Protein AF-A0AA36F8D6-F1 (afdb_monomer)

pLDDT: mean 83.34, std 13.16, range [35.81, 97.62]

Secondary structure (DSSP, 8-state):
-HHHHHHHHHHHHHHHHHHHHTTHHHHGGG--HHHHHHHHHHHHHHTHHHHHHHHTT-HHHHHHHHHHHHIIIIISTT--EEEEEEETTTEEEEEEE-HHHH-HHHHHHHHHHHHHHHHHHTT-S-SSTTSTTGGG-SSTTHHHHHHS-SB----TTTTSS----HHHHHHHHHHHHHHHHHHHHHHHHHHHHHTPPPPPHHHHHHHHHHHHHHHHHHHHHT-SS-----HHHHHHHHHH----HHHHHHHHHHHHHHHTBHHHHHHHHTS-HHHHHHHHHHHHHHHHHHHHHGGGGS-TT-HHHHHHHHHHHHHHHHHHHHHHH-GGG---S-HHHHHHHHHHHT-HHHHHHHHHHHHHHHS---TTTTTHHHHHHHHHHT-S-HHHHHHHHPPPHHHHHHHTT-SGGGG-TTSTT---HHHHHHHHHHHHHHHHHS--

Structure (mmCIF, N/CA/C/O backbone):
data_AF-A0AA36F8D6-F1
#
_entry.id   AF-A0AA36F8D6-F1
#
loop_
_atom_site.group_PDB
_atom_site.id
_atom_site.type_symbol
_atom_site.label_atom_id
_atom_site.label_alt_id
_atom_site.label_comp_id
_atom_site.label_asym_id
_atom_site.label_entity_id
_atom_site.label_seq_id
_atom_site.pdbx_PDB_ins_code
_atom_site.Cartn_x
_atom_site.Cartn_y
_atom_site.Cartn_z
_atom_site.occupancy
_atom_site.B_iso_or_equiv
_atom_site.auth_seq_id
_atom_site.auth_comp_id
_atom_site.auth_asym_id
_atom_site.auth_atom_id
_atom_site.pdbx_PDB_model_num
ATOM 1 N N . MET A 1 1 ? 8.998 -18.488 -0.108 1.00 82.31 1 MET A N 1
ATOM 2 C CA . MET A 1 1 ? 7.662 -18.471 -0.754 1.00 82.31 1 MET A CA 1
ATOM 3 C C . MET A 1 1 ? 6.631 -19.337 -0.040 1.00 82.31 1 MET A C 1
ATOM 5 O O . MET A 1 1 ? 5.694 -18.757 0.486 1.00 82.31 1 MET A O 1
ATOM 9 N N . ARG A 1 2 ? 6.807 -20.664 0.075 1.00 89.62 2 ARG A N 1
ATOM 10 C CA . ARG A 1 2 ? 5.843 -21.565 0.759 1.00 89.62 2 ARG A CA 1
ATOM 11 C C . ARG A 1 2 ? 5.419 -21.095 2.156 1.00 89.62 2 ARG A C 1
ATOM 13 O O . ARG A 1 2 ? 4.237 -21.107 2.481 1.00 89.62 2 ARG A O 1
ATOM 20 N N . GLN A 1 3 ? 6.394 -20.635 2.937 1.00 88.81 3 GLN A N 1
ATOM 21 C CA . GLN A 1 3 ? 6.183 -20.135 4.293 1.00 88.81 3 GLN A CA 1
ATOM 22 C C . GLN A 1 3 ? 5.419 -18.806 4.339 1.00 88.81 3 GLN A C 1
ATOM 24 O O . GLN A 1 3 ? 4.566 -18.617 5.200 1.00 88.81 3 GLN A O 1
ATOM 29 N N . LEU A 1 4 ? 5.709 -17.889 3.408 1.00 87.50 4 LEU A N 1
ATOM 30 C CA . LEU A 1 4 ? 5.018 -16.598 3.300 1.00 87.50 4 LEU A CA 1
ATOM 31 C C . LEU A 1 4 ? 3.552 -16.803 2.909 1.00 87.50 4 LEU A C 1
ATOM 33 O O . LEU A 1 4 ? 2.676 -16.210 3.524 1.00 87.50 4 LEU A O 1
ATOM 37 N N . GLN A 1 5 ? 3.294 -17.697 1.951 1.00 90.75 5 GLN A N 1
ATOM 38 C CA . GLN A 1 5 ? 1.943 -18.038 1.498 1.00 90.75 5 GLN A CA 1
ATOM 39 C C . GLN A 1 5 ? 1.112 -18.648 2.617 1.00 90.75 5 GLN A C 1
ATOM 41 O O . GLN A 1 5 ? 0.031 -18.146 2.904 1.00 90.75 5 GLN A O 1
ATOM 46 N N . GLY A 1 6 ? 1.632 -19.674 3.299 1.00 91.94 6 GLY A N 1
ATOM 47 C CA . GLY A 1 6 ? 0.913 -20.288 4.415 1.00 91.94 6 GLY A CA 1
ATOM 48 C C . GLY A 1 6 ? 0.696 -19.313 5.572 1.00 91.94 6 GLY A C 1
ATOM 49 O O . GLY A 1 6 ? -0.395 -19.266 6.133 1.00 91.94 6 GLY A O 1
ATOM 50 N N . SER A 1 7 ? 1.689 -18.476 5.882 1.00 91.94 7 SER A N 1
ATOM 51 C CA . SER A 1 7 ? 1.559 -17.461 6.934 1.00 91.94 7 SER A CA 1
ATOM 52 C C . SER A 1 7 ? 0.501 -16.404 6.611 1.00 91.94 7 SER A C 1
ATOM 54 O O . SER A 1 7 ? -0.301 -16.068 7.479 1.00 91.94 7 SER A O 1
ATOM 56 N N . LEU A 1 8 ? 0.463 -15.916 5.367 1.00 92.56 8 LEU A N 1
ATOM 57 C CA . LEU A 1 8 ? -0.543 -14.962 4.899 1.00 92.56 8 LEU A CA 1
ATOM 58 C C . LEU A 1 8 ? -1.943 -15.582 4.896 1.00 92.56 8 LEU A C 1
ATOM 60 O O . LEU A 1 8 ? -2.885 -14.951 5.363 1.00 92.56 8 LEU A O 1
ATOM 64 N N . MET A 1 9 ? -2.077 -16.826 4.427 1.00 93.50 9 MET A N 1
ATOM 65 C CA . MET A 1 9 ? -3.352 -17.545 4.447 1.00 93.50 9 MET A CA 1
ATOM 66 C C . MET A 1 9 ? -3.896 -17.651 5.874 1.00 93.50 9 MET A C 1
ATOM 68 O O . MET A 1 9 ? -5.046 -17.299 6.112 1.00 93.50 9 MET A O 1
ATOM 72 N N . VAL A 1 10 ? -3.070 -18.053 6.843 1.00 94.25 10 VAL A N 1
ATOM 73 C CA . VAL A 1 10 ? -3.495 -18.143 8.249 1.00 94.25 10 VAL A CA 1
ATOM 74 C C . VAL A 1 10 ? -3.831 -16.766 8.825 1.00 94.25 10 VAL A C 1
ATOM 76 O O . VAL A 1 10 ? -4.875 -16.616 9.453 1.00 94.25 10 VAL A O 1
ATOM 79 N N . ALA A 1 11 ? -3.005 -15.746 8.578 1.00 92.38 11 ALA A N 1
ATOM 80 C CA . ALA A 1 11 ? -3.279 -14.385 9.040 1.00 92.38 11 ALA A CA 1
ATOM 81 C C . ALA A 1 11 ? -4.582 -13.817 8.452 1.00 92.38 11 ALA A C 1
ATOM 83 O O . ALA A 1 11 ? -5.347 -13.164 9.156 1.00 92.38 11 ALA A O 1
ATOM 84 N N . SER A 1 12 ? -4.883 -14.120 7.188 1.00 94.31 12 SER A N 1
ATOM 85 C CA . SER A 1 12 ? -6.106 -13.664 6.524 1.00 94.31 12 SER A CA 1
ATOM 86 C C . SER A 1 12 ? -7.383 -14.261 7.122 1.00 94.31 12 SER A C 1
ATOM 88 O O . SER A 1 12 ? -8.425 -13.610 7.097 1.00 94.31 12 SER A O 1
ATOM 90 N N . LEU A 1 13 ? -7.315 -15.447 7.746 1.00 95.12 13 LEU A N 1
ATOM 91 C CA . LEU A 1 13 ? -8.459 -16.016 8.468 1.00 95.12 13 LEU A CA 1
ATOM 92 C C . LEU A 1 13 ? -8.897 -15.110 9.621 1.00 95.12 13 LEU A C 1
ATOM 94 O O . LEU A 1 13 ? -10.094 -14.967 9.853 1.00 95.12 13 LEU A O 1
ATOM 98 N N . LEU A 1 14 ? -7.950 -14.455 10.303 1.00 92.00 14 LEU A N 1
ATOM 99 C CA . LEU A 1 14 ? -8.271 -13.470 11.334 1.00 92.00 14 LEU A CA 1
ATOM 100 C C . LEU A 1 14 ? -9.058 -12.299 10.734 1.00 92.00 14 LEU A C 1
ATOM 102 O O . LEU A 1 14 ? -10.091 -11.926 11.278 1.00 92.00 14 LEU A O 1
ATOM 106 N N . GLN A 1 15 ? -8.614 -11.765 9.594 1.00 92.06 15 GLN A N 1
ATOM 107 C CA . GLN A 1 15 ? -9.294 -10.667 8.896 1.00 92.06 15 GLN A CA 1
ATOM 108 C C . GLN A 1 15 ? -10.714 -11.051 8.466 1.00 92.06 15 GLN A C 1
ATOM 110 O O . GLN A 1 15 ? -11.650 -10.283 8.670 1.00 92.06 15 GLN A O 1
ATOM 115 N N . ILE A 1 16 ? -10.889 -12.266 7.935 1.00 94.50 16 ILE A N 1
ATOM 116 C CA . ILE A 1 16 ? -12.193 -12.827 7.552 1.00 94.50 16 ILE A CA 1
ATOM 117 C C . ILE A 1 16 ? -13.113 -12.919 8.773 1.00 94.50 16 ILE A C 1
ATOM 119 O O . ILE A 1 16 ? -14.254 -12.458 8.726 1.00 94.50 16 ILE A O 1
ATOM 123 N N . VAL A 1 17 ? -12.616 -13.493 9.874 1.00 93.12 17 VAL A N 1
ATOM 124 C CA . VAL A 1 17 ? -13.384 -13.643 11.116 1.00 93.12 17 VAL A CA 1
ATOM 125 C C . VAL A 1 17 ? -13.754 -12.278 11.678 1.00 93.12 17 VAL A C 1
ATOM 127 O O . VAL A 1 17 ? -14.914 -12.060 12.013 1.00 93.12 17 VAL A O 1
ATOM 130 N N . VAL A 1 18 ? -12.817 -11.337 11.749 1.00 90.06 18 VAL A N 1
ATOM 131 C CA . VAL A 1 18 ? -13.068 -10.000 12.299 1.00 90.06 18 VAL A CA 1
ATOM 132 C C . VAL A 1 18 ? -14.041 -9.207 11.420 1.00 90.06 18 VAL A C 1
ATOM 134 O O . VAL A 1 18 ? -14.962 -8.586 11.950 1.00 90.06 18 VAL A O 1
ATOM 137 N N . GLY A 1 19 ? -13.898 -9.288 10.095 1.00 89.31 19 GLY A N 1
ATOM 138 C CA . GLY A 1 19 ? -14.783 -8.624 9.141 1.00 89.31 19 GLY A CA 1
ATOM 139 C C . GLY A 1 19 ? -16.215 -9.156 9.189 1.00 89.31 19 GLY A C 1
ATOM 140 O O . GLY A 1 19 ? -17.153 -8.384 9.350 1.00 89.31 19 GLY A O 1
ATOM 141 N N . PHE A 1 20 ? -16.418 -10.475 9.111 1.00 90.00 20 PHE A N 1
ATOM 142 C CA . PHE A 1 20 ? -17.774 -11.037 9.046 1.00 90.00 20 PHE A CA 1
ATOM 143 C C . PHE A 1 20 ? -18.467 -11.208 10.405 1.00 90.00 20 PHE A C 1
ATOM 145 O O . PHE A 1 20 ? -19.695 -11.285 10.442 1.00 90.00 20 PHE A O 1
ATOM 152 N N . SER A 1 21 ? -17.728 -11.242 11.519 1.00 86.25 21 SER A N 1
ATOM 153 C CA . SER A 1 21 ? -18.323 -11.375 12.863 1.00 86.25 21 SER A CA 1
ATOM 154 C C . SER A 1 21 ? -18.861 -10.065 13.444 1.00 86.25 21 SER A C 1
ATOM 156 O O . SER A 1 21 ? -19.543 -10.096 14.465 1.00 86.25 21 SER A O 1
ATOM 158 N N . GLY A 1 22 ? -18.559 -8.915 12.830 1.00 77.50 22 GLY A N 1
ATOM 159 C CA . GLY A 1 22 ? -18.930 -7.604 13.369 1.00 77.50 22 GLY A CA 1
ATOM 160 C C . GLY A 1 22 ? -18.098 -7.165 14.575 1.00 77.50 22 GLY A C 1
ATOM 161 O O . GLY A 1 22 ? -18.416 -6.148 15.185 1.00 77.50 22 GLY A O 1
ATOM 162 N N . LEU A 1 23 ? -17.011 -7.878 14.906 1.00 81.00 23 LEU A N 1
ATOM 163 C CA . LEU A 1 23 ? -16.071 -7.489 15.968 1.00 81.00 23 LEU A CA 1
ATOM 164 C C . LEU A 1 23 ? -15.541 -6.061 15.781 1.00 81.00 23 LEU A C 1
ATOM 166 O O . LEU A 1 23 ? -15.298 -5.366 16.764 1.00 81.00 23 LEU A O 1
ATOM 170 N N . LEU A 1 24 ? -15.407 -5.597 14.535 1.00 77.19 24 LEU A N 1
ATOM 171 C CA . LEU A 1 24 ? -15.000 -4.224 14.234 1.00 77.19 24 LEU A CA 1
ATOM 172 C C . LEU A 1 24 ? -15.936 -3.178 14.840 1.00 77.19 24 LEU A C 1
ATOM 174 O O . LEU A 1 24 ? -15.451 -2.141 15.274 1.00 77.19 24 LEU A O 1
ATOM 178 N N . GLU A 1 25 ? -17.239 -3.442 14.958 1.00 69.88 25 GLU A N 1
ATOM 179 C CA . GLU A 1 25 ? -18.193 -2.493 15.552 1.00 69.88 25 GLU A CA 1
ATOM 180 C C . GLU A 1 25 ? -17.887 -2.176 17.015 1.00 69.88 25 GLU A C 1
ATOM 182 O O . GLU A 1 25 ? -18.200 -1.085 17.487 1.00 69.88 25 GLU A O 1
ATOM 187 N N . PHE A 1 26 ? -17.246 -3.106 17.723 1.00 70.31 26 PHE A N 1
ATOM 188 C CA . PHE A 1 26 ? -16.798 -2.887 19.091 1.00 70.31 26 PHE A CA 1
ATOM 189 C C . PHE A 1 26 ? -15.575 -1.960 19.157 1.00 70.31 26 PHE A C 1
ATOM 191 O O . PHE A 1 26 ? -15.460 -1.154 20.079 1.00 70.31 26 PHE A O 1
ATOM 198 N N . PHE A 1 27 ? -14.674 -2.048 18.174 1.00 70.75 27 PHE A N 1
ATOM 199 C CA . PHE A 1 27 ? -13.427 -1.279 18.146 1.00 70.75 27 PHE A CA 1
ATOM 200 C C . PHE A 1 27 ? -13.561 0.078 17.447 1.00 70.75 27 PHE A C 1
ATOM 202 O O . PHE A 1 27 ? -12.868 1.016 17.830 1.00 70.75 27 PHE A O 1
ATOM 209 N N . LEU A 1 28 ? -14.463 0.217 16.470 1.00 69.06 28 LEU A N 1
ATOM 210 C CA . LEU A 1 28 ? -14.671 1.450 15.700 1.00 69.06 28 LEU A CA 1
ATOM 211 C C . LEU A 1 28 ? -14.872 2.706 16.578 1.00 69.06 28 LEU A C 1
ATOM 213 O O . LEU A 1 28 ? -14.226 3.709 16.288 1.00 69.06 28 LEU A O 1
ATOM 217 N N . PRO A 1 29 ? -15.655 2.685 17.679 1.00 69.69 29 PRO A N 1
ATOM 218 C CA . PRO A 1 29 ? -15.810 3.853 18.555 1.00 69.69 29 PRO A CA 1
ATOM 219 C C . PRO A 1 29 ? -14.536 4.250 19.317 1.00 69.69 29 PRO A C 1
ATOM 221 O O . PRO A 1 29 ? -14.437 5.372 19.811 1.00 69.69 29 PRO A O 1
ATOM 224 N N . LEU A 1 30 ? -13.580 3.328 19.462 1.00 73.25 30 LEU A N 1
ATOM 225 C CA . LEU A 1 30 ? -12.309 3.554 20.159 1.00 73.25 30 LEU A CA 1
ATOM 226 C C . LEU A 1 30 ? -11.208 4.050 19.210 1.00 73.25 30 LEU A C 1
ATOM 228 O O . LEU A 1 30 ? -10.193 4.578 19.671 1.00 73.25 30 LEU A O 1
ATOM 232 N N . ILE A 1 31 ? -11.395 3.865 17.901 1.00 77.44 31 ILE A N 1
ATOM 233 C CA . ILE A 1 31 ? -10.434 4.219 16.859 1.00 77.44 31 ILE A CA 1
ATOM 234 C C . ILE A 1 31 ? -10.814 5.595 16.301 1.00 77.44 31 ILE A C 1
ATOM 236 O O . ILE A 1 31 ? -11.625 5.722 15.388 1.00 77.44 31 ILE A O 1
ATOM 240 N N . GLY A 1 32 ? -10.219 6.643 16.872 1.00 81.31 32 GLY A N 1
ATOM 241 C CA . GLY A 1 32 ? -10.377 8.014 16.384 1.00 81.31 32 GLY A CA 1
ATOM 242 C C . GLY A 1 32 ? -9.370 8.388 15.283 1.00 81.31 32 GLY A C 1
ATOM 243 O O . GLY A 1 32 ? -8.359 7.698 15.101 1.00 81.31 32 GLY A O 1
ATOM 244 N N . PRO A 1 33 ? -9.558 9.537 14.603 1.00 83.12 33 PRO A N 1
ATOM 245 C CA . PRO A 1 33 ? -8.602 10.055 13.617 1.00 83.12 33 PRO A CA 1
ATOM 246 C C . PRO A 1 33 ? -7.177 10.217 14.175 1.00 83.12 33 PRO A C 1
ATOM 248 O O . PRO A 1 33 ? -6.202 10.021 13.452 1.00 83.12 33 PRO A O 1
ATOM 251 N N . LEU A 1 34 ? -7.051 10.499 15.479 1.00 87.38 34 LEU A N 1
ATOM 252 C CA . LEU A 1 34 ? -5.772 10.618 16.186 1.00 87.38 34 LEU A CA 1
ATOM 253 C C . LEU A 1 34 ? -5.028 9.276 16.347 1.00 87.38 34 LEU A C 1
ATOM 255 O O . LEU A 1 34 ? -3.810 9.270 16.478 1.00 87.38 34 LEU A O 1
ATOM 259 N N . THR A 1 35 ? -5.736 8.144 16.295 1.00 86.06 35 THR A N 1
ATOM 260 C CA . THR A 1 35 ? -5.141 6.794 16.270 1.00 86.06 35 THR A CA 1
ATOM 261 C C . THR A 1 35 ? -4.802 6.352 14.840 1.00 86.06 35 THR A C 1
ATOM 263 O O . THR A 1 35 ? -3.764 5.737 14.587 1.00 86.06 35 THR A O 1
ATOM 266 N N . ILE A 1 36 ? -5.668 6.687 13.879 1.00 86.25 36 ILE A N 1
ATOM 267 C CA . ILE A 1 36 ? -5.510 6.308 12.467 1.00 86.25 36 ILE A CA 1
ATOM 268 C C . ILE A 1 36 ? -4.314 7.032 11.836 1.00 86.25 36 ILE A C 1
ATOM 270 O O . ILE A 1 36 ? -3.512 6.410 11.138 1.00 86.25 36 ILE A O 1
ATOM 274 N N . ALA A 1 37 ? -4.166 8.334 12.098 1.00 89.94 37 ALA A N 1
ATOM 275 C CA . ALA A 1 37 ? -3.149 9.157 11.452 1.00 89.94 37 ALA A CA 1
ATOM 276 C C . ALA A 1 37 ? -1.706 8.663 11.693 1.00 89.94 37 ALA A C 1
ATOM 278 O O . ALA A 1 37 ? -1.005 8.469 10.696 1.00 89.94 37 ALA A O 1
ATOM 279 N N . PRO A 1 38 ? -1.243 8.380 12.932 1.00 92.75 38 PRO A N 1
ATOM 280 C CA . PRO A 1 38 ? 0.084 7.804 13.157 1.00 92.75 38 PRO A CA 1
ATOM 281 C C . PRO A 1 38 ? 0.278 6.460 12.454 1.00 92.75 38 PRO A C 1
ATOM 283 O O . PRO A 1 38 ? 1.321 6.242 11.846 1.00 92.75 38 PRO A O 1
ATOM 286 N N . THR A 1 39 ? -0.738 5.590 12.484 1.00 88.75 39 THR A N 1
ATOM 287 C CA . THR A 1 39 ? -0.688 4.259 11.859 1.00 88.75 39 THR A CA 1
ATOM 288 C C . THR A 1 39 ? -0.395 4.368 10.363 1.00 88.75 39 THR A C 1
ATOM 290 O O . THR A 1 39 ? 0.616 3.845 9.900 1.00 88.75 39 THR A O 1
ATOM 293 N N . ILE A 1 40 ? -1.225 5.110 9.619 1.00 87.81 40 ILE A N 1
ATOM 294 C CA . ILE A 1 40 ? -1.084 5.270 8.161 1.00 87.81 40 ILE A CA 1
ATOM 295 C C . ILE A 1 40 ? 0.192 6.046 7.814 1.00 87.81 40 ILE A C 1
ATOM 297 O O . ILE A 1 40 ? 0.919 5.684 6.890 1.00 87.81 40 ILE A O 1
ATOM 301 N N . THR A 1 41 ? 0.517 7.085 8.589 1.00 93.00 41 THR A N 1
ATOM 302 C CA . THR A 1 41 ? 1.729 7.882 8.351 1.00 93.00 41 THR A CA 1
ATOM 303 C C . THR A 1 41 ? 2.987 7.014 8.447 1.00 93.00 41 THR A C 1
ATOM 305 O O . THR A 1 41 ? 3.887 7.126 7.615 1.00 93.00 41 THR A O 1
ATOM 308 N N . LEU A 1 42 ? 3.039 6.100 9.421 1.00 93.25 42 LEU A N 1
ATOM 309 C CA . LEU A 1 42 ? 4.170 5.194 9.614 1.00 93.25 42 LEU A CA 1
ATOM 310 C C . LEU A 1 42 ? 4.231 4.060 8.589 1.00 93.25 42 LEU A C 1
ATOM 312 O O . LEU A 1 42 ? 5.333 3.586 8.319 1.00 93.25 42 LEU A O 1
ATOM 316 N N . ILE A 1 43 ? 3.112 3.655 7.976 1.00 88.38 43 ILE A N 1
ATOM 317 C CA . ILE A 1 43 ? 3.139 2.743 6.817 1.00 88.38 43 ILE A CA 1
ATOM 318 C C . ILE A 1 43 ? 4.004 3.359 5.711 1.00 88.38 43 ILE A C 1
ATOM 320 O O . ILE A 1 43 ? 4.962 2.731 5.268 1.00 88.38 43 ILE A O 1
ATOM 324 N N . GLY A 1 44 ? 3.738 4.616 5.340 1.00 88.19 44 GLY A N 1
ATOM 325 C CA . GLY A 1 44 ? 4.534 5.330 4.339 1.00 88.19 44 GLY A CA 1
ATOM 326 C C . GLY A 1 44 ? 5.968 5.604 4.802 1.00 88.19 44 GLY A C 1
ATOM 327 O O . GLY A 1 44 ? 6.929 5.230 4.129 1.00 88.19 44 GLY A O 1
ATOM 328 N N . LEU A 1 45 ? 6.141 6.214 5.981 1.00 93.06 45 LEU A N 1
ATOM 329 C CA . LEU A 1 45 ? 7.467 6.622 6.457 1.00 93.06 45 LEU A CA 1
ATOM 330 C C . LEU A 1 45 ? 8.408 5.444 6.711 1.00 93.06 45 LEU A C 1
ATOM 332 O O . LEU A 1 45 ? 9.597 5.574 6.451 1.00 93.06 45 LEU A O 1
ATOM 336 N N . SER A 1 46 ? 7.917 4.294 7.179 1.00 91.25 46 SER A N 1
ATOM 337 C CA . SER A 1 46 ? 8.785 3.149 7.499 1.00 91.25 46 SER A CA 1
ATOM 338 C C . SER A 1 46 ? 9.434 2.490 6.283 1.00 91.25 46 SER A C 1
ATOM 340 O O . SER A 1 46 ? 10.458 1.821 6.416 1.00 91.25 46 SER A O 1
ATOM 342 N N . LEU A 1 47 ? 8.887 2.712 5.087 1.00 90.19 47 LEU A N 1
ATOM 343 C CA . LEU A 1 47 ? 9.401 2.147 3.842 1.00 90.19 47 LEU A CA 1
ATOM 344 C C . LEU A 1 47 ? 10.476 3.028 3.183 1.00 90.19 47 LEU A C 1
ATOM 346 O O . LEU A 1 47 ? 10.976 2.692 2.105 1.00 90.19 47 LEU A O 1
ATOM 350 N N . PHE A 1 48 ? 10.901 4.117 3.840 1.00 92.38 48 PHE A N 1
ATOM 351 C CA . PHE A 1 48 ? 11.932 5.021 3.319 1.00 92.38 48 PHE A CA 1
ATOM 352 C C . PHE A 1 48 ? 13.251 4.302 3.011 1.00 92.38 48 PHE A C 1
ATOM 354 O O . PHE A 1 48 ? 13.899 4.612 2.012 1.00 92.38 48 PHE A O 1
ATOM 361 N N . GLN A 1 49 ? 13.649 3.322 3.833 1.00 92.12 49 GLN A N 1
ATOM 362 C CA . GLN A 1 49 ? 14.898 2.589 3.631 1.00 92.12 49 GLN A CA 1
ATOM 363 C C . GLN A 1 49 ? 14.816 1.686 2.397 1.00 92.12 49 GLN A C 1
ATOM 365 O O . GLN A 1 49 ? 15.780 1.593 1.643 1.00 92.12 49 GLN A O 1
ATOM 370 N N . VAL A 1 50 ? 13.652 1.077 2.142 1.00 92.44 50 VAL A N 1
ATOM 371 C CA . VAL A 1 50 ? 13.405 0.293 0.923 1.00 92.44 50 VAL A CA 1
ATOM 372 C C . VAL A 1 50 ? 13.492 1.203 -0.300 1.00 92.44 50 VAL A C 1
ATOM 374 O O . VAL A 1 50 ? 14.258 0.915 -1.216 1.00 92.44 50 VAL A O 1
ATOM 377 N N . ALA A 1 51 ? 12.794 2.343 -0.280 1.00 94.19 51 ALA A N 1
ATOM 378 C CA . ALA A 1 51 ? 12.849 3.324 -1.363 1.00 94.19 51 ALA A CA 1
ATOM 379 C C . ALA A 1 51 ? 14.282 3.819 -1.622 1.00 94.19 51 ALA A C 1
ATOM 381 O O . ALA A 1 51 ? 14.735 3.838 -2.764 1.00 94.19 51 ALA A O 1
ATOM 382 N N . THR A 1 52 ? 15.016 4.149 -0.557 1.00 94.50 52 THR A N 1
ATOM 383 C CA . THR A 1 52 ? 16.396 4.649 -0.613 1.00 94.50 52 THR A CA 1
ATOM 384 C C . THR A 1 52 ? 17.353 3.597 -1.163 1.00 94.50 52 THR A C 1
ATOM 386 O O . THR A 1 52 ? 18.121 3.885 -2.077 1.00 94.50 52 THR A O 1
ATOM 389 N N . ASN A 1 53 ? 17.293 2.361 -0.663 1.00 95.00 53 ASN A N 1
ATOM 390 C CA . ASN A 1 53 ? 18.157 1.274 -1.122 1.00 95.00 53 ASN A CA 1
ATOM 391 C C . ASN A 1 53 ? 17.917 0.954 -2.600 1.00 95.00 53 ASN A C 1
ATOM 393 O O . ASN A 1 53 ? 18.874 0.769 -3.352 1.00 95.00 53 ASN A O 1
ATOM 397 N N . THR A 1 54 ? 16.660 0.947 -3.040 1.00 94.31 54 THR A N 1
ATOM 398 C CA . THR A 1 54 ? 16.303 0.739 -4.446 1.00 94.31 54 THR A CA 1
ATOM 399 C C . THR A 1 54 ? 16.730 1.928 -5.326 1.00 94.31 54 THR A C 1
ATOM 401 O O . THR A 1 54 ? 17.331 1.725 -6.382 1.00 94.31 54 THR A O 1
ATOM 404 N N . ALA A 1 55 ? 16.523 3.171 -4.874 1.00 95.56 55 ALA A N 1
ATOM 405 C CA . ALA A 1 55 ? 16.933 4.389 -5.586 1.00 95.56 55 ALA A CA 1
ATOM 406 C C . ALA A 1 55 ? 18.462 4.542 -5.691 1.00 95.56 55 ALA A C 1
ATOM 408 O O . ALA A 1 55 ? 18.974 5.010 -6.711 1.00 95.56 55 ALA A O 1
ATOM 409 N N . SER A 1 56 ? 19.200 4.089 -4.670 1.00 94.25 56 SER A N 1
ATOM 410 C CA . SER A 1 56 ? 20.660 4.216 -4.569 1.00 94.25 56 SER A CA 1
ATOM 411 C C . SER A 1 56 ? 21.432 3.562 -5.716 1.00 94.25 56 SER A C 1
ATOM 413 O O . SER A 1 56 ? 22.586 3.923 -5.954 1.00 94.25 56 SER A O 1
ATOM 415 N N . GLY A 1 57 ? 20.796 2.656 -6.473 1.00 91.12 57 GLY A N 1
ATOM 416 C CA . GLY A 1 57 ? 21.380 2.082 -7.683 1.00 91.12 57 GLY A CA 1
ATOM 417 C C . GLY A 1 57 ? 21.788 3.150 -8.707 1.00 91.12 57 GLY A C 1
ATOM 418 O O . GLY A 1 57 ? 22.838 3.000 -9.334 1.00 91.12 57 GLY A O 1
ATOM 419 N N . GLN A 1 58 ? 20.997 4.227 -8.831 1.00 94.75 58 GLN A N 1
ATOM 420 C CA . GLN A 1 58 ? 21.304 5.463 -9.564 1.00 94.75 58 GLN A CA 1
ATOM 421 C C . GLN A 1 58 ? 20.397 6.614 -9.106 1.00 94.75 58 GLN A C 1
ATOM 423 O O . GLN A 1 58 ? 19.278 6.774 -9.600 1.00 94.75 58 GLN A O 1
ATOM 428 N N . TRP A 1 59 ? 20.912 7.484 -8.237 1.00 95.19 59 TRP A N 1
ATOM 429 C CA . TRP A 1 59 ? 20.154 8.638 -7.744 1.00 95.19 59 TRP A CA 1
ATOM 430 C C . TRP A 1 59 ? 19.695 9.591 -8.849 1.00 95.19 59 TRP A C 1
ATOM 432 O O . TRP A 1 59 ? 18.575 10.085 -8.780 1.00 95.19 59 TRP A O 1
ATOM 442 N N . TYR A 1 60 ? 20.501 9.816 -9.892 1.00 95.75 60 TYR A N 1
ATOM 443 C CA . TYR A 1 60 ? 20.118 10.714 -10.988 1.00 95.75 60 TYR A CA 1
ATOM 444 C C . TYR A 1 60 ? 18.854 10.236 -11.708 1.00 95.75 60 TYR A C 1
ATOM 446 O O . TYR A 1 60 ? 17.942 11.024 -11.948 1.00 95.75 60 TYR A O 1
ATOM 454 N N . ILE A 1 61 ? 18.761 8.935 -11.989 1.00 96.44 61 ILE A N 1
ATOM 455 C CA . ILE A 1 61 ? 17.579 8.333 -12.611 1.00 96.44 61 ILE A CA 1
ATOM 456 C C . ILE A 1 61 ? 16.386 8.389 -11.657 1.00 96.44 61 ILE A C 1
ATOM 458 O O . ILE A 1 61 ? 15.321 8.858 -12.056 1.00 96.44 61 ILE A O 1
ATOM 462 N N . ALA A 1 62 ? 16.571 7.997 -10.393 1.00 97.12 62 ALA A N 1
ATOM 463 C CA . ALA A 1 62 ? 15.504 8.036 -9.395 1.00 97.12 62 ALA A CA 1
ATOM 464 C C . ALA A 1 62 ? 14.923 9.452 -9.228 1.00 97.12 62 ALA A C 1
ATOM 466 O O . ALA A 1 62 ? 13.709 9.639 -9.295 1.00 97.12 62 ALA A O 1
ATOM 467 N N . MET A 1 63 ? 15.779 10.469 -9.096 1.00 97.62 63 MET A N 1
ATOM 468 C CA . MET A 1 63 ? 15.355 11.865 -8.962 1.00 97.62 63 MET A CA 1
ATOM 469 C C . MET A 1 63 ? 14.738 12.420 -10.246 1.00 97.62 63 MET A C 1
ATOM 471 O O . MET A 1 63 ? 13.832 13.245 -10.169 1.00 97.62 63 MET A O 1
ATOM 475 N N . THR A 1 64 ? 15.164 11.943 -11.419 1.00 97.56 64 THR A N 1
ATOM 476 C CA . THR A 1 64 ? 14.520 12.300 -12.692 1.00 97.56 64 THR A CA 1
ATOM 477 C C . THR A 1 64 ? 13.086 11.770 -12.747 1.00 97.56 64 THR A C 1
ATOM 479 O O . THR A 1 64 ? 12.188 12.503 -13.158 1.00 97.56 64 THR A O 1
ATOM 482 N N . VAL A 1 65 ? 12.837 10.539 -12.276 1.00 96.94 65 VAL A N 1
ATOM 483 C CA . VAL A 1 65 ? 11.470 9.999 -12.149 1.00 96.94 65 VAL A CA 1
ATOM 484 C C . VAL A 1 65 ? 10.640 10.865 -11.210 1.00 96.94 65 VAL A C 1
ATOM 486 O O . VAL A 1 65 ? 9.551 11.284 -11.592 1.00 96.94 65 VAL A O 1
ATOM 489 N N . VAL A 1 66 ? 11.163 11.186 -10.021 1.00 96.69 66 VAL A N 1
ATOM 490 C CA . VAL A 1 66 ? 10.478 12.052 -9.045 1.00 96.69 66 VAL A CA 1
ATOM 491 C C . VAL A 1 66 ? 10.132 13.406 -9.672 1.00 96.69 66 VAL A C 1
ATOM 493 O O . VAL A 1 66 ? 8.981 13.838 -9.618 1.00 96.69 66 VAL A O 1
ATOM 496 N N . ALA A 1 67 ? 11.102 14.058 -10.318 1.00 97.25 67 ALA A N 1
ATOM 497 C CA . ALA A 1 67 ? 10.912 15.354 -10.956 1.00 97.25 67 ALA A CA 1
ATOM 498 C C . ALA A 1 67 ? 9.843 15.295 -12.055 1.00 97.25 67 ALA A C 1
ATOM 500 O O . ALA A 1 67 ? 8.926 16.114 -12.057 1.00 97.25 67 ALA A O 1
ATOM 501 N N . LEU A 1 68 ? 9.902 14.303 -12.949 1.00 96.31 68 LEU A N 1
ATOM 502 C CA . LEU A 1 68 ? 8.905 14.140 -14.009 1.00 96.31 68 LEU A CA 1
ATOM 503 C C . LEU A 1 68 ? 7.519 13.802 -13.457 1.00 96.31 68 LEU A C 1
ATOM 505 O O . LEU A 1 68 ? 6.533 14.348 -13.944 1.00 96.31 68 LEU A O 1
ATOM 509 N N . MET A 1 69 ? 7.420 12.976 -12.412 1.00 94.00 69 MET A N 1
ATOM 510 C CA . MET A 1 69 ? 6.147 12.703 -11.739 1.00 94.00 69 MET A CA 1
ATOM 511 C C . MET A 1 69 ? 5.530 13.985 -11.170 1.00 94.00 69 MET A C 1
ATOM 513 O O . MET A 1 69 ? 4.331 14.210 -11.338 1.00 94.00 69 MET A O 1
ATOM 517 N N . VAL A 1 70 ? 6.327 14.848 -10.532 1.00 92.56 70 VAL A N 1
ATOM 518 C CA . VAL A 1 70 ? 5.861 16.138 -9.996 1.00 92.56 70 VAL A CA 1
ATOM 519 C C . VAL A 1 70 ? 5.481 17.098 -11.125 1.00 92.56 70 VAL A C 1
ATOM 521 O O . VAL A 1 70 ? 4.405 17.690 -11.083 1.00 92.56 70 VAL A O 1
ATOM 524 N N . ILE A 1 71 ? 6.305 17.215 -12.168 1.00 94.31 71 ILE A N 1
ATOM 525 C CA . ILE A 1 71 ? 6.021 18.061 -13.336 1.00 94.31 71 ILE A CA 1
ATOM 526 C C . ILE A 1 71 ? 4.711 17.631 -14.000 1.00 94.31 71 ILE A C 1
ATOM 528 O O . ILE A 1 71 ? 3.825 18.459 -14.209 1.00 94.31 71 ILE A O 1
ATOM 532 N N . PHE A 1 72 ? 4.548 16.338 -14.274 1.00 92.94 72 PHE A N 1
ATOM 533 C CA . PHE A 1 72 ? 3.346 15.809 -14.911 1.00 92.94 72 PHE A CA 1
ATOM 534 C C . PHE A 1 72 ? 2.110 15.963 -14.019 1.00 92.94 72 PHE A C 1
ATOM 536 O O . PHE A 1 72 ? 1.081 16.444 -14.489 1.00 92.94 72 PHE A O 1
ATOM 543 N N . SER A 1 73 ? 2.206 15.621 -12.732 1.00 88.31 73 SER A N 1
ATOM 544 C CA . SER A 1 73 ? 1.044 15.638 -11.833 1.00 88.31 73 SER A CA 1
ATOM 545 C C . SER A 1 73 ? 0.637 17.028 -11.338 1.00 88.31 73 SER A C 1
ATOM 547 O O . SER A 1 73 ? -0.553 17.255 -11.148 1.00 88.31 73 SER A O 1
ATOM 549 N N . GLN A 1 74 ? 1.576 17.956 -11.122 1.00 89.38 74 GLN A N 1
ATOM 550 C CA . GLN A 1 74 ? 1.286 19.259 -10.505 1.00 89.38 74 GLN A CA 1
ATOM 551 C C . GLN A 1 74 ? 1.268 20.401 -11.519 1.00 89.38 74 GLN A C 1
ATOM 553 O O . GLN A 1 74 ? 0.350 21.224 -11.505 1.00 89.38 74 GLN A O 1
ATOM 558 N N . TYR A 1 75 ? 2.250 20.437 -12.422 1.00 90.62 75 TYR A N 1
ATOM 559 C CA . TYR A 1 75 ? 2.441 21.561 -13.342 1.00 90.62 75 TYR A CA 1
ATOM 560 C C . TYR A 1 75 ? 1.718 21.354 -14.678 1.00 90.62 75 TYR A C 1
ATOM 562 O O . TYR A 1 75 ? 1.089 22.276 -15.190 1.00 90.62 75 TYR A O 1
ATOM 570 N N . MET A 1 76 ? 1.747 20.139 -15.233 1.00 89.38 76 MET A N 1
ATOM 571 C CA . MET A 1 76 ? 1.163 19.833 -16.548 1.00 89.38 76 MET A CA 1
ATOM 572 C C . MET A 1 76 ? -0.254 19.247 -16.484 1.00 89.38 76 MET A C 1
ATOM 574 O O . MET A 1 76 ? -0.831 18.928 -17.523 1.00 89.38 76 MET A O 1
ATOM 578 N N . GLN A 1 77 ? -0.854 19.140 -15.294 1.00 83.19 77 GLN A N 1
ATOM 579 C CA . GLN A 1 77 ? -2.168 18.508 -15.099 1.00 83.19 77 GLN A CA 1
ATOM 580 C C . GLN A 1 77 ? -3.301 19.113 -15.944 1.00 83.19 77 GLN A C 1
ATOM 582 O O . GLN A 1 77 ? -4.228 18.403 -16.332 1.00 83.19 77 GLN A O 1
ATOM 587 N N . ASN A 1 78 ? -3.224 20.411 -16.246 1.00 84.69 78 ASN A N 1
ATOM 588 C CA . ASN A 1 78 ? -4.261 21.144 -16.972 1.00 84.69 78 ASN A CA 1
ATOM 589 C C . ASN A 1 78 ? -3.934 21.334 -18.456 1.00 84.69 78 ASN A C 1
ATOM 591 O O . ASN A 1 78 ? -4.652 22.059 -19.133 1.00 84.69 78 ASN A O 1
ATOM 595 N N . ILE A 1 79 ? -2.865 20.716 -18.970 1.00 86.31 79 ILE A N 1
ATOM 596 C CA . ILE A 1 79 ? -2.509 20.816 -20.387 1.00 86.31 79 ILE A CA 1
ATOM 597 C C . ILE A 1 79 ? -3.346 19.793 -21.169 1.00 86.31 79 ILE A C 1
ATOM 599 O O . ILE A 1 79 ? -3.144 18.584 -21.001 1.00 86.31 79 ILE A O 1
ATOM 603 N N . PRO A 1 80 ? -4.289 20.234 -22.023 1.00 82.06 80 PRO A N 1
ATOM 604 C CA . PRO A 1 80 ? -5.038 19.321 -22.867 1.00 82.06 80 PRO A CA 1
ATOM 605 C C . PRO A 1 80 ? -4.155 18.861 -24.029 1.00 82.06 80 PRO A C 1
ATOM 607 O O . PRO A 1 80 ? -3.674 19.679 -24.812 1.00 82.06 80 PRO A O 1
ATOM 610 N N . ILE A 1 81 ? -3.973 17.549 -24.182 1.00 82.31 81 ILE A N 1
ATOM 611 C CA . ILE A 1 81 ? -3.364 16.995 -25.394 1.00 82.31 81 ILE A CA 1
ATOM 612 C C . ILE A 1 81 ? -4.487 16.665 -26.384 1.00 82.31 81 ILE A C 1
ATOM 614 O O . ILE A 1 81 ? -5.427 15.950 -26.016 1.00 82.31 81 ILE A O 1
ATOM 618 N N . PRO A 1 82 ? -4.426 17.164 -27.632 1.00 77.88 82 PRO A N 1
ATOM 619 C CA . PRO A 1 82 ? -5.396 16.805 -28.653 1.00 77.88 82 PRO A CA 1
ATOM 620 C C . PRO A 1 82 ? -5.184 15.342 -29.061 1.00 77.88 82 PRO A C 1
ATOM 622 O O . PRO A 1 82 ? -4.245 15.012 -29.783 1.00 77.88 82 PRO A O 1
ATOM 625 N N . CYS A 1 83 ? -6.072 14.457 -28.615 1.00 77.00 83 CYS A N 1
ATOM 626 C CA . CYS A 1 83 ? -6.088 13.052 -29.014 1.00 77.00 83 CYS A CA 1
ATOM 627 C C . CYS A 1 83 ? -7.212 12.809 -30.028 1.00 77.00 83 CYS A C 1
ATOM 629 O O . CYS A 1 83 ? -8.307 13.361 -29.911 1.00 77.00 83 CYS A O 1
ATOM 631 N N . GLY A 1 84 ? -6.959 11.974 -31.036 1.00 74.88 84 GLY A N 1
ATOM 632 C CA . GLY A 1 84 ? -8.000 11.535 -31.964 1.00 74.88 84 GLY A CA 1
ATOM 633 C C . GLY A 1 84 ? -8.909 10.505 -31.297 1.00 74.88 84 GLY A C 1
ATOM 634 O O . GLY A 1 84 ? -8.440 9.450 -30.878 1.00 74.88 84 GLY A O 1
ATOM 635 N N . LYS A 1 85 ? -10.207 10.790 -31.202 1.00 74.31 85 LYS A N 1
ATOM 636 C CA . LYS A 1 85 ? -11.237 9.812 -30.855 1.00 74.31 85 LYS A CA 1
ATOM 637 C C . LYS A 1 85 ? -11.913 9.356 -32.138 1.00 74.31 85 LYS A C 1
ATOM 639 O O . LYS A 1 85 ? -12.530 10.151 -32.840 1.00 74.31 85 LYS A O 1
ATOM 644 N N . TYR A 1 86 ? -11.833 8.064 -32.418 1.00 72.81 86 TYR A N 1
ATOM 645 C CA . TYR A 1 86 ? -12.604 7.464 -33.495 1.00 72.81 86 TYR A CA 1
ATOM 646 C C . TYR A 1 86 ? -13.986 7.053 -32.973 1.00 72.81 86 TYR A C 1
ATOM 648 O O . TYR A 1 86 ? -14.098 6.326 -31.985 1.00 72.81 86 TYR A O 1
ATOM 656 N N . SER A 1 87 ? -15.047 7.535 -33.615 1.00 72.69 87 SER A N 1
ATOM 657 C CA . SER A 1 87 ? -16.427 7.131 -33.349 1.00 72.69 87 SER A CA 1
ATOM 658 C C . SER A 1 87 ? -17.080 6.704 -34.657 1.00 72.69 87 SER A C 1
ATOM 660 O O . SER A 1 87 ? -16.980 7.424 -35.650 1.00 72.69 87 SER A O 1
ATOM 662 N N . LYS A 1 88 ? -17.760 5.548 -34.652 1.00 71.44 88 LYS A N 1
ATOM 663 C CA . LYS A 1 88 ? -18.422 4.990 -35.844 1.00 71.44 88 LYS A CA 1
ATOM 664 C C . LYS A 1 88 ? -19.394 5.976 -36.508 1.00 71.44 88 LYS A C 1
ATOM 666 O O . LYS A 1 88 ? -19.488 5.968 -37.726 1.00 71.44 88 LYS A O 1
ATOM 671 N N . ASP A 1 89 ? -20.025 6.859 -35.731 1.00 74.38 89 ASP A N 1
ATOM 672 C CA . ASP A 1 89 ? -21.033 7.804 -36.236 1.00 74.38 89 ASP A CA 1
ATOM 673 C C . ASP A 1 89 ? -20.459 9.161 -36.679 1.00 74.38 89 ASP A C 1
ATOM 675 O O . ASP A 1 89 ? -21.104 9.889 -37.427 1.00 74.38 89 ASP A O 1
ATOM 679 N N . LYS A 1 90 ? -19.266 9.546 -36.200 1.00 68.50 90 LYS A N 1
ATOM 680 C CA . LYS A 1 90 ? -18.696 10.898 -36.404 1.00 68.50 90 LYS A CA 1
ATOM 681 C C . LYS A 1 90 ? -17.287 10.913 -37.010 1.00 68.50 90 LYS A C 1
ATOM 683 O O . LYS A 1 90 ? -16.692 11.980 -37.136 1.00 68.50 90 LYS A O 1
ATOM 688 N N . GLY A 1 91 ? -16.734 9.755 -37.369 1.00 78.19 91 GLY A N 1
ATOM 689 C CA . GLY A 1 91 ? -15.361 9.639 -37.862 1.00 78.19 91 GLY A CA 1
ATOM 690 C C . GLY A 1 91 ? -14.315 9.929 -36.777 1.00 78.19 91 GLY A C 1
ATOM 691 O O . GLY A 1 91 ? -14.518 9.622 -35.600 1.00 78.19 91 GLY A O 1
ATOM 692 N N . CYS A 1 92 ? -13.169 10.489 -37.173 1.00 70.81 92 CYS A N 1
ATOM 693 C CA . CYS A 1 92 ? -12.073 10.831 -36.263 1.00 70.81 92 CYS A CA 1
ATOM 694 C C . CYS A 1 92 ? -12.236 12.276 -35.763 1.00 70.81 92 CYS A C 1
ATOM 696 O O . CYS A 1 92 ? -11.959 13.226 -36.494 1.00 70.81 92 CYS A O 1
ATOM 698 N N . THR A 1 93 ? -12.699 12.454 -34.527 1.00 73.38 93 THR A N 1
ATOM 699 C CA . THR A 1 93 ? -12.863 13.772 -33.900 1.00 73.38 93 THR A CA 1
ATOM 700 C C . THR A 1 93 ? -11.731 14.038 -32.910 1.00 73.38 93 THR A C 1
ATOM 702 O O . THR A 1 93 ? -11.302 13.145 -32.182 1.00 73.38 93 THR A O 1
ATOM 705 N N . ARG A 1 94 ? -11.207 15.270 -32.868 1.00 75.00 94 ARG A N 1
ATOM 706 C CA . ARG A 1 94 ? -10.198 15.652 -31.867 1.00 75.00 94 ARG A CA 1
ATOM 707 C C . ARG A 1 94 ? -10.881 15.910 -30.527 1.00 75.00 94 ARG A C 1
ATOM 709 O O . ARG A 1 94 ? -11.802 16.719 -30.452 1.00 75.00 94 ARG A O 1
ATOM 716 N N . ILE A 1 95 ? -10.417 15.234 -29.483 1.00 78.94 95 ILE A N 1
ATOM 717 C CA . ILE A 1 95 ? -10.828 15.465 -28.099 1.00 78.94 95 ILE A CA 1
ATOM 718 C C . ILE A 1 95 ? -9.641 15.981 -27.286 1.00 78.94 95 ILE A C 1
ATOM 720 O O . ILE A 1 95 ? -8.503 15.561 -27.488 1.00 78.94 95 ILE A O 1
ATOM 724 N N . ASN A 1 96 ? -9.918 16.876 -26.343 1.00 78.50 96 ASN A N 1
ATOM 725 C CA . ASN A 1 96 ? -8.925 17.360 -25.391 1.00 78.50 96 ASN A CA 1
ATOM 726 C C . ASN A 1 96 ? -8.797 16.342 -24.253 1.00 78.50 96 ASN A C 1
ATOM 728 O O . ASN A 1 96 ? -9.697 16.227 -23.419 1.00 78.50 96 ASN A O 1
ATOM 732 N N . PHE A 1 97 ? -7.703 15.578 -24.237 1.00 79.31 97 PHE A N 1
ATOM 733 C CA . PHE A 1 97 ? -7.452 14.547 -23.234 1.00 79.31 97 PHE A CA 1
ATOM 734 C C . PHE A 1 97 ? -6.348 14.989 -22.265 1.00 79.31 97 PHE A C 1
ATOM 736 O O . PHE A 1 97 ? -5.232 15.313 -22.668 1.00 79.31 97 PHE A O 1
ATOM 743 N N . HIS A 1 98 ? -6.655 15.002 -20.967 1.00 83.19 98 HIS A N 1
ATOM 744 C CA . HIS A 1 98 ? -5.739 15.447 -19.909 1.00 83.19 98 HIS A CA 1
ATOM 745 C C . HIS A 1 98 ? -4.863 14.280 -19.430 1.00 83.19 98 HIS A C 1
ATOM 747 O O . HIS A 1 98 ? -5.014 13.786 -18.311 1.00 83.19 98 HIS A O 1
ATOM 753 N N . ILE A 1 99 ? -3.968 13.803 -20.301 1.00 85.12 99 ILE A N 1
ATOM 754 C CA . ILE A 1 99 ? -3.189 12.578 -20.059 1.00 85.12 99 ILE A CA 1
ATOM 755 C C . ILE A 1 99 ? -2.321 12.669 -18.794 1.00 85.12 99 ILE A C 1
ATOM 757 O O . ILE A 1 99 ? -2.255 11.713 -18.024 1.00 85.12 99 ILE A O 1
ATOM 761 N N . PHE A 1 100 ? -1.722 13.835 -18.538 1.00 85.31 100 PHE A N 1
ATOM 762 C CA . PHE A 1 100 ? -0.833 14.068 -17.397 1.00 85.31 100 PHE A CA 1
ATOM 763 C C . PHE A 1 100 ? -1.566 14.030 -16.057 1.00 85.31 100 PHE A C 1
ATOM 765 O O . PHE A 1 100 ? -0.980 13.661 -15.047 1.00 85.31 100 PHE A O 1
ATOM 772 N N . LYS A 1 101 ? -2.863 14.348 -16.050 1.00 80.88 101 LYS A N 1
ATOM 773 C CA . LYS A 1 101 ? -3.701 14.267 -14.853 1.00 80.88 101 LYS A CA 1
ATOM 774 C C . LYS A 1 101 ? -4.062 12.822 -14.502 1.00 80.88 101 LYS A C 1
ATOM 776 O O . LYS A 1 101 ? -4.200 12.491 -13.332 1.00 80.88 101 LYS A O 1
ATOM 781 N N . MET A 1 102 ? -4.250 11.973 -15.515 1.00 80.38 102 MET A N 1
ATOM 782 C CA . MET A 1 102 ? -4.701 10.588 -15.337 1.00 80.38 102 MET A CA 1
ATOM 783 C C . MET A 1 102 ? -3.551 9.592 -15.172 1.00 80.38 102 MET A C 1
ATOM 785 O O . MET A 1 102 ? -3.672 8.656 -14.389 1.00 80.38 102 MET A O 1
ATOM 789 N N . PHE A 1 103 ? -2.441 9.784 -15.891 1.00 87.25 103 PHE A N 1
ATOM 790 C CA . PHE A 1 103 ? -1.336 8.821 -15.946 1.00 87.25 103 PHE A CA 1
ATOM 791 C C . PHE A 1 103 ? 0.049 9.440 -15.673 1.00 87.25 103 PHE A C 1
ATOM 793 O O . PHE A 1 103 ? 1.010 9.060 -16.346 1.00 87.25 103 PHE A O 1
ATOM 800 N N . PRO A 1 104 ? 0.213 10.365 -14.703 1.00 88.12 104 PRO A N 1
ATOM 801 C CA . PRO A 1 104 ? 1.494 11.046 -14.495 1.00 88.12 104 PRO A CA 1
ATOM 802 C C . PRO A 1 104 ? 2.625 10.063 -14.172 1.00 88.12 104 PRO A C 1
ATOM 804 O O . PRO A 1 104 ? 3.724 10.187 -14.703 1.00 88.12 104 PRO A O 1
ATOM 807 N N . VAL A 1 105 ? 2.337 9.050 -13.347 1.00 89.69 105 VAL A N 1
ATOM 808 C CA . VAL A 1 105 ? 3.315 8.037 -12.927 1.00 89.69 105 VAL A CA 1
ATOM 809 C C . VAL A 1 105 ? 3.770 7.186 -14.108 1.00 89.69 105 VAL A C 1
ATOM 811 O O . VAL A 1 105 ? 4.963 7.084 -14.370 1.00 89.69 105 VAL A O 1
ATOM 814 N N . VAL A 1 106 ? 2.819 6.616 -14.854 1.00 91.12 106 VAL A N 1
ATOM 815 C CA . VAL A 1 106 ? 3.117 5.743 -15.999 1.00 91.12 106 VAL A CA 1
ATOM 816 C C . VAL A 1 106 ? 3.898 6.507 -17.066 1.00 91.12 106 VAL A C 1
ATOM 818 O O . VAL A 1 106 ? 4.894 6.000 -17.567 1.00 91.12 106 VAL A O 1
ATOM 821 N N . LEU A 1 107 ? 3.505 7.749 -17.369 1.00 92.50 107 LEU A N 1
ATOM 822 C CA . LEU A 1 107 ? 4.222 8.587 -18.331 1.00 92.50 107 LEU A CA 1
ATOM 823 C C . LEU A 1 107 ? 5.655 8.885 -17.884 1.00 92.50 107 LEU A C 1
ATOM 825 O O . LEU A 1 107 ? 6.573 8.757 -18.692 1.00 92.50 107 LEU A O 1
ATOM 829 N N . ALA A 1 108 ? 5.862 9.252 -16.615 1.00 94.38 108 ALA A N 1
ATOM 830 C CA . ALA A 1 108 ? 7.198 9.507 -16.080 1.00 94.38 108 ALA A CA 1
ATOM 831 C C . ALA A 1 108 ? 8.082 8.258 -16.181 1.00 94.38 108 ALA A C 1
ATOM 833 O O . ALA A 1 108 ? 9.204 8.333 -16.678 1.00 94.38 108 ALA A O 1
ATOM 834 N N . VAL A 1 109 ? 7.548 7.096 -15.799 1.00 93.62 109 VAL A N 1
ATOM 835 C CA . VAL A 1 109 ? 8.243 5.807 -15.907 1.00 93.62 109 VAL A CA 1
ATOM 836 C C . VAL A 1 109 ? 8.592 5.485 -17.356 1.00 93.62 109 VAL A C 1
ATOM 838 O O . VAL A 1 109 ? 9.735 5.134 -17.624 1.00 93.62 109 VAL A O 1
ATOM 841 N N . CYS A 1 110 ? 7.665 5.647 -18.305 1.00 93.88 110 CYS A N 1
ATOM 842 C CA . CYS A 1 110 ? 7.930 5.388 -19.721 1.00 93.88 110 CYS A CA 1
ATOM 843 C C . CYS A 1 110 ? 9.031 6.298 -20.285 1.00 93.88 110 CYS A C 1
ATOM 845 O O . CYS A 1 110 ? 9.915 5.815 -20.991 1.00 93.88 110 CYS A O 1
ATOM 847 N N . VAL A 1 111 ? 9.001 7.595 -19.959 1.00 95.50 111 VAL A N 1
ATOM 848 C CA . VAL A 1 111 ? 10.020 8.557 -20.408 1.00 95.50 111 VAL A CA 1
ATOM 849 C C . VAL A 1 111 ? 11.387 8.201 -19.831 1.00 95.50 111 VAL A C 1
ATOM 851 O O . VAL A 1 111 ? 12.359 8.109 -20.578 1.00 95.50 111 VAL A O 1
ATOM 854 N N . VAL A 1 112 ? 11.479 7.951 -18.523 1.00 96.25 112 VAL A N 1
ATOM 855 C CA . VAL A 1 112 ? 12.769 7.626 -17.897 1.00 96.25 112 VAL A CA 1
ATOM 856 C C . VAL A 1 112 ? 13.272 6.253 -18.319 1.00 96.25 112 VAL A C 1
ATOM 858 O O . VAL A 1 112 ? 14.464 6.097 -18.553 1.00 96.25 112 VAL A O 1
ATOM 861 N N . TRP A 1 113 ? 12.391 5.271 -18.494 1.00 94.56 113 TRP A N 1
ATOM 862 C CA . TRP A 1 113 ? 12.773 3.968 -19.031 1.00 94.56 113 TRP A CA 1
ATOM 863 C C . TRP A 1 113 ? 13.375 4.104 -20.432 1.00 94.56 113 TRP A C 1
ATOM 865 O O . TRP A 1 113 ? 14.417 3.513 -20.708 1.00 94.56 113 TRP A O 1
ATOM 875 N N . PHE A 1 114 ? 12.780 4.938 -21.290 1.00 94.19 114 PHE A N 1
ATOM 876 C CA . PHE A 1 114 ? 13.323 5.221 -22.618 1.00 94.19 114 PHE A CA 1
ATOM 877 C C . PHE A 1 114 ? 14.687 5.927 -22.551 1.00 94.19 114 PHE A C 1
ATOM 879 O O . PHE A 1 114 ? 15.597 5.574 -23.298 1.00 94.19 114 PHE A O 1
ATOM 886 N N . LEU A 1 115 ? 14.878 6.860 -21.614 1.00 94.62 115 LEU A N 1
ATOM 887 C CA . LEU A 1 115 ? 16.190 7.470 -21.363 1.00 94.62 115 LEU A CA 1
ATOM 888 C C . LEU A 1 115 ? 17.220 6.437 -20.886 1.00 94.62 115 LEU A C 1
ATOM 890 O O . LEU A 1 115 ? 18.339 6.407 -21.392 1.00 94.62 115 LEU A O 1
ATOM 894 N N . CYS A 1 116 ? 16.844 5.549 -19.964 1.00 93.75 116 CYS A N 1
ATOM 895 C CA . CYS A 1 116 ? 17.703 4.455 -19.518 1.00 93.75 116 CYS A CA 1
ATOM 896 C C . CYS A 1 116 ? 18.058 3.510 -20.667 1.00 93.75 116 CYS A C 1
ATOM 898 O O . CYS A 1 116 ? 19.195 3.047 -20.739 1.00 93.75 116 CYS A O 1
ATOM 900 N N . PHE A 1 117 ? 17.120 3.241 -21.577 1.00 92.88 117 PHE A N 1
ATOM 901 C CA . PHE A 1 117 ? 17.373 2.459 -22.782 1.00 92.88 117 PHE A CA 1
ATOM 902 C C . PHE A 1 117 ? 18.425 3.134 -23.672 1.00 92.88 117 PHE A C 1
ATOM 904 O O . PHE A 1 117 ? 19.406 2.484 -24.027 1.00 92.88 117 PHE A O 1
ATOM 911 N N . ILE A 1 118 ? 18.294 4.441 -23.936 1.00 94.31 118 ILE A N 1
ATOM 912 C CA . ILE A 1 118 ? 19.302 5.218 -24.679 1.00 94.31 118 ILE A CA 1
ATOM 913 C C . ILE A 1 118 ? 20.670 5.131 -23.987 1.00 94.31 118 ILE A C 1
ATOM 915 O O . ILE A 1 118 ? 21.661 4.790 -24.621 1.00 94.31 118 ILE A O 1
ATOM 919 N N . PHE A 1 119 ? 20.735 5.356 -22.675 1.00 93.94 119 PHE A N 1
ATOM 920 C CA . PHE A 1 119 ? 21.997 5.280 -21.930 1.00 93.94 119 PHE A CA 1
ATOM 921 C C . PHE A 1 119 ? 22.599 3.873 -21.861 1.00 93.94 119 PHE A C 1
ATOM 923 O O . PHE A 1 119 ? 23.814 3.733 -21.720 1.00 93.94 119 PHE A O 1
ATOM 930 N N . THR A 1 120 ? 21.769 2.836 -21.982 1.00 92.56 120 THR A N 1
ATOM 931 C CA . THR A 1 120 ? 22.224 1.445 -22.079 1.00 92.56 120 THR A CA 1
ATOM 932 C C . THR A 1 120 ? 22.888 1.192 -23.435 1.00 92.56 120 THR A C 1
ATOM 934 O O . THR A 1 120 ? 23.965 0.610 -23.465 1.00 92.56 120 THR A O 1
ATOM 937 N N . ILE A 1 121 ? 22.292 1.652 -24.546 1.00 92.50 121 ILE A N 1
ATOM 938 C CA . ILE A 1 121 ? 22.857 1.446 -25.895 1.00 92.50 121 ILE A CA 1
ATOM 939 C C . ILE A 1 121 ? 24.086 2.319 -26.174 1.00 92.50 121 ILE A C 1
ATOM 941 O O . ILE A 1 121 ? 24.924 1.941 -26.982 1.00 92.50 121 ILE A O 1
ATOM 945 N N . THR A 1 122 ? 24.202 3.480 -25.522 1.00 93.00 122 THR A N 1
ATOM 946 C CA . THR A 1 122 ? 25.377 4.359 -25.633 1.00 93.00 122 THR A CA 1
ATOM 947 C C . THR A 1 122 ? 26.478 4.009 -24.628 1.00 93.00 122 THR A C 1
ATOM 949 O O . THR A 1 122 ? 27.416 4.787 -24.482 1.00 93.00 122 THR A O 1
ATOM 952 N N . ASP A 1 123 ? 26.332 2.906 -23.882 1.00 89.69 123 ASP A N 1
ATOM 953 C CA . ASP A 1 123 ? 27.256 2.441 -22.837 1.00 89.69 123 ASP A CA 1
ATOM 954 C C . ASP A 1 123 ? 27.662 3.515 -21.810 1.00 89.69 123 ASP A C 1
ATOM 956 O O . ASP A 1 123 ? 28.762 3.518 -21.261 1.00 89.69 123 ASP A O 1
ATOM 960 N N . VAL A 1 124 ? 26.724 4.414 -21.492 1.00 91.25 124 VAL A N 1
ATOM 961 C CA . VAL A 1 124 ? 26.890 5.410 -20.419 1.00 91.25 124 VAL A CA 1
ATOM 962 C C . VAL A 1 124 ? 26.858 4.727 -19.051 1.00 91.25 124 VAL A C 1
ATOM 964 O O . VAL A 1 124 ? 27.546 5.146 -18.120 1.00 91.25 124 VAL A O 1
ATOM 967 N N . PHE A 1 125 ? 26.067 3.661 -18.914 1.00 91.44 125 PHE A N 1
ATOM 968 C CA . PHE A 1 125 ? 26.028 2.858 -17.697 1.00 91.44 125 PHE A CA 1
ATOM 969 C C . PHE A 1 125 ? 27.060 1.724 -17.739 1.00 91.44 125 PHE A C 1
ATOM 971 O O . PHE A 1 125 ? 27.130 1.005 -18.737 1.00 91.44 125 PHE A O 1
ATOM 978 N N . PRO A 1 126 ? 27.799 1.479 -16.642 1.00 88.44 126 PRO A N 1
ATOM 979 C CA . PRO A 1 126 ? 28.835 0.453 -16.606 1.00 88.44 126 PRO A CA 1
ATOM 980 C C . PRO A 1 126 ? 28.248 -0.950 -16.801 1.00 88.44 126 PRO A C 1
ATOM 982 O O . PRO A 1 126 ? 27.222 -1.287 -16.210 1.00 88.44 126 PRO A O 1
ATOM 985 N N . ALA A 1 127 ? 28.935 -1.783 -17.589 1.00 84.94 127 ALA A N 1
ATOM 986 C CA . ALA A 1 127 ? 28.552 -3.174 -17.858 1.00 84.94 127 ALA A CA 1
ATOM 987 C C . ALA A 1 127 ? 28.905 -4.148 -16.714 1.00 84.94 127 ALA A C 1
ATOM 989 O O . ALA A 1 127 ? 28.410 -5.271 -16.671 1.00 84.94 127 ALA A O 1
ATOM 990 N N . THR A 1 128 ? 29.744 -3.732 -15.762 1.00 86.56 128 THR A N 1
ATOM 991 C CA . THR A 1 128 ? 30.159 -4.568 -14.627 1.00 86.56 128 THR A CA 1
ATOM 992 C C . THR A 1 128 ? 29.153 -4.478 -13.480 1.00 86.56 128 THR A C 1
ATOM 994 O O . THR A 1 128 ? 28.916 -3.397 -12.941 1.00 86.56 128 THR A O 1
ATOM 997 N N . SER A 1 129 ? 28.629 -5.623 -13.036 1.00 81.00 129 SER A N 1
ATOM 998 C CA . SER A 1 129 ? 27.565 -5.735 -12.022 1.00 81.00 129 SER A CA 1
ATOM 999 C C . SER A 1 129 ? 27.869 -5.107 -10.655 1.00 81.00 129 SER A C 1
ATOM 1001 O O . SER A 1 129 ? 26.941 -4.820 -9.901 1.00 81.00 129 SER A O 1
ATOM 1003 N N . GLY A 1 130 ? 29.146 -4.892 -10.325 1.00 80.12 130 GLY A N 1
ATOM 1004 C CA . GLY A 1 130 ? 29.586 -4.278 -9.067 1.00 80.12 130 GLY A CA 1
ATOM 1005 C C . GLY A 1 130 ? 29.705 -2.751 -9.093 1.00 80.12 130 GLY A C 1
ATOM 1006 O O . GLY A 1 130 ? 29.873 -2.145 -8.038 1.00 80.12 130 GLY A O 1
ATOM 1007 N N . HIS A 1 131 ? 29.626 -2.114 -10.265 1.00 87.44 131 HIS A N 1
ATOM 1008 C CA . HIS A 1 131 ? 29.776 -0.664 -10.368 1.00 87.44 131 HIS A CA 1
ATOM 1009 C C . HIS A 1 131 ? 28.452 0.071 -10.151 1.00 87.44 131 HIS A C 1
ATOM 1011 O O . HIS A 1 131 ? 27.389 -0.325 -10.640 1.00 87.44 131 HIS A O 1
ATOM 1017 N N . TRP A 1 132 ? 28.543 1.202 -9.450 1.00 89.31 132 TRP A N 1
ATOM 1018 C CA . TRP A 1 132 ? 27.443 2.148 -9.309 1.00 89.31 132 TRP A CA 1
ATOM 1019 C C . TRP A 1 132 ? 26.980 2.600 -10.702 1.00 89.31 132 TRP A C 1
ATOM 1021 O O . TRP A 1 132 ? 27.787 3.091 -11.485 1.00 89.31 132 TRP A O 1
ATOM 1031 N N . GLY A 1 133 ? 25.710 2.365 -11.046 1.00 86.94 133 GLY A N 1
ATOM 1032 C CA . GLY A 1 133 ? 25.205 2.595 -12.412 1.00 86.94 133 GLY A CA 1
ATOM 1033 C C . GLY A 1 133 ? 24.624 1.373 -13.077 1.00 86.94 133 GLY A C 1
ATOM 1034 O O . GLY A 1 133 ? 23.619 1.479 -13.775 1.00 86.94 133 GLY A O 1
ATOM 1035 N N . HIS A 1 134 ? 25.186 0.202 -12.799 1.00 88.94 134 HIS A N 1
ATOM 1036 C CA . HIS A 1 134 ? 24.820 -1.016 -13.511 1.00 88.94 134 HIS A CA 1
ATOM 1037 C C . HIS A 1 134 ? 23.329 -1.360 -13.380 1.00 88.94 134 HIS A C 1
ATOM 1039 O O . HIS A 1 134 ? 22.681 -1.783 -14.336 1.00 88.94 134 HIS A O 1
ATOM 1045 N N . LYS A 1 135 ? 22.748 -1.134 -12.197 1.00 89.62 135 LYS A N 1
ATOM 1046 C CA . LYS A 1 135 ? 21.328 -1.403 -11.921 1.00 89.62 135 LYS A CA 1
ATOM 1047 C C . LYS A 1 135 ? 20.351 -0.543 -12.734 1.00 89.62 135 LYS A C 1
ATOM 1049 O O . LYS A 1 135 ? 19.172 -0.869 -12.765 1.00 89.62 135 LYS A O 1
ATOM 1054 N N . ALA A 1 136 ? 20.812 0.534 -13.374 1.00 90.50 136 ALA A N 1
ATOM 1055 C CA . ALA A 1 136 ? 19.987 1.364 -14.253 1.00 90.50 136 ALA A CA 1
ATOM 1056 C C . ALA A 1 136 ? 19.897 0.836 -15.696 1.00 90.50 136 ALA A C 1
ATOM 1058 O O . ALA A 1 136 ? 19.106 1.359 -16.483 1.00 90.50 136 ALA A O 1
ATOM 1059 N N . ARG A 1 137 ? 20.692 -0.182 -16.054 1.00 91.19 137 ARG A N 1
ATOM 1060 C CA . ARG A 1 137 ? 20.680 -0.752 -17.401 1.00 91.19 137 ARG A CA 1
ATOM 1061 C C . ARG A 1 137 ? 19.407 -1.548 -17.672 1.00 91.19 137 ARG A C 1
ATOM 1063 O O . ARG A 1 137 ? 18.907 -2.272 -16.811 1.00 91.19 137 ARG A O 1
ATOM 1070 N N . THR A 1 138 ? 18.915 -1.433 -18.902 1.00 89.19 138 THR A N 1
ATOM 1071 C CA . THR A 1 138 ? 17.673 -2.082 -19.364 1.00 89.19 138 THR A CA 1
ATOM 1072 C C . THR A 1 138 ? 17.888 -3.496 -19.920 1.00 89.19 138 THR A C 1
ATOM 1074 O O . THR A 1 138 ? 16.947 -4.286 -19.993 1.00 89.19 138 THR A O 1
ATOM 1077 N N . ASP A 1 139 ? 19.123 -3.856 -20.272 1.00 87.31 139 ASP A N 1
ATOM 1078 C CA . ASP A 1 139 ? 19.497 -5.150 -20.855 1.00 87.31 139 ASP A CA 1
ATOM 1079 C C . ASP A 1 139 ? 19.700 -6.267 -19.815 1.00 87.31 139 ASP A C 1
ATOM 1081 O O . ASP A 1 139 ? 19.592 -7.448 -20.154 1.00 87.31 139 ASP A O 1
ATOM 1085 N N . ASN A 1 140 ? 19.892 -5.914 -18.539 1.00 81.75 140 ASN A N 1
ATOM 1086 C CA . ASN A 1 140 ? 20.078 -6.846 -17.416 1.00 81.75 140 ASN A CA 1
ATOM 1087 C C . ASN A 1 140 ? 19.025 -7.964 -17.363 1.00 81.75 140 ASN A C 1
ATOM 1089 O O . ASN A 1 140 ? 19.333 -9.118 -17.057 1.00 81.75 140 ASN A O 1
ATOM 1093 N N . THR A 1 141 ? 17.776 -7.623 -17.679 1.00 79.62 141 THR A N 1
ATOM 1094 C CA . THR A 1 141 ? 16.622 -8.518 -17.523 1.00 79.62 141 THR A CA 1
ATOM 1095 C C . THR A 1 141 ? 16.139 -9.083 -18.869 1.00 79.62 141 THR A C 1
ATOM 1097 O O . THR A 1 141 ? 15.193 -9.872 -18.921 1.00 79.62 141 THR A O 1
ATOM 1100 N N . TYR A 1 142 ? 16.808 -8.744 -19.980 1.00 81.81 142 TYR A N 1
ATOM 1101 C CA . TYR A 1 142 ? 16.378 -9.104 -21.336 1.00 81.81 142 TYR A CA 1
ATOM 1102 C C . TYR A 1 142 ? 16.312 -10.623 -21.569 1.00 81.81 142 TYR A C 1
ATOM 1104 O O . TYR A 1 142 ? 15.379 -11.124 -22.200 1.00 81.81 142 TYR A O 1
ATOM 1112 N N . LYS A 1 143 ? 17.250 -11.385 -20.989 1.00 83.50 143 LYS A N 1
ATOM 1113 C CA . LYS A 1 143 ? 17.262 -12.857 -21.085 1.00 83.50 143 LYS A CA 1
ATOM 1114 C C . LYS A 1 143 ? 15.989 -13.483 -20.506 1.00 83.50 143 LYS A C 1
ATOM 1116 O O . LYS A 1 143 ? 15.438 -14.411 -21.096 1.00 83.50 143 LYS A O 1
ATOM 1121 N N . TYR A 1 144 ? 15.478 -12.944 -19.399 1.00 84.94 144 TYR A N 1
ATOM 1122 C CA . TYR A 1 144 ? 14.234 -13.424 -18.793 1.00 84.94 144 TYR A CA 1
ATOM 1123 C C . TYR A 1 144 ? 13.024 -13.100 -19.670 1.00 84.94 144 TYR A C 1
ATOM 1125 O O . TYR A 1 144 ? 12.110 -13.917 -19.778 1.00 84.94 144 TYR A O 1
ATOM 1133 N N . LEU A 1 145 ? 13.036 -11.951 -20.358 1.00 85.88 145 LEU A N 1
ATOM 1134 C CA . LEU A 1 145 ? 11.982 -11.591 -21.307 1.00 85.88 145 LEU A CA 1
ATOM 1135 C C . LEU A 1 145 ? 11.924 -12.567 -22.481 1.00 85.88 145 LEU A C 1
ATOM 1137 O O . LEU A 1 145 ? 10.828 -12.945 -22.887 1.00 85.88 145 LEU A O 1
ATOM 1141 N N . GLN A 1 146 ? 13.066 -13.025 -22.998 1.00 86.88 146 GLN A N 1
ATOM 1142 C CA . GLN A 1 146 ? 13.098 -14.033 -24.061 1.00 86.88 146 GLN A CA 1
ATOM 1143 C C . GLN A 1 146 ? 12.580 -15.395 -23.577 1.00 86.88 146 GLN A C 1
ATOM 1145 O O . GLN A 1 146 ? 11.723 -15.987 -24.233 1.00 86.88 146 GLN A O 1
ATOM 1150 N N . GLN A 1 147 ? 13.031 -15.848 -22.404 1.00 88.88 147 GLN A N 1
ATOM 1151 C CA . GLN A 1 147 ? 12.714 -17.173 -21.851 1.00 88.88 147 GLN A CA 1
ATOM 1152 C C . GLN A 1 147 ? 11.287 -17.303 -21.295 1.00 88.88 147 GLN A C 1
ATOM 1154 O O . GLN A 1 147 ? 10.777 -18.412 -21.150 1.00 88.88 147 GLN A O 1
ATOM 1159 N N . ALA A 1 148 ? 10.625 -16.192 -20.973 1.00 87.38 148 ALA A N 1
ATOM 1160 C CA . ALA A 1 148 ? 9.291 -16.221 -20.389 1.00 87.38 148 ALA A CA 1
ATOM 1161 C C . ALA A 1 148 ? 8.234 -16.807 -21.338 1.00 87.38 148 ALA A C 1
ATOM 1163 O O . ALA A 1 148 ? 8.169 -16.445 -22.514 1.00 87.38 148 ALA A O 1
ATOM 1164 N N . ALA A 1 149 ? 7.348 -17.653 -20.814 1.00 90.50 149 ALA A N 1
ATOM 1165 C CA . ALA A 1 149 ? 6.175 -18.110 -21.551 1.00 90.50 149 ALA A CA 1
ATOM 1166 C C . ALA A 1 149 ? 5.214 -16.942 -21.840 1.00 90.50 149 ALA A C 1
ATOM 1168 O O . ALA A 1 149 ? 5.080 -16.013 -21.039 1.00 90.50 149 ALA A O 1
ATOM 1169 N N . TRP A 1 150 ? 4.517 -17.001 -22.979 1.00 89.88 150 TRP A N 1
ATOM 1170 C CA . TRP A 1 150 ? 3.499 -16.007 -23.341 1.00 89.88 150 TRP A CA 1
ATOM 1171 C C . TRP A 1 150 ? 2.310 -16.019 -22.387 1.00 89.88 150 TRP A C 1
ATOM 1173 O O . TRP A 1 150 ? 1.861 -14.962 -21.949 1.00 89.88 150 TRP A O 1
ATOM 1183 N N . PHE A 1 151 ? 1.859 -17.212 -22.011 1.00 92.56 151 PHE A N 1
ATOM 1184 C CA . PHE A 1 151 ? 0.734 -17.406 -21.109 1.00 92.56 151 PHE A CA 1
ATOM 1185 C C . PHE A 1 151 ? 1.168 -18.238 -19.910 1.00 92.56 151 PHE A C 1
ATOM 1187 O O . PHE A 1 151 ? 1.811 -19.277 -20.060 1.00 92.56 151 PHE A O 1
ATOM 1194 N N . ARG A 1 152 ? 0.809 -17.775 -18.714 1.00 87.75 152 ARG A N 1
ATOM 1195 C CA . ARG A 1 152 ? 0.995 -18.500 -17.460 1.00 87.75 152 ARG A CA 1
ATOM 1196 C C . ARG A 1 152 ? -0.214 -18.245 -16.579 1.00 87.75 152 ARG A C 1
ATOM 1198 O O . ARG A 1 152 ? -0.403 -17.135 -16.098 1.00 87.75 152 ARG A O 1
ATOM 1205 N N . PHE A 1 153 ? -1.010 -19.281 -16.351 1.00 89.25 153 PHE A N 1
ATOM 1206 C CA . PHE A 1 153 ? -2.148 -19.188 -15.448 1.00 89.25 153 PHE A CA 1
ATOM 1207 C C . PHE A 1 153 ? -1.678 -19.399 -13.997 1.00 89.25 153 PHE A C 1
ATOM 1209 O O . PHE A 1 153 ? -1.072 -20.438 -13.715 1.00 89.25 153 PHE A O 1
ATOM 1216 N N . PRO A 1 154 ? -1.895 -18.444 -13.075 1.00 87.12 154 PRO A N 1
ATOM 1217 C CA . PRO A 1 154 ? -1.581 -18.645 -11.666 1.00 87.12 154 PRO A CA 1
ATOM 1218 C C . PRO A 1 154 ? -2.552 -19.666 -11.063 1.00 87.12 154 PRO A C 1
ATOM 1220 O O . PRO A 1 154 ? -3.765 -19.539 -11.208 1.00 87.12 154 PRO A O 1
ATOM 1223 N N . TYR A 1 155 ? -2.026 -20.675 -10.372 1.00 88.44 155 TYR A N 1
ATOM 1224 C CA . TYR A 1 155 ? -2.835 -21.704 -9.718 1.00 88.44 155 TYR A CA 1
ATOM 1225 C C . TYR A 1 155 ? -2.459 -21.850 -8.237 1.00 88.44 155 TYR A C 1
ATOM 1227 O O . TYR A 1 155 ? -1.313 -21.567 -7.857 1.00 88.44 155 TYR A O 1
ATOM 1235 N N . PRO A 1 156 ? -3.404 -22.284 -7.382 1.00 89.00 156 PRO A N 1
ATOM 1236 C CA . PRO A 1 156 ? -3.134 -22.497 -5.970 1.00 89.00 156 PRO A CA 1
ATOM 1237 C C . PRO A 1 156 ? -1.974 -23.466 -5.725 1.00 89.00 156 PRO A C 1
ATOM 1239 O O . PRO A 1 156 ? -1.912 -24.535 -6.327 1.00 89.00 156 PRO A O 1
ATOM 1242 N N . GLY A 1 157 ? -1.048 -23.101 -4.837 1.00 83.00 157 GLY A N 1
ATOM 1243 C CA . GLY A 1 157 ? 0.090 -23.954 -4.485 1.00 83.00 157 GLY A CA 1
ATOM 1244 C C . GLY A 1 157 ? 1.183 -24.047 -5.557 1.00 83.00 157 GLY A C 1
ATOM 1245 O O . GLY A 1 157 ? 2.014 -24.952 -5.490 1.00 83.00 157 GLY A O 1
ATOM 1246 N N . GLN A 1 158 ? 1.245 -23.111 -6.517 1.00 85.38 158 GLN A N 1
ATOM 1247 C CA . GLN A 1 158 ? 2.269 -23.114 -7.580 1.00 85.38 158 GLN A CA 1
ATOM 1248 C C . GLN A 1 158 ? 3.725 -23.085 -7.074 1.00 85.38 158 GLN A C 1
ATOM 1250 O O . GLN A 1 158 ? 4.645 -23.423 -7.813 1.00 85.38 158 GLN A O 1
ATOM 1255 N N . TRP A 1 159 ? 3.946 -22.704 -5.814 1.00 85.81 159 TRP A N 1
ATOM 1256 C CA . TRP A 1 159 ? 5.265 -22.679 -5.175 1.00 85.81 159 TRP A CA 1
ATOM 1257 C C . TRP A 1 159 ? 5.500 -23.862 -4.218 1.00 85.81 159 TRP A C 1
ATOM 1259 O O . TRP A 1 159 ? 6.475 -23.855 -3.465 1.00 85.81 159 TRP A O 1
ATOM 1269 N N . GLY A 1 160 ? 4.619 -24.867 -4.237 1.00 88.31 160 GLY A N 1
ATOM 1270 C CA . GLY A 1 160 ? 4.600 -26.024 -3.339 1.00 88.31 160 GLY A CA 1
ATOM 1271 C C . GLY A 1 160 ? 3.555 -25.907 -2.223 1.00 88.31 160 GLY A C 1
ATOM 1272 O O . GLY A 1 160 ? 2.907 -24.876 -2.061 1.00 88.31 160 GLY A O 1
ATOM 1273 N N . VAL A 1 161 ? 3.404 -26.973 -1.424 1.00 89.56 161 VAL A N 1
ATOM 1274 C CA . VAL A 1 161 ? 2.424 -27.026 -0.319 1.00 89.56 161 VAL A CA 1
ATOM 1275 C C . VAL A 1 161 ? 2.718 -25.916 0.705 1.00 89.56 161 VAL A C 1
ATOM 1277 O O . VAL A 1 161 ? 3.862 -25.858 1.178 1.00 89.56 161 VAL A O 1
ATOM 1280 N N . PRO A 1 162 ? 1.745 -25.056 1.067 1.00 89.50 162 PRO A N 1
ATOM 1281 C CA . PRO A 1 162 ? 1.954 -23.977 2.027 1.00 89.50 162 PRO A CA 1
ATOM 1282 C C . PRO A 1 162 ? 2.520 -24.496 3.347 1.00 89.50 162 PRO A C 1
ATOM 1284 O O . PRO A 1 162 ? 2.067 -25.507 3.879 1.00 89.50 162 PRO A O 1
ATOM 1287 N N . THR A 1 163 ? 3.524 -23.803 3.872 1.00 90.88 163 THR A N 1
ATOM 1288 C CA . THR A 1 163 ? 4.075 -24.077 5.200 1.00 90.88 163 THR A CA 1
ATOM 1289 C C . THR A 1 163 ? 3.806 -22.885 6.099 1.00 90.88 163 THR A C 1
ATOM 1291 O O . THR A 1 163 ? 3.671 -21.757 5.630 1.00 90.88 163 THR A O 1
ATOM 1294 N N . VAL A 1 164 ? 3.694 -23.123 7.398 1.00 90.88 164 VAL A N 1
ATOM 1295 C CA . VAL A 1 164 ? 3.340 -22.086 8.366 1.00 90.88 164 VAL A CA 1
ATOM 1296 C C . VAL A 1 164 ? 4.447 -22.016 9.405 1.00 90.88 164 VAL A C 1
ATOM 1298 O O . VAL A 1 164 ? 4.913 -23.048 9.881 1.00 90.88 164 VAL A O 1
ATOM 1301 N N . SER A 1 165 ? 4.876 -20.806 9.758 1.00 87.38 165 SER A N 1
ATOM 1302 C CA . SER A 1 165 ? 5.667 -20.588 10.967 1.00 87.38 165 SER A CA 1
ATOM 1303 C C . SER A 1 165 ? 4.966 -19.602 11.873 1.00 87.38 165 SER A C 1
ATOM 1305 O O . SER A 1 165 ? 4.350 -18.650 11.400 1.00 87.38 165 SER A O 1
ATOM 1307 N N . LEU A 1 166 ? 5.122 -19.795 13.179 1.00 83.75 166 LEU A N 1
ATOM 1308 C CA . LEU A 1 166 ? 4.530 -18.910 14.174 1.00 83.75 166 LEU A CA 1
ATOM 1309 C C . LEU A 1 166 ? 4.943 -17.450 13.941 1.00 83.75 166 LEU A C 1
ATOM 1311 O O . LEU A 1 166 ? 4.085 -16.583 13.822 1.00 83.75 166 LEU A O 1
ATOM 1315 N N . GLY A 1 167 ? 6.242 -17.186 13.773 1.00 80.00 167 GLY A N 1
ATOM 1316 C CA . GLY A 1 167 ? 6.703 -15.829 13.484 1.00 80.00 167 GLY A CA 1
ATOM 1317 C C . GLY A 1 167 ? 6.156 -15.256 12.178 1.00 80.00 167 GLY A C 1
ATOM 1318 O O . GLY A 1 167 ? 5.705 -14.116 12.150 1.00 80.00 167 GLY A O 1
ATOM 1319 N N . GLY A 1 168 ? 6.126 -16.048 11.103 1.00 83.81 168 GLY A N 1
ATOM 1320 C CA . GLY A 1 168 ? 5.584 -15.591 9.823 1.00 83.81 168 GLY A CA 1
ATOM 1321 C C . GLY A 1 168 ? 4.110 -15.204 9.942 1.00 83.81 168 GLY A C 1
ATOM 1322 O O . GLY A 1 168 ? 3.714 -14.152 9.451 1.00 83.81 168 GLY A O 1
ATOM 1323 N N . VAL A 1 169 ? 3.314 -16.017 10.645 1.00 88.75 169 VAL A N 1
ATOM 1324 C CA . VAL A 1 169 ? 1.890 -15.751 10.899 1.00 88.75 169 VAL A CA 1
ATOM 1325 C C . VAL A 1 169 ? 1.707 -14.468 11.689 1.00 88.75 169 VAL A C 1
ATOM 1327 O O . VAL A 1 169 ? 0.919 -13.623 11.288 1.00 88.75 169 VAL A O 1
ATOM 1330 N N . LEU A 1 170 ? 2.446 -14.294 12.782 1.00 84.12 170 LEU A N 1
ATOM 1331 C CA . LEU A 1 170 ? 2.313 -13.113 13.635 1.00 84.12 170 LEU A CA 1
ATOM 1332 C C . LEU A 1 170 ? 2.737 -11.830 12.914 1.00 84.12 170 LEU A C 1
ATOM 1334 O O . LEU A 1 170 ? 2.102 -10.791 13.084 1.00 84.12 170 LEU A O 1
ATOM 1338 N N . GLY A 1 171 ? 3.755 -11.913 12.052 1.00 82.81 171 GLY A N 1
ATOM 1339 C CA . GLY A 1 171 ? 4.167 -10.794 11.202 1.00 82.81 171 GLY A CA 1
ATOM 1340 C C . GLY A 1 171 ? 3.099 -10.429 10.185 1.00 82.81 171 GLY A C 1
ATOM 1341 O O . GLY A 1 171 ? 2.756 -9.258 10.040 1.00 82.81 171 GLY A O 1
ATOM 1342 N N . MET A 1 172 ? 2.507 -11.434 9.540 1.00 89.06 172 MET A N 1
ATOM 1343 C CA . MET A 1 172 ? 1.402 -11.219 8.609 1.00 89.06 172 MET A CA 1
ATOM 1344 C C . MET A 1 172 ? 0.143 -10.704 9.318 1.00 89.06 172 MET A C 1
ATOM 1346 O O . MET A 1 172 ? -0.526 -9.840 8.767 1.00 89.06 172 MET A O 1
ATOM 1350 N N . ILE A 1 173 ? -0.151 -11.147 10.547 1.00 87.50 173 ILE A N 1
ATOM 1351 C CA . ILE A 1 173 ? -1.248 -10.607 11.367 1.00 87.50 173 ILE A CA 1
ATOM 1352 C C . ILE A 1 173 ? -1.029 -9.118 11.643 1.00 87.50 173 ILE A C 1
ATOM 13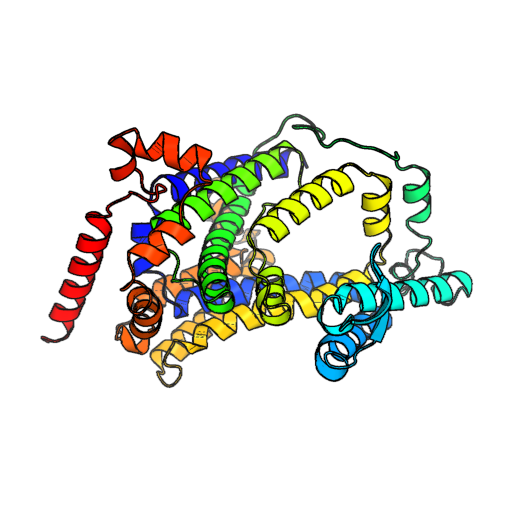54 O O . ILE A 1 173 ? -1.968 -8.343 11.508 1.00 87.50 173 ILE A O 1
ATOM 1358 N N . SER A 1 174 ? 0.195 -8.700 11.981 1.00 81.69 174 SER A N 1
ATOM 1359 C CA . SER A 1 174 ? 0.509 -7.279 12.179 1.00 81.69 174 SER A CA 1
ATOM 1360 C C . SER A 1 174 ? 0.208 -6.450 10.926 1.00 81.69 174 SER A C 1
ATOM 1362 O O . SER A 1 174 ? -0.481 -5.435 11.021 1.00 81.69 174 SER A O 1
ATOM 1364 N N . GLY A 1 175 ? 0.660 -6.913 9.755 1.00 84.50 175 GLY A N 1
ATOM 1365 C CA . GLY A 1 175 ? 0.398 -6.239 8.480 1.00 84.50 175 GLY A CA 1
ATOM 1366 C C . GLY A 1 175 ? -1.087 -6.212 8.111 1.00 84.50 175 GLY A C 1
ATOM 1367 O O . GLY A 1 175 ? -1.598 -5.174 7.710 1.00 84.50 175 GLY A O 1
ATOM 1368 N N . VAL A 1 176 ? -1.796 -7.323 8.314 1.00 88.25 176 VAL A N 1
ATOM 1369 C CA . VAL A 1 176 ? -3.245 -7.435 8.088 1.00 88.25 176 VAL A CA 1
ATOM 1370 C C . VAL A 1 176 ? -4.032 -6.489 9.000 1.00 88.25 176 VAL A C 1
ATOM 1372 O O . VAL A 1 176 ? -4.939 -5.814 8.532 1.00 88.25 176 VAL A O 1
ATOM 1375 N N . LEU A 1 177 ? -3.677 -6.382 10.285 1.00 84.25 177 LEU A N 1
ATOM 1376 C CA . LEU A 1 177 ? -4.336 -5.453 11.211 1.00 84.25 177 LEU A CA 1
ATOM 1377 C C . LEU A 1 177 ? -4.113 -3.990 10.813 1.00 84.25 177 LEU A C 1
ATOM 1379 O O . LEU A 1 177 ? -5.038 -3.185 10.893 1.00 84.25 177 LEU A O 1
ATOM 1383 N N . ALA A 1 178 ? -2.904 -3.643 10.374 1.00 80.19 178 ALA A N 1
ATOM 1384 C CA . ALA A 1 178 ? -2.621 -2.299 9.885 1.00 80.19 178 ALA A CA 1
ATOM 1385 C C . ALA A 1 178 ? -3.382 -1.989 8.589 1.00 80.19 178 ALA A C 1
ATOM 1387 O O . ALA A 1 178 ? -3.996 -0.929 8.492 1.00 80.19 178 ALA A O 1
ATOM 1388 N N . SER A 1 179 ? -3.417 -2.943 7.655 1.00 86.19 179 SER A N 1
ATOM 1389 C CA . SER A 1 179 ? -4.218 -2.869 6.429 1.00 86.19 179 SER A CA 1
ATOM 1390 C C . SER A 1 179 ? -5.703 -2.683 6.743 1.00 86.19 179 SER A C 1
ATOM 1392 O O . SER A 1 179 ? -6.335 -1.824 6.150 1.00 86.19 179 SER A O 1
ATOM 1394 N N . MET A 1 180 ? -6.255 -3.351 7.761 1.00 87.31 180 MET A N 1
ATOM 1395 C CA . MET A 1 180 ? -7.640 -3.108 8.182 1.00 87.31 180 MET A CA 1
ATOM 1396 C C . MET A 1 180 ? -7.882 -1.661 8.640 1.00 87.31 180 MET A C 1
ATOM 1398 O O . MET A 1 180 ? -8.920 -1.085 8.315 1.00 87.31 180 MET A O 1
ATOM 1402 N N . ILE A 1 181 ? -6.953 -1.070 9.401 1.00 81.81 181 ILE A N 1
ATOM 1403 C CA . ILE A 1 181 ? -7.060 0.323 9.872 1.00 81.81 181 ILE A CA 1
ATOM 1404 C C . ILE A 1 181 ? -6.960 1.299 8.693 1.00 81.81 181 ILE A C 1
ATOM 1406 O O . ILE A 1 181 ? -7.744 2.246 8.609 1.00 81.81 181 ILE A O 1
ATOM 1410 N N . GLU A 1 182 ? -6.023 1.054 7.778 1.00 83.62 182 GLU A N 1
ATOM 1411 C CA . GLU A 1 182 ? -5.864 1.810 6.533 1.00 83.62 182 GLU A CA 1
ATOM 1412 C C . GLU A 1 182 ? -7.137 1.741 5.675 1.00 83.62 182 GLU A C 1
ATOM 1414 O O . GLU A 1 182 ? -7.694 2.782 5.317 1.00 83.62 182 GLU A O 1
ATOM 1419 N N . SER A 1 183 ? -7.672 0.537 5.459 1.00 88.25 183 SER A N 1
ATOM 1420 C CA . SER A 1 183 ? -8.877 0.283 4.668 1.00 88.25 183 SER A CA 1
ATOM 1421 C C . SER A 1 183 ? -10.115 0.987 5.210 1.00 88.25 183 SER A C 1
ATOM 1423 O O . SER A 1 183 ? -10.920 1.510 4.438 1.00 88.25 183 SER A O 1
ATOM 1425 N N . ILE A 1 184 ? -10.267 1.082 6.536 1.00 85.00 184 ILE A N 1
ATOM 1426 C CA . ILE A 1 184 ? -11.345 1.879 7.140 1.00 85.00 184 ILE A CA 1
ATOM 1427 C C . ILE A 1 184 ? -11.218 3.348 6.710 1.00 85.00 184 ILE A C 1
ATOM 1429 O O . ILE A 1 184 ? -12.205 3.940 6.264 1.00 85.00 184 ILE A O 1
ATOM 1433 N N . GLY A 1 185 ? -10.018 3.929 6.804 1.00 78.50 185 GLY A N 1
ATOM 1434 C CA . GLY A 1 185 ? -9.754 5.303 6.366 1.00 78.50 185 GLY A CA 1
ATOM 1435 C C . GLY A 1 185 ? -10.054 5.510 4.878 1.00 78.50 185 GLY A C 1
ATOM 1436 O O . GLY A 1 185 ? -10.731 6.471 4.500 1.00 78.50 185 GLY A O 1
ATOM 1437 N N . ASP A 1 186 ? -9.637 4.561 4.045 1.00 85.38 186 ASP A N 1
ATOM 1438 C CA . ASP A 1 186 ? -9.891 4.550 2.606 1.00 85.38 186 ASP A CA 1
ATOM 1439 C C . ASP A 1 186 ? -11.384 4.476 2.266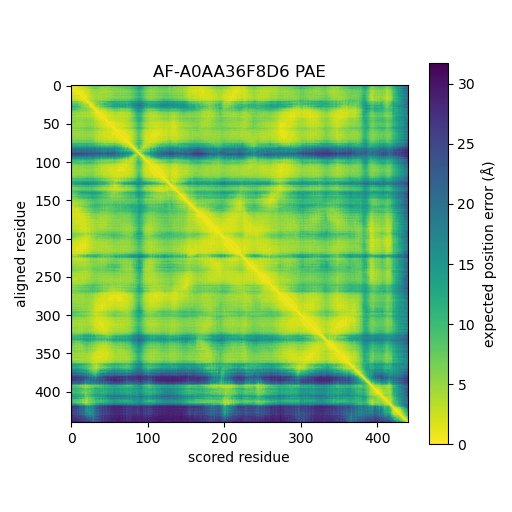 1.00 85.38 186 ASP A C 1
ATOM 1441 O O . ASP A 1 186 ? -11.852 5.183 1.369 1.00 85.38 186 ASP A O 1
ATOM 1445 N N . TYR A 1 187 ? -12.179 3.681 2.986 1.00 87.44 187 TYR A N 1
ATOM 1446 C CA . TYR A 1 187 ? -13.622 3.594 2.741 1.00 87.44 187 TYR A CA 1
ATOM 1447 C C . TYR A 1 187 ? -14.316 4.941 2.984 1.00 87.44 187 TYR A C 1
ATOM 1449 O O . TYR A 1 187 ? -15.133 5.369 2.162 1.00 87.44 187 TYR A O 1
ATOM 1457 N N . TYR A 1 188 ? -13.952 5.646 4.061 1.00 80.75 188 TYR A N 1
ATOM 1458 C CA . TYR A 1 188 ? -14.460 6.993 4.339 1.00 80.75 188 TYR A CA 1
ATOM 1459 C C . TYR A 1 188 ? -13.972 8.020 3.309 1.00 80.75 188 TYR A C 1
ATOM 1461 O O . TYR A 1 188 ? -14.765 8.831 2.818 1.00 80.75 188 TYR A O 1
ATOM 1469 N N . ALA A 1 189 ? -12.694 7.972 2.926 1.00 80.00 189 ALA A N 1
ATOM 1470 C CA . ALA A 1 189 ? -12.136 8.863 1.911 1.00 80.00 189 ALA A CA 1
ATOM 1471 C C . ALA A 1 189 ? -12.811 8.665 0.543 1.00 80.00 189 ALA A C 1
ATOM 1473 O O . ALA A 1 189 ? -13.179 9.643 -0.117 1.00 80.00 189 ALA A O 1
ATOM 1474 N N . CYS A 1 190 ? -13.034 7.410 0.146 1.00 86.19 190 CYS A N 1
ATOM 1475 C CA . CYS A 1 190 ? -13.716 7.034 -1.086 1.00 86.19 190 CYS A CA 1
ATOM 1476 C C . CYS A 1 190 ? -15.173 7.505 -1.091 1.00 86.19 190 CYS A C 1
ATOM 1478 O O . CYS A 1 190 ? -15.605 8.137 -2.058 1.00 86.19 190 CYS A O 1
ATOM 1480 N N . ALA A 1 191 ? -15.918 7.279 -0.003 1.00 84.38 191 ALA A N 1
ATOM 1481 C CA . ALA A 1 191 ? -17.295 7.753 0.130 1.00 84.38 191 ALA A CA 1
ATOM 1482 C C . ALA A 1 191 ? -17.379 9.282 -0.010 1.00 84.38 191 ALA A C 1
ATOM 1484 O O . ALA A 1 191 ? -18.153 9.804 -0.810 1.00 84.38 191 ALA A O 1
ATOM 1485 N N . ARG A 1 192 ? -16.486 10.013 0.669 1.00 79.69 192 ARG A N 1
ATOM 1486 C CA . ARG A 1 192 ? -16.409 11.477 0.580 1.00 79.69 192 ARG A CA 1
ATOM 1487 C C . ARG A 1 192 ? -16.139 11.961 -0.844 1.00 79.69 192 ARG A C 1
ATOM 1489 O O . ARG A 1 192 ? -16.830 12.857 -1.324 1.00 79.69 192 ARG A O 1
ATOM 1496 N N . ILE A 1 193 ? -15.130 11.397 -1.506 1.00 80.12 193 ILE A N 1
ATOM 1497 C CA . ILE A 1 193 ? -14.691 11.833 -2.839 1.00 80.12 193 ILE A CA 1
ATOM 1498 C C . ILE A 1 193 ? -15.710 11.463 -3.924 1.00 80.12 193 ILE A C 1
ATOM 1500 O O . ILE A 1 193 ? -15.878 12.212 -4.887 1.00 80.12 193 ILE A O 1
ATOM 1504 N N . SER A 1 194 ? -16.406 10.339 -3.758 1.00 84.69 194 SER A N 1
ATOM 1505 C CA . SER A 1 194 ? -17.492 9.910 -4.647 1.00 84.69 194 SER A CA 1
ATOM 1506 C C . SER A 1 194 ? -18.817 10.635 -4.396 1.00 84.69 194 SER A C 1
ATOM 1508 O O . SER A 1 194 ? -19.732 10.502 -5.203 1.00 84.69 194 SER A O 1
ATOM 1510 N N . GLY A 1 195 ? -18.928 11.406 -3.308 1.00 81.81 195 GLY A N 1
ATOM 1511 C CA . GLY A 1 195 ? -20.174 12.057 -2.900 1.00 81.81 195 GLY A CA 1
ATOM 1512 C C . GLY A 1 195 ? -21.199 11.103 -2.278 1.00 81.81 195 GLY A C 1
ATOM 1513 O O . GLY A 1 195 ? -22.326 11.521 -2.035 1.00 81.81 195 GLY A O 1
ATOM 1514 N N . ALA A 1 196 ? -20.817 9.854 -2.005 1.00 82.44 196 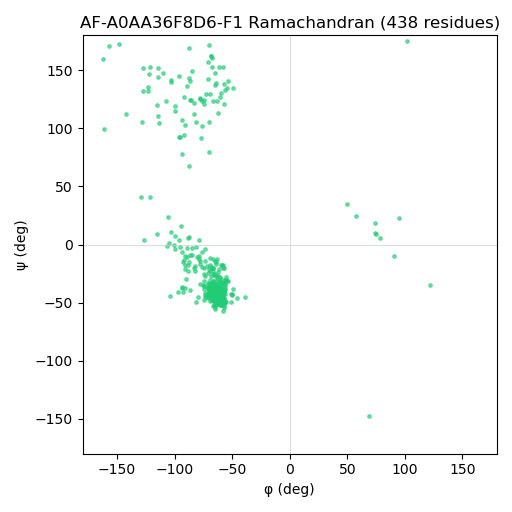ALA A N 1
ATOM 1515 C CA . ALA A 1 196 ? -21.665 8.863 -1.358 1.00 82.44 196 ALA A CA 1
ATOM 1516 C C . ALA A 1 196 ? -21.885 9.186 0.134 1.00 82.44 196 ALA A C 1
ATOM 1518 O O . ALA A 1 196 ? -21.064 9.883 0.752 1.00 82.44 196 ALA A O 1
ATOM 1519 N N . PRO A 1 197 ? -22.974 8.669 0.736 1.00 80.06 197 PRO A N 1
ATOM 1520 C CA . PRO A 1 197 ? -23.119 8.702 2.178 1.00 80.06 197 PRO A CA 1
ATOM 1521 C C . PRO A 1 197 ? -21.973 7.915 2.838 1.00 80.06 197 PRO A C 1
ATOM 1523 O O . PRO A 1 197 ? -21.414 7.005 2.230 1.00 80.06 197 PRO A O 1
ATOM 1526 N N . PRO A 1 198 ? -21.604 8.254 4.072 1.00 77.69 198 PRO A N 1
ATOM 1527 C CA . PRO A 1 198 ? -20.615 7.531 4.860 1.00 77.69 198 PRO A CA 1
ATOM 1528 C C . PRO A 1 198 ? -20.938 6.034 4.972 1.00 77.69 198 PRO A C 1
ATOM 1530 O O . PRO A 1 198 ? -22.109 5.671 5.127 1.00 77.69 198 PRO A O 1
ATOM 1533 N N . PRO A 1 199 ? -19.924 5.152 4.905 1.00 81.31 199 PRO A N 1
ATOM 1534 C CA . PRO A 1 199 ? -20.147 3.717 4.918 1.00 81.31 199 PRO A CA 1
ATOM 1535 C C . PRO A 1 199 ? -20.714 3.268 6.274 1.00 81.31 199 PRO A C 1
ATOM 1537 O O . PRO A 1 199 ? -20.078 3.485 7.307 1.00 81.31 199 PRO A O 1
ATOM 1540 N N . PRO A 1 200 ? -21.883 2.605 6.300 1.00 79.31 200 PRO A N 1
ATOM 1541 C CA . PRO A 1 200 ? -22.416 2.031 7.526 1.00 79.31 200 PRO A CA 1
ATOM 1542 C C . PRO A 1 200 ? -21.544 0.862 8.003 1.00 79.31 200 PRO A C 1
ATOM 1544 O O . PRO A 1 200 ? -20.837 0.228 7.215 1.00 79.31 200 PRO A O 1
ATOM 1547 N N . ALA A 1 201 ? -21.659 0.514 9.286 1.00 79.06 201 ALA A N 1
ATOM 1548 C CA . ALA A 1 201 ? -20.880 -0.555 9.915 1.00 79.06 201 ALA A CA 1
ATOM 1549 C C . ALA A 1 201 ? -20.910 -1.879 9.130 1.00 79.06 201 ALA A C 1
ATOM 1551 O O . ALA A 1 201 ? -19.865 -2.478 8.883 1.00 79.06 201 ALA A O 1
ATOM 1552 N N . HIS A 1 202 ? -22.082 -2.280 8.626 1.00 82.31 202 HIS A N 1
ATOM 1553 C CA . HIS A 1 202 ? -22.207 -3.515 7.853 1.00 82.31 202 HIS A CA 1
ATOM 1554 C C . HIS A 1 202 ? -21.412 -3.503 6.541 1.00 82.31 202 HIS A C 1
ATOM 1556 O O . HIS A 1 202 ? -20.943 -4.546 6.083 1.00 82.31 202 HIS A O 1
ATOM 1562 N N . ALA A 1 203 ? -21.254 -2.331 5.918 1.00 86.19 203 ALA A N 1
ATOM 1563 C CA . ALA A 1 203 ? -20.489 -2.179 4.690 1.00 86.19 203 ALA A CA 1
ATOM 1564 C C . ALA A 1 203 ? -18.985 -2.252 4.976 1.00 86.19 203 ALA A C 1
ATOM 1566 O O . ALA A 1 203 ? -18.264 -2.883 4.205 1.00 86.19 203 ALA A O 1
ATOM 1567 N N . ILE A 1 204 ? -18.539 -1.677 6.099 1.00 87.44 204 ILE A N 1
ATOM 1568 C CA . ILE A 1 204 ? -17.150 -1.761 6.576 1.00 87.44 204 ILE A CA 1
ATOM 1569 C C . ILE A 1 204 ? -16.797 -3.216 6.911 1.00 87.44 204 ILE A C 1
ATOM 1571 O O . ILE A 1 204 ? -15.837 -3.752 6.363 1.00 87.44 204 ILE A O 1
ATOM 1575 N N . ASN A 1 205 ? -17.620 -3.879 7.730 1.00 88.94 205 ASN A N 1
ATOM 1576 C CA . ASN A 1 205 ? -17.494 -5.296 8.091 1.00 88.94 205 ASN A CA 1
ATOM 1577 C C . ASN A 1 205 ? -17.359 -6.186 6.848 1.00 88.94 205 ASN A C 1
ATOM 1579 O O . ASN A 1 205 ? -16.433 -6.990 6.722 1.00 88.94 205 ASN A O 1
ATOM 1583 N N . ARG A 1 206 ? -18.259 -5.988 5.877 1.00 90.75 206 ARG A N 1
ATOM 1584 C CA . ARG A 1 206 ? -18.233 -6.711 4.604 1.00 90.75 206 ARG A CA 1
ATOM 1585 C C . ARG A 1 206 ? -16.978 -6.411 3.786 1.00 90.75 206 ARG A C 1
ATOM 1587 O O . ARG A 1 206 ? -16.423 -7.341 3.210 1.00 90.75 206 ARG A O 1
ATOM 1594 N N . GLY A 1 207 ? -16.557 -5.149 3.715 1.00 92.00 207 GLY A N 1
ATOM 1595 C CA . GLY A 1 207 ? -15.343 -4.734 3.010 1.00 92.00 207 GLY A CA 1
ATOM 1596 C C . GLY A 1 207 ? -14.117 -5.471 3.540 1.00 92.00 207 GLY A C 1
ATOM 1597 O O . GLY A 1 207 ? -13.473 -6.197 2.787 1.00 92.00 207 GLY A O 1
ATOM 1598 N N . ILE A 1 208 ? -13.893 -5.402 4.855 1.00 92.88 208 ILE A N 1
ATOM 1599 C CA . ILE A 1 208 ? -12.769 -6.070 5.522 1.00 92.88 208 ILE A CA 1
ATOM 1600 C C . ILE A 1 208 ? -12.845 -7.597 5.389 1.00 92.88 208 ILE A C 1
ATOM 1602 O O . ILE A 1 208 ? -11.833 -8.251 5.146 1.00 92.88 208 ILE A O 1
ATOM 1606 N N . GLY A 1 209 ? -14.039 -8.186 5.501 1.00 94.06 209 GLY A N 1
ATOM 1607 C CA . GLY A 1 209 ? -14.216 -9.628 5.318 1.00 94.06 209 GLY A CA 1
ATOM 1608 C C . GLY A 1 209 ? -13.844 -10.093 3.905 1.00 94.06 209 GLY A C 1
ATOM 1609 O O . GLY A 1 209 ? -13.147 -11.096 3.742 1.00 94.06 209 GLY A O 1
ATOM 1610 N N . VAL A 1 210 ? -14.263 -9.348 2.875 1.00 93.88 210 VAL A N 1
ATOM 1611 C CA . VAL A 1 210 ? -13.925 -9.634 1.469 1.00 93.88 210 VAL A CA 1
ATOM 1612 C C . VAL A 1 210 ? -12.443 -9.389 1.185 1.00 93.88 210 VAL A C 1
ATOM 1614 O O . VAL A 1 210 ? -11.834 -10.158 0.446 1.00 93.88 210 VAL A O 1
ATOM 1617 N N . GLU A 1 211 ? -11.845 -8.374 1.799 1.00 94.44 211 GLU A N 1
ATOM 1618 C CA . GLU A 1 211 ? -10.405 -8.120 1.740 1.00 94.44 211 GLU A CA 1
ATOM 1619 C C . GLU A 1 211 ? -9.604 -9.292 2.321 1.00 94.44 211 GLU A C 1
ATOM 1621 O O . GLU A 1 211 ? -8.690 -9.794 1.670 1.00 94.44 211 GLU A O 1
ATOM 1626 N N . GLY A 1 212 ? -10.035 -9.836 3.465 1.00 95.00 212 GLY A N 1
ATOM 1627 C CA . GLY A 1 212 ? -9.471 -11.056 4.044 1.00 95.00 212 GLY A CA 1
ATOM 1628 C C . GLY A 1 212 ? -9.593 -12.275 3.121 1.00 95.00 212 GLY A C 1
ATOM 1629 O O . GLY A 1 212 ? -8.631 -13.025 2.961 1.00 95.00 212 GLY A O 1
ATOM 1630 N N . ILE A 1 213 ? -10.735 -12.456 2.443 1.00 95.62 213 ILE A N 1
ATOM 1631 C CA . ILE A 1 213 ? -10.879 -13.493 1.401 1.00 95.62 213 ILE A CA 1
ATOM 1632 C C . ILE A 1 213 ? -9.882 -13.243 0.262 1.00 95.62 213 ILE A C 1
ATOM 1634 O O . ILE A 1 213 ? -9.247 -14.180 -0.222 1.00 95.62 213 ILE A O 1
ATOM 1638 N N . GLY A 1 214 ? -9.711 -11.988 -0.149 1.00 94.44 214 GLY A N 1
ATOM 1639 C CA . GLY A 1 214 ? -8.714 -11.588 -1.134 1.00 94.44 214 GLY A CA 1
ATOM 1640 C C . GLY A 1 214 ? -7.292 -11.957 -0.704 1.00 94.44 214 GLY A C 1
ATOM 1641 O O . GLY A 1 214 ? -6.558 -12.539 -1.498 1.00 94.44 214 GLY A O 1
ATOM 1642 N N . CYS A 1 215 ? -6.923 -11.709 0.556 1.00 94.50 215 CYS A N 1
ATOM 1643 C CA . CYS A 1 215 ? -5.628 -12.085 1.129 1.00 94.50 215 CYS A CA 1
ATOM 1644 C C . CYS A 1 215 ? -5.434 -13.605 1.147 1.00 94.50 215 CYS A C 1
ATOM 1646 O O . CYS A 1 215 ? -4.358 -14.095 0.797 1.00 94.50 215 CYS A O 1
ATOM 1648 N N . LEU A 1 216 ? -6.480 -14.357 1.504 1.00 94.81 216 LEU A N 1
ATOM 1649 C CA . LEU A 1 216 ? -6.467 -15.819 1.490 1.00 94.81 216 LEU A CA 1
ATOM 1650 C C . LEU A 1 216 ? -6.218 -16.349 0.075 1.00 94.81 216 LEU A C 1
ATOM 1652 O O . LEU A 1 216 ? -5.357 -17.208 -0.124 1.00 94.81 216 LEU A O 1
ATOM 1656 N N . LEU A 1 217 ? -6.946 -15.816 -0.910 1.00 93.19 217 LEU A N 1
ATOM 1657 C CA . LEU A 1 217 ? -6.797 -16.180 -2.317 1.00 93.19 217 LEU A CA 1
ATOM 1658 C C . LEU A 1 217 ? -5.423 -15.782 -2.852 1.00 93.19 217 LEU A C 1
ATOM 1660 O O . LEU A 1 217 ? -4.788 -16.602 -3.510 1.00 93.19 217 LEU A O 1
ATOM 1664 N N . ALA A 1 218 ? -4.937 -14.581 -2.530 1.00 92.06 218 ALA A N 1
ATOM 1665 C CA . ALA A 1 218 ? -3.605 -14.110 -2.895 1.00 92.06 218 ALA A CA 1
ATOM 1666 C C . ALA A 1 218 ? -2.518 -15.040 -2.340 1.00 92.06 218 ALA A C 1
ATOM 1668 O O . ALA A 1 218 ? -1.645 -15.475 -3.090 1.00 92.06 218 ALA A O 1
ATOM 1669 N N . GLY A 1 219 ? -2.607 -15.428 -1.065 1.00 91.69 219 GLY A N 1
ATOM 1670 C CA . GLY A 1 219 ? -1.712 -16.416 -0.466 1.00 91.69 219 GLY A CA 1
ATOM 1671 C C . GLY A 1 219 ? -1.799 -17.779 -1.157 1.00 91.69 219 GLY A C 1
ATOM 1672 O O . GLY A 1 219 ? -0.769 -18.353 -1.509 1.00 91.69 219 GLY A O 1
ATOM 1673 N N . ALA A 1 220 ? -3.013 -18.266 -1.432 1.00 91.50 220 ALA A N 1
ATOM 1674 C CA . ALA A 1 220 ? -3.238 -19.560 -2.070 1.00 91.50 220 ALA A CA 1
ATOM 1675 C C . ALA A 1 220 ? -2.638 -19.626 -3.482 1.00 91.50 220 ALA A C 1
ATOM 1677 O O . ALA A 1 220 ? -1.879 -20.550 -3.778 1.00 91.50 220 ALA A O 1
ATOM 1678 N N . ILE A 1 221 ? -2.922 -18.636 -4.339 1.00 89.75 221 ILE A N 1
ATOM 1679 C CA . ILE A 1 221 ? -2.392 -18.556 -5.713 1.00 89.75 221 ILE A CA 1
ATOM 1680 C C . ILE A 1 221 ? -0.913 -18.173 -5.759 1.00 89.75 221 ILE A C 1
ATOM 1682 O O . ILE A 1 221 ? -0.320 -18.173 -6.832 1.00 89.75 221 ILE A O 1
ATOM 1686 N N . GLY A 1 222 ? -0.287 -17.876 -4.622 1.00 82.75 222 GLY A N 1
ATOM 1687 C CA . GLY A 1 222 ? 1.152 -17.693 -4.530 1.00 82.75 222 GLY A CA 1
ATOM 1688 C C . GLY A 1 222 ? 1.654 -16.256 -4.637 1.00 82.75 222 GLY A C 1
ATOM 1689 O O . GLY A 1 222 ? 2.822 -16.060 -4.979 1.00 82.75 222 GLY A O 1
ATOM 1690 N N . GLY A 1 223 ? 0.799 -15.278 -4.348 1.00 80.69 223 GLY A N 1
ATOM 1691 C CA . GLY A 1 223 ? 1.166 -13.877 -4.173 1.00 80.69 223 GLY A CA 1
ATOM 1692 C C . GLY A 1 223 ? 2.201 -13.679 -3.061 1.00 80.69 223 GLY A C 1
ATOM 1693 O O . GLY A 1 223 ? 2.318 -14.482 -2.131 1.00 80.69 223 GLY A O 1
ATOM 1694 N N . SER A 1 224 ? 2.995 -12.616 -3.184 1.00 69.94 224 SER A N 1
ATOM 1695 C CA . SER A 1 224 ? 4.074 -12.275 -2.247 1.00 69.94 224 SER A CA 1
ATOM 1696 C C . SER A 1 224 ? 3.621 -11.435 -1.047 1.00 69.94 224 SER A C 1
ATOM 1698 O O . SER A 1 224 ? 4.412 -11.247 -0.127 1.00 69.94 224 SER A O 1
ATOM 1700 N N . GLY A 1 225 ? 2.379 -10.946 -1.040 1.00 80.06 225 GLY A N 1
ATOM 1701 C CA . GLY A 1 225 ? 1.810 -10.106 0.015 1.00 80.06 225 GLY A CA 1
ATOM 1702 C C . GLY A 1 225 ? 0.281 -10.165 0.036 1.00 80.06 225 GLY A C 1
ATOM 1703 O O . GLY A 1 225 ? -0.330 -10.767 -0.851 1.00 80.06 225 GLY A O 1
ATOM 1704 N N . GLY A 1 226 ? -0.313 -9.577 1.077 1.00 84.38 226 GLY A N 1
ATOM 1705 C CA . GLY A 1 226 ? -1.763 -9.408 1.193 1.00 84.38 226 GLY A CA 1
ATOM 1706 C C . GLY A 1 226 ? -2.313 -8.390 0.195 1.00 84.38 226 GLY A C 1
ATOM 1707 O O . GLY A 1 226 ? -1.560 -7.706 -0.496 1.00 84.38 226 GLY A O 1
ATOM 1708 N N . VAL A 1 227 ? -3.637 -8.302 0.122 1.00 90.25 227 VAL A N 1
ATOM 1709 C CA . VAL A 1 227 ? -4.351 -7.289 -0.660 1.00 90.25 227 VAL A CA 1
ATOM 1710 C C . VAL A 1 227 ? -5.037 -6.320 0.295 1.00 90.25 227 VAL A C 1
ATOM 1712 O O . VAL A 1 227 ? -5.457 -6.715 1.376 1.00 90.25 227 VAL A O 1
ATOM 1715 N N . THR A 1 228 ? -5.144 -5.063 -0.112 1.00 90.88 228 THR A N 1
ATOM 1716 C CA . THR A 1 228 ? -5.753 -3.986 0.675 1.00 90.88 228 THR A CA 1
ATOM 1717 C C . THR A 1 228 ? -6.406 -2.978 -0.272 1.00 90.88 228 THR A C 1
ATOM 1719 O O . THR A 1 228 ? -6.266 -3.096 -1.500 1.00 90.88 228 THR A O 1
ATOM 1722 N N . SER A 1 229 ? -7.148 -2.006 0.254 1.00 89.50 229 SER A N 1
ATOM 1723 C CA . SER A 1 229 ? -7.601 -0.865 -0.544 1.00 89.50 229 SER A CA 1
ATOM 1724 C C . SER A 1 229 ? -6.426 0.030 -0.958 1.00 89.50 229 SER A C 1
ATOM 1726 O O . SER A 1 229 ? -5.383 0.049 -0.320 1.00 89.50 229 SER A O 1
ATOM 1728 N N . TYR A 1 230 ? -6.579 0.735 -2.081 1.00 86.31 230 TYR A N 1
ATOM 1729 C CA . TYR A 1 230 ? -5.533 1.596 -2.639 1.00 86.31 230 TYR A CA 1
ATOM 1730 C C . TYR A 1 230 ? -5.977 3.059 -2.605 1.00 86.31 230 TYR A C 1
ATOM 1732 O O . TYR A 1 230 ? -6.849 3.464 -3.391 1.00 86.31 230 TYR A O 1
ATOM 1740 N N . SER A 1 231 ? -5.338 3.868 -1.758 1.00 80.31 231 SER A N 1
ATOM 1741 C CA . SER A 1 231 ? -5.602 5.306 -1.646 1.00 80.31 231 SER A CA 1
ATOM 1742 C C . SER A 1 231 ? -5.344 6.062 -2.959 1.00 80.31 231 SER A C 1
ATOM 1744 O O . SER A 1 231 ? -6.018 7.051 -3.257 1.00 80.31 231 SER A O 1
ATOM 1746 N N . GLU A 1 232 ? -4.438 5.586 -3.818 1.00 79.31 232 GLU A N 1
ATOM 1747 C CA . GLU A 1 232 ? -4.174 6.180 -5.136 1.00 79.31 232 GLU A CA 1
ATOM 1748 C C . GLU A 1 232 ? -5.372 6.045 -6.085 1.00 79.31 232 GLU A C 1
ATOM 1750 O O . GLU A 1 232 ? -5.697 6.972 -6.842 1.00 79.31 232 GLU A O 1
ATOM 1755 N N . ASN A 1 233 ? -6.080 4.913 -6.018 1.00 85.31 233 ASN A N 1
ATOM 1756 C CA . ASN A 1 233 ? -7.301 4.712 -6.795 1.00 85.31 233 ASN A CA 1
ATOM 1757 C C . ASN A 1 233 ? -8.386 5.692 -6.333 1.00 85.31 233 ASN A C 1
ATOM 1759 O O . ASN A 1 233 ? -9.095 6.267 -7.160 1.00 85.31 233 ASN A O 1
ATOM 1763 N N . ILE A 1 234 ? -8.467 5.955 -5.026 1.00 84.06 234 ILE A N 1
ATOM 1764 C CA . ILE A 1 234 ? -9.380 6.947 -4.448 1.00 84.06 234 ILE A CA 1
ATOM 1765 C C . ILE A 1 234 ? -9.026 8.363 -4.929 1.00 84.06 234 ILE A C 1
ATOM 1767 O O . ILE A 1 234 ? -9.909 9.112 -5.359 1.00 84.06 234 ILE A O 1
ATOM 1771 N N . GLY A 1 235 ? -7.738 8.721 -4.948 1.00 78.38 235 GLY A N 1
ATOM 1772 C CA . GLY A 1 235 ? -7.264 9.987 -5.521 1.00 78.38 235 GLY A CA 1
ATOM 1773 C C . GLY A 1 235 ? -7.659 10.152 -6.995 1.00 78.38 235 GLY A C 1
ATOM 1774 O O . GLY A 1 235 ? -8.120 11.219 -7.413 1.00 78.38 235 GLY A O 1
ATOM 1775 N N . THR A 1 236 ? -7.588 9.065 -7.768 1.00 80.81 236 THR A N 1
ATOM 1776 C CA . THR A 1 236 ? -8.005 9.036 -9.178 1.00 80.81 236 THR A CA 1
ATOM 1777 C C . THR A 1 236 ? -9.503 9.311 -9.345 1.00 80.81 236 THR A C 1
ATOM 1779 O O . THR A 1 236 ? -9.894 10.034 -10.265 1.00 80.81 236 THR A O 1
ATOM 1782 N N . ILE A 1 237 ? -10.366 8.833 -8.441 1.00 86.25 237 ILE A N 1
ATOM 1783 C CA . ILE A 1 237 ? -11.800 9.189 -8.447 1.00 86.25 237 ILE A CA 1
ATOM 1784 C C . ILE A 1 237 ? -11.969 10.706 -8.273 1.00 86.25 237 ILE A C 1
ATOM 1786 O O . ILE A 1 237 ? -12.747 11.333 -8.994 1.00 86.25 237 ILE A O 1
ATOM 1790 N N . GLY A 1 238 ? -11.190 11.326 -7.382 1.00 79.50 238 GLY A N 1
ATOM 1791 C CA . GLY A 1 238 ? -11.228 12.773 -7.147 1.00 79.50 238 GLY A CA 1
ATOM 1792 C C . GLY A 1 238 ? -10.868 13.603 -8.379 1.00 79.50 238 GLY A C 1
ATOM 1793 O O . GLY A 1 238 ? -11.434 14.683 -8.583 1.00 79.50 238 GLY A O 1
ATOM 1794 N N . ILE A 1 239 ? -9.987 13.067 -9.222 1.00 77.50 239 ILE A N 1
ATOM 1795 C CA . ILE A 1 239 ? -9.511 13.666 -10.471 1.00 77.50 239 ILE A CA 1
ATOM 1796 C C . ILE A 1 239 ? -10.487 13.456 -11.631 1.00 77.50 239 ILE A C 1
ATOM 1798 O O . ILE A 1 239 ? -10.783 14.412 -12.357 1.00 77.50 239 ILE A O 1
ATOM 1802 N N . THR A 1 240 ? -10.925 12.211 -11.822 1.00 83.69 240 THR A N 1
ATOM 1803 C CA . THR A 1 240 ? -11.738 11.769 -12.966 1.00 83.69 240 THR A CA 1
ATOM 1804 C C . THR A 1 240 ? -13.215 12.075 -12.783 1.00 83.69 240 THR A C 1
ATOM 1806 O O . THR A 1 240 ? -13.939 12.161 -13.770 1.00 83.69 240 THR A O 1
ATOM 1809 N N . LYS A 1 241 ? -13.656 12.245 -11.529 1.00 85.56 241 LYS A N 1
ATOM 1810 C CA . LYS A 1 241 ? -15.065 12.351 -11.129 1.00 85.56 241 LYS A CA 1
ATOM 1811 C C . LYS A 1 241 ? -15.899 11.137 -11.552 1.00 85.56 241 LYS A C 1
ATOM 1813 O O . LYS A 1 241 ? -17.114 11.234 -11.687 1.00 85.56 241 LYS A O 1
ATOM 1818 N N . ILE A 1 242 ? -15.256 9.982 -11.741 1.00 88.06 242 ILE A N 1
ATOM 1819 C CA . ILE A 1 242 ? -15.911 8.721 -12.095 1.00 88.06 242 ILE A CA 1
ATOM 1820 C C . ILE A 1 242 ? -15.760 7.754 -10.919 1.00 88.06 242 ILE A C 1
ATOM 1822 O O . ILE A 1 242 ? -14.701 7.172 -10.715 1.00 88.06 242 ILE A O 1
ATOM 1826 N N . ALA A 1 243 ? -16.843 7.558 -10.165 1.00 89.06 243 ALA A N 1
ATOM 1827 C CA . ALA A 1 243 ? -16.920 6.617 -9.040 1.00 89.06 243 ALA A CA 1
ATOM 1828 C C . ALA A 1 243 ? -17.739 5.348 -9.373 1.00 89.06 243 ALA A C 1
ATOM 1830 O O . ALA A 1 243 ? -18.309 4.701 -8.497 1.00 89.06 243 ALA A O 1
ATOM 1831 N N . SER A 1 244 ? -17.855 5.001 -10.659 1.00 90.06 244 SER A N 1
ATOM 1832 C CA . SER A 1 244 ? -18.684 3.875 -11.104 1.00 90.06 244 SER A CA 1
ATOM 1833 C C . SER A 1 244 ? -18.057 2.519 -10.762 1.00 90.06 244 SER A C 1
ATOM 1835 O O . SER A 1 244 ? -16.922 2.228 -11.140 1.00 90.06 244 SER A O 1
ATOM 1837 N N . ARG A 1 245 ? -18.844 1.629 -10.141 1.00 88.44 245 ARG A N 1
ATOM 1838 C CA . ARG A 1 245 ? -18.441 0.245 -9.814 1.00 88.44 245 ARG A CA 1
ATOM 1839 C C . ARG A 1 245 ? -18.075 -0.580 -11.043 1.00 88.44 245 ARG A C 1
ATOM 1841 O O . ARG A 1 245 ? -17.213 -1.448 -10.962 1.00 88.44 245 ARG A O 1
ATOM 1848 N N . ILE A 1 246 ? -18.711 -0.296 -12.181 1.00 90.12 246 ILE A N 1
ATOM 1849 C CA . ILE A 1 246 ? -18.460 -1.003 -13.444 1.00 90.12 246 ILE A CA 1
ATOM 1850 C C . ILE A 1 246 ? -17.017 -0.773 -13.900 1.00 90.12 246 ILE A C 1
ATOM 1852 O O . ILE A 1 246 ? -16.390 -1.700 -14.407 1.00 90.12 246 ILE A O 1
ATOM 1856 N N . VAL A 1 247 ? -16.466 0.424 -13.674 1.00 92.06 247 VAL A N 1
ATOM 1857 C CA . VAL A 1 247 ? -15.070 0.738 -14.017 1.00 92.06 247 VAL A CA 1
ATOM 1858 C C . VAL A 1 247 ? -14.115 -0.121 -13.194 1.00 92.06 247 VAL A C 1
ATOM 1860 O O . VAL A 1 247 ? -13.210 -0.731 -13.757 1.00 92.06 247 VAL A O 1
ATOM 1863 N N . ILE A 1 248 ? -14.361 -0.247 -11.888 1.00 90.56 248 ILE A N 1
ATOM 1864 C CA . ILE A 1 248 ? -13.543 -1.078 -10.994 1.00 90.56 248 ILE A CA 1
ATOM 1865 C C . ILE A 1 248 ? -13.648 -2.563 -11.367 1.00 90.56 248 ILE A C 1
ATOM 1867 O O . ILE A 1 248 ? -12.629 -3.239 -11.474 1.00 90.56 248 ILE A O 1
ATOM 1871 N N . PHE A 1 249 ? -14.856 -3.063 -11.643 1.00 91.31 249 PHE A N 1
ATOM 1872 C CA . PHE A 1 249 ? -15.062 -4.453 -12.063 1.00 91.31 249 PHE A CA 1
ATOM 1873 C C . PHE A 1 249 ? -14.366 -4.767 -13.395 1.00 91.31 249 PHE A C 1
ATOM 1875 O O . PHE A 1 249 ? -13.668 -5.772 -13.520 1.00 91.31 249 PHE A O 1
ATOM 1882 N N . THR A 1 250 ? -14.502 -3.870 -14.375 1.00 93.69 250 THR A N 1
ATOM 1883 C CA . THR A 1 250 ? -13.850 -4.004 -15.684 1.00 93.69 250 THR A CA 1
ATOM 1884 C C . THR A 1 250 ? -12.328 -3.963 -15.539 1.00 93.69 250 THR A C 1
ATOM 1886 O O . THR A 1 250 ? -11.641 -4.787 -16.135 1.00 93.69 250 THR A O 1
ATOM 1889 N N . SER A 1 251 ? -11.801 -3.065 -14.697 1.00 92.50 251 SER A N 1
ATOM 1890 C CA . SER A 1 251 ? -10.373 -3.005 -14.366 1.00 92.50 251 SER A CA 1
ATOM 1891 C C . SER A 1 251 ? -9.878 -4.322 -13.760 1.00 92.50 251 SER A C 1
ATOM 1893 O O . SER A 1 251 ? -8.879 -4.866 -14.220 1.00 92.50 251 SER A O 1
ATOM 1895 N N . GLY A 1 252 ? -10.622 -4.904 -12.811 1.00 93.06 252 GLY A N 1
ATOM 1896 C CA . GLY A 1 252 ? -10.289 -6.199 -12.212 1.00 93.06 252 GLY A CA 1
ATOM 1897 C C . GLY A 1 252 ? -10.207 -7.336 -13.235 1.00 93.06 252 GLY A C 1
ATOM 1898 O O . GLY A 1 252 ? -9.259 -8.118 -13.209 1.00 93.06 252 GLY A O 1
ATOM 1899 N N . ILE A 1 253 ? -11.146 -7.400 -14.187 1.00 94.62 253 ILE A N 1
ATOM 1900 C CA . ILE A 1 253 ? -11.098 -8.379 -15.288 1.00 94.62 253 ILE A CA 1
ATOM 1901 C C . ILE A 1 253 ? -9.867 -8.155 -16.168 1.00 94.62 253 ILE A C 1
ATOM 1903 O O . ILE A 1 253 ? -9.152 -9.110 -16.470 1.00 94.62 253 ILE A O 1
ATOM 1907 N N . ILE A 1 254 ? -9.588 -6.906 -16.546 1.00 94.88 254 ILE A N 1
ATOM 1908 C CA . ILE A 1 254 ? -8.407 -6.568 -17.348 1.00 94.88 254 ILE A CA 1
ATOM 1909 C C . ILE A 1 254 ? -7.127 -6.983 -16.611 1.00 94.88 254 ILE A C 1
ATOM 1911 O O . ILE A 1 254 ? -6.265 -7.620 -17.212 1.00 94.88 254 ILE A O 1
ATOM 1915 N N . MET A 1 255 ? -7.012 -6.695 -15.311 1.00 91.94 255 MET A N 1
ATOM 1916 C CA . MET A 1 255 ? -5.852 -7.083 -14.505 1.00 91.94 255 MET A CA 1
ATOM 1917 C C . MET A 1 255 ? -5.708 -8.604 -14.379 1.00 91.94 255 MET A C 1
ATOM 1919 O O . MET A 1 255 ? -4.590 -9.104 -14.464 1.00 91.94 255 MET A O 1
ATOM 1923 N N . MET A 1 256 ? -6.807 -9.357 -14.247 1.00 90.88 256 MET A N 1
ATOM 1924 C CA . MET A 1 256 ? -6.768 -10.826 -14.251 1.00 90.88 256 MET A CA 1
ATOM 1925 C C . MET A 1 256 ? -6.256 -11.383 -15.587 1.00 90.88 256 MET A C 1
ATOM 1927 O O . MET A 1 256 ? -5.406 -12.275 -15.601 1.00 90.88 256 MET A O 1
ATOM 1931 N N . VAL A 1 257 ? -6.722 -10.831 -16.712 1.00 92.31 257 VAL A N 1
ATOM 1932 C CA . VAL A 1 257 ? -6.268 -11.233 -18.054 1.00 92.31 257 VAL A CA 1
ATOM 1933 C C . VAL A 1 257 ? -4.793 -10.881 -18.264 1.00 92.31 257 VAL A C 1
ATOM 1935 O O . VAL A 1 257 ? -4.017 -11.733 -18.696 1.00 92.31 257 VAL A O 1
ATOM 1938 N N . LEU A 1 258 ? -4.378 -9.661 -17.908 1.00 91.62 258 LEU A N 1
ATOM 1939 C CA . LEU A 1 258 ? -2.978 -9.229 -17.997 1.00 91.62 258 LEU A CA 1
ATOM 1940 C C . LEU A 1 258 ? -2.062 -10.042 -17.075 1.00 91.62 258 LEU A C 1
ATOM 1942 O O . LEU A 1 258 ? -0.940 -10.359 -17.462 1.00 91.62 258 LEU A O 1
ATOM 1946 N N . GLY A 1 259 ? -2.542 -10.440 -15.895 1.00 89.06 259 GLY A N 1
ATOM 1947 C CA . GLY A 1 259 ? -1.815 -11.313 -14.973 1.00 89.06 259 GLY A CA 1
ATOM 1948 C C . GLY A 1 259 ? -1.551 -12.711 -15.538 1.00 89.06 259 GLY A C 1
ATOM 1949 O O . GLY A 1 259 ? -0.550 -13.331 -15.188 1.00 89.06 259 GLY A O 1
ATOM 1950 N N . CYS A 1 260 ? -2.396 -13.189 -16.458 1.00 90.50 260 CYS A N 1
ATOM 1951 C CA . CYS A 1 260 ? -2.172 -14.447 -17.176 1.00 90.50 260 CYS A CA 1
ATOM 1952 C C . CYS A 1 260 ? -1.155 -14.312 -18.323 1.00 90.50 260 CYS A C 1
ATOM 1954 O O . CYS A 1 260 ? -0.694 -15.320 -18.867 1.00 90.50 260 CYS A O 1
ATOM 1956 N N . PHE A 1 261 ? -0.800 -13.085 -18.711 1.00 92.31 261 PHE A N 1
ATOM 1957 C CA . PHE A 1 261 ? 0.120 -12.807 -19.805 1.00 92.31 261 PHE A CA 1
ATOM 1958 C C . PHE A 1 261 ? 1.558 -12.679 -19.280 1.00 92.31 261 PHE A C 1
ATOM 1960 O O . PHE A 1 261 ? 2.010 -11.618 -18.846 1.00 92.31 261 PHE A O 1
ATOM 1967 N N . GLY A 1 262 ? 2.303 -13.787 -19.325 1.00 87.56 262 GLY A N 1
ATOM 1968 C CA . GLY A 1 262 ? 3.620 -13.917 -18.690 1.00 87.56 262 GLY A CA 1
ATOM 1969 C C . GLY A 1 262 ? 4.658 -12.909 -19.192 1.00 87.56 262 GLY A C 1
ATOM 1970 O O . GLY A 1 262 ? 5.458 -12.402 -18.403 1.00 87.56 262 GLY A O 1
ATOM 1971 N N . LYS A 1 263 ? 4.607 -12.543 -20.480 1.00 88.62 263 LYS A N 1
ATOM 1972 C CA . LYS A 1 263 ? 5.490 -11.511 -21.052 1.00 88.62 263 LYS A CA 1
ATOM 1973 C C . LYS A 1 263 ? 5.243 -10.129 -20.448 1.00 88.62 263 LYS A C 1
ATOM 1975 O O . LYS A 1 263 ? 6.207 -9.404 -20.232 1.00 88.62 263 LYS A O 1
ATOM 1980 N N . PHE A 1 264 ? 3.993 -9.770 -20.146 1.00 88.56 264 PHE A N 1
ATOM 1981 C CA . PHE A 1 264 ? 3.687 -8.489 -19.502 1.00 88.56 264 PHE A CA 1
ATOM 1982 C C . PHE A 1 264 ? 4.209 -8.452 -18.066 1.00 88.56 264 PHE A C 1
ATOM 1984 O O . PHE A 1 264 ? 4.838 -7.473 -17.678 1.00 88.56 264 PHE A O 1
ATOM 1991 N N . GLY A 1 265 ? 4.058 -9.545 -17.312 1.00 84.81 265 GLY A N 1
ATOM 1992 C CA . GLY A 1 265 ? 4.650 -9.652 -15.975 1.00 84.81 265 GLY A CA 1
ATOM 1993 C C . GLY A 1 265 ? 6.171 -9.463 -15.988 1.00 84.81 265 GLY A C 1
ATOM 1994 O O . GLY A 1 265 ? 6.705 -8.681 -15.207 1.00 84.81 265 GLY A O 1
ATOM 1995 N N . ILE A 1 266 ? 6.875 -10.120 -16.916 1.00 86.06 266 ILE A N 1
ATOM 1996 C CA . ILE A 1 266 ? 8.339 -9.992 -17.030 1.00 86.06 266 ILE A CA 1
ATOM 1997 C C . ILE A 1 266 ? 8.753 -8.610 -17.545 1.00 86.06 266 ILE A C 1
ATOM 1999 O O . ILE A 1 266 ? 9.766 -8.083 -17.095 1.00 86.06 266 ILE A O 1
ATOM 2003 N N . LEU A 1 267 ? 7.970 -7.989 -18.433 1.00 86.81 267 LEU A N 1
ATOM 2004 C CA . LEU A 1 267 ? 8.206 -6.610 -18.862 1.00 86.81 267 LEU A CA 1
ATOM 2005 C C . LEU A 1 267 ? 8.234 -5.658 -17.657 1.00 86.81 267 LEU A C 1
ATOM 2007 O O . LEU A 1 267 ? 9.137 -4.834 -17.558 1.00 86.81 267 LEU A O 1
ATOM 2011 N N . LEU A 1 268 ? 7.319 -5.814 -16.697 1.00 85.81 268 LEU A N 1
ATOM 2012 C CA . LEU A 1 268 ? 7.338 -5.008 -15.472 1.00 85.81 268 LEU A CA 1
ATOM 2013 C C . LEU A 1 268 ? 8.585 -5.274 -14.610 1.00 85.81 268 LEU A C 1
ATOM 2015 O O . LEU A 1 268 ? 9.131 -4.344 -14.028 1.00 85.81 268 LEU A O 1
ATOM 2019 N N . VAL A 1 269 ? 9.085 -6.513 -14.579 1.00 84.31 269 VAL A N 1
ATOM 2020 C CA . VAL A 1 269 ? 10.341 -6.874 -13.887 1.00 84.31 269 VAL A CA 1
ATOM 2021 C C . VAL A 1 269 ? 11.579 -6.313 -14.602 1.00 84.31 269 VAL A C 1
ATOM 2023 O O . VAL A 1 269 ? 12.630 -6.161 -13.989 1.00 84.31 269 VAL A O 1
ATOM 2026 N N . THR A 1 270 ? 11.482 -5.971 -15.891 1.00 84.56 270 THR A N 1
ATOM 2027 C CA . THR A 1 270 ? 12.596 -5.344 -16.626 1.00 84.56 270 THR A CA 1
ATOM 2028 C C . THR A 1 270 ? 12.798 -3.867 -16.295 1.00 84.56 270 THR A C 1
ATOM 2030 O O . THR A 1 270 ? 13.777 -3.278 -16.751 1.00 84.56 270 THR A O 1
ATOM 2033 N N . MET A 1 271 ? 11.903 -3.257 -15.509 1.00 90.12 271 MET A N 1
ATOM 2034 C CA . MET A 1 271 ? 12.085 -1.885 -15.050 1.00 90.12 271 MET A CA 1
ATOM 2035 C C . MET A 1 271 ? 13.332 -1.791 -14.156 1.00 90.12 271 MET A C 1
ATOM 2037 O O . MET A 1 271 ? 13.401 -2.498 -13.152 1.00 90.12 271 MET A O 1
ATOM 2041 N N . PRO A 1 272 ? 14.306 -0.925 -14.490 1.00 92.38 272 PRO A N 1
ATOM 2042 C CA . PRO A 1 272 ? 15.497 -0.749 -13.672 1.00 92.38 272 PRO A CA 1
ATOM 2043 C C . PRO A 1 272 ? 15.163 -0.347 -12.230 1.00 92.38 272 PRO A C 1
ATOM 2045 O O . PRO A 1 272 ? 14.329 0.539 -12.018 1.00 92.38 272 PRO A O 1
ATOM 2048 N N . ASP A 1 273 ? 15.869 -0.930 -11.252 1.00 92.19 273 ASP A N 1
ATOM 2049 C CA . ASP A 1 273 ? 15.677 -0.650 -9.819 1.00 92.19 273 ASP A CA 1
ATOM 2050 C C . ASP A 1 273 ? 15.582 0.858 -9.519 1.00 92.19 273 ASP A C 1
ATOM 2052 O O . ASP A 1 273 ? 14.643 1.263 -8.839 1.00 92.19 273 ASP A O 1
ATOM 2056 N N . PRO A 1 274 ? 16.455 1.739 -10.055 1.00 94.88 274 PRO A N 1
ATOM 2057 C CA . PRO A 1 274 ? 16.410 3.158 -9.708 1.00 94.88 274 PRO A CA 1
ATOM 2058 C C . PRO A 1 274 ? 15.111 3.859 -10.126 1.00 94.88 274 PRO A C 1
ATOM 2060 O O . PRO A 1 274 ? 14.688 4.798 -9.453 1.00 94.88 274 PRO A O 1
ATOM 2063 N N . ILE A 1 275 ? 14.445 3.389 -11.191 1.00 96.12 275 ILE A N 1
ATOM 2064 C CA . ILE A 1 275 ? 13.130 3.906 -11.595 1.00 96.12 275 ILE A CA 1
ATOM 2065 C C . ILE A 1 275 ? 12.088 3.545 -10.536 1.00 96.12 275 ILE A C 1
ATOM 2067 O O . ILE A 1 275 ? 11.358 4.416 -10.064 1.00 96.12 275 ILE A O 1
ATOM 2071 N N . VAL A 1 276 ? 12.071 2.277 -10.117 1.00 94.25 276 VAL A N 1
ATOM 2072 C CA . VAL A 1 276 ? 11.181 1.772 -9.063 1.00 94.25 276 VAL A CA 1
ATOM 2073 C C . VAL A 1 276 ? 11.440 2.500 -7.739 1.00 94.25 276 VAL A C 1
ATOM 2075 O O . VAL A 1 276 ? 10.502 2.894 -7.053 1.00 94.25 276 VAL A O 1
ATOM 2078 N N . GLY A 1 277 ? 12.707 2.764 -7.409 1.00 94.94 277 GLY A N 1
ATOM 2079 C CA . GLY A 1 277 ? 13.095 3.537 -6.229 1.00 94.94 277 GLY A CA 1
ATOM 2080 C C . GLY A 1 277 ? 12.559 4.969 -6.261 1.00 94.94 277 GLY A C 1
ATOM 2081 O O . GLY A 1 277 ? 11.985 5.427 -5.276 1.00 94.94 277 GLY A O 1
ATOM 2082 N N . GLY A 1 278 ? 12.669 5.653 -7.406 1.00 95.56 278 GLY A N 1
ATOM 2083 C CA . GLY A 1 278 ? 12.081 6.982 -7.607 1.00 95.56 278 GLY A CA 1
ATOM 2084 C C . GLY A 1 278 ? 10.558 6.991 -7.438 1.00 95.56 278 GLY A C 1
ATOM 2085 O O . GLY A 1 278 ? 10.016 7.875 -6.776 1.00 95.56 278 GLY A O 1
ATOM 2086 N N . MET A 1 279 ? 9.869 5.970 -7.960 1.00 94.38 279 MET A N 1
ATOM 2087 C CA . MET A 1 279 ? 8.428 5.797 -7.744 1.00 94.38 279 MET A CA 1
ATOM 2088 C C . MET A 1 279 ? 8.097 5.610 -6.260 1.00 94.38 279 MET A C 1
ATOM 2090 O O . MET A 1 279 ? 7.193 6.271 -5.755 1.00 94.38 279 MET A O 1
ATOM 2094 N N . PHE A 1 280 ? 8.838 4.755 -5.549 1.00 93.56 280 PHE A N 1
ATOM 2095 C CA . PHE A 1 280 ? 8.632 4.505 -4.121 1.00 93.56 280 PHE A CA 1
ATOM 2096 C C . PHE A 1 280 ? 8.803 5.760 -3.264 1.00 93.56 280 PHE A C 1
ATOM 2098 O O . PHE A 1 280 ? 8.014 5.958 -2.343 1.00 93.56 280 PHE A O 1
ATOM 2105 N N . LEU A 1 281 ? 9.760 6.639 -3.584 1.00 94.62 281 LEU A N 1
ATOM 2106 C CA . LEU A 1 281 ? 9.924 7.914 -2.873 1.00 94.62 281 LEU A CA 1
ATOM 2107 C C . LEU A 1 281 ? 8.652 8.772 -2.935 1.00 94.62 281 LEU A C 1
ATOM 2109 O O . LEU A 1 281 ? 8.232 9.320 -1.917 1.00 94.62 281 LEU A O 1
ATOM 2113 N N . VAL A 1 282 ? 8.013 8.859 -4.106 1.00 92.38 282 VAL A N 1
ATOM 2114 C CA . VAL A 1 282 ? 6.763 9.620 -4.263 1.00 92.38 282 VAL A CA 1
ATOM 2115 C C . VAL A 1 282 ? 5.582 8.875 -3.644 1.00 92.38 282 VAL A C 1
ATOM 2117 O O . VAL A 1 282 ? 4.815 9.473 -2.897 1.00 92.38 282 VAL A O 1
ATOM 2120 N N . MET A 1 283 ? 5.427 7.579 -3.929 1.00 89.38 283 MET A N 1
ATOM 2121 C CA . MET A 1 283 ? 4.274 6.793 -3.475 1.00 89.38 283 MET A CA 1
ATOM 2122 C C . MET A 1 283 ? 4.223 6.691 -1.949 1.00 89.38 283 MET A C 1
ATOM 2124 O O . MET A 1 283 ? 3.210 7.041 -1.350 1.00 89.38 283 MET A O 1
ATOM 2128 N N . PHE A 1 284 ? 5.323 6.310 -1.294 1.00 89.75 284 PHE A N 1
ATOM 2129 C CA . PHE A 1 284 ? 5.356 6.219 0.168 1.00 89.75 284 PHE A CA 1
ATOM 2130 C C . PHE A 1 284 ? 5.237 7.592 0.841 1.00 89.75 284 PHE A C 1
ATOM 2132 O O . PHE A 1 284 ? 4.599 7.703 1.888 1.00 89.75 284 PHE A O 1
ATOM 2139 N N . GLY A 1 285 ? 5.769 8.651 0.217 1.00 91.06 285 GLY A N 1
ATOM 2140 C CA . GLY A 1 285 ? 5.544 10.028 0.660 1.00 91.06 285 GLY A CA 1
ATOM 2141 C C . GLY A 1 285 ? 4.068 10.437 0.595 1.00 91.06 285 GLY A C 1
ATOM 2142 O O . GLY A 1 285 ? 3.553 11.037 1.537 1.00 91.06 285 GLY A O 1
ATOM 2143 N N . MET A 1 286 ? 3.360 10.062 -0.475 1.00 86.44 286 MET A N 1
ATOM 2144 C CA . MET A 1 286 ? 1.921 10.306 -0.611 1.00 86.44 286 MET A CA 1
ATOM 2145 C C . MET A 1 286 ? 1.099 9.516 0.412 1.00 86.44 286 MET A C 1
ATOM 2147 O O . MET A 1 286 ? 0.207 10.099 1.024 1.00 86.44 286 MET A O 1
ATOM 2151 N N . VAL A 1 287 ? 1.419 8.241 0.661 1.00 84.75 287 VAL A N 1
ATOM 2152 C CA . VAL A 1 287 ? 0.779 7.438 1.724 1.00 84.75 287 VAL A CA 1
ATOM 2153 C C . VAL A 1 287 ? 0.959 8.111 3.088 1.00 84.75 287 VAL A C 1
ATOM 2155 O O . VAL A 1 287 ? -0.012 8.299 3.825 1.00 84.75 287 VAL A O 1
ATOM 2158 N N . ALA A 1 288 ? 2.176 8.574 3.398 1.00 90.81 288 ALA A N 1
ATOM 2159 C CA . ALA A 1 288 ? 2.435 9.309 4.632 1.00 90.81 288 ALA A CA 1
ATOM 2160 C C . ALA A 1 288 ? 1.594 10.598 4.728 1.00 90.81 288 ALA A C 1
ATOM 2162 O O . ALA A 1 288 ? 0.996 10.880 5.768 1.00 90.81 288 ALA A O 1
ATOM 2163 N N . ALA A 1 289 ? 1.485 11.354 3.631 1.00 88.19 289 ALA A N 1
ATOM 2164 C CA . ALA A 1 289 ? 0.682 12.574 3.573 1.00 88.19 289 ALA A CA 1
ATOM 2165 C C . ALA A 1 289 ? -0.826 12.309 3.744 1.00 88.19 289 ALA A C 1
ATOM 2167 O O . ALA A 1 289 ? -1.512 13.089 4.408 1.00 88.19 289 ALA A O 1
ATOM 2168 N N . VAL A 1 290 ? -1.350 11.203 3.201 1.00 80.75 290 VAL A N 1
ATOM 2169 C CA . VAL A 1 290 ? -2.744 10.773 3.413 1.00 80.75 290 VAL A CA 1
ATOM 2170 C C . VAL A 1 290 ? -2.997 10.495 4.894 1.00 80.75 290 VAL A C 1
ATOM 2172 O O . VAL A 1 290 ? -3.995 10.980 5.434 1.00 80.75 290 VAL A O 1
ATOM 2175 N N . GLY A 1 291 ? -2.070 9.814 5.575 1.00 84.62 291 GLY A N 1
ATOM 2176 C CA . GLY A 1 291 ? -2.132 9.602 7.023 1.00 84.62 291 GLY A CA 1
ATOM 2177 C C . GLY A 1 291 ? -2.231 10.914 7.804 1.00 84.62 291 GLY A C 1
ATOM 2178 O O . GLY A 1 291 ? -3.148 11.082 8.610 1.00 84.62 291 GLY A O 1
ATOM 2179 N N . ILE A 1 292 ? -1.362 11.880 7.493 1.00 90.19 292 ILE A N 1
ATOM 2180 C CA . ILE A 1 292 ? -1.375 13.226 8.093 1.00 90.19 292 ILE A CA 1
ATOM 2181 C C . ILE A 1 292 ? -2.689 13.957 7.789 1.00 90.19 292 ILE A C 1
ATOM 2183 O O . ILE A 1 292 ? -3.233 14.636 8.657 1.00 90.19 292 ILE A O 1
ATOM 2187 N N . SER A 1 293 ? -3.252 13.795 6.589 1.00 82.94 293 SER A N 1
ATOM 2188 C CA . SER A 1 293 ? -4.492 14.474 6.196 1.00 82.94 293 SER A CA 1
ATOM 2189 C C . SER A 1 293 ? -5.700 14.090 7.061 1.00 82.94 293 SER A C 1
ATOM 2191 O O . SER A 1 293 ? -6.632 14.885 7.186 1.00 82.94 293 SER A O 1
ATOM 2193 N N . ASN A 1 294 ? -5.690 12.921 7.713 1.00 80.75 294 ASN A N 1
ATOM 2194 C CA . ASN A 1 294 ? -6.748 12.528 8.651 1.00 80.75 294 ASN A CA 1
ATOM 2195 C C . ASN A 1 294 ? -6.778 13.408 9.913 1.00 80.75 294 ASN A C 1
ATOM 2197 O O . ASN A 1 294 ? -7.820 13.529 10.558 1.00 80.75 294 ASN A O 1
ATOM 2201 N N . LEU A 1 295 ? -5.678 14.102 10.227 1.00 87.00 295 LEU A N 1
ATOM 2202 C CA . LEU A 1 295 ? -5.610 15.055 11.336 1.00 87.00 295 LEU A CA 1
ATOM 2203 C C . LEU A 1 295 ? -6.443 16.319 11.100 1.00 87.00 295 LEU A C 1
ATOM 2205 O O . LEU A 1 295 ? -6.694 17.044 12.055 1.00 87.00 295 LEU A O 1
ATOM 2209 N N . GLN A 1 296 ? -6.938 16.567 9.879 1.00 83.81 296 GLN A N 1
ATOM 2210 C CA . GLN A 1 296 ? -7.815 17.711 9.575 1.00 83.81 296 GLN A CA 1
ATOM 2211 C C . GLN A 1 296 ? -9.091 17.751 10.440 1.00 83.81 296 GLN A C 1
ATOM 2213 O O . GLN A 1 296 ? -9.740 18.788 10.562 1.00 83.81 296 GLN A O 1
ATOM 2218 N N . HIS A 1 297 ? -9.467 16.611 11.025 1.00 79.81 297 HIS A N 1
ATOM 2219 C CA . HIS A 1 297 ? -10.633 16.480 11.891 1.00 79.81 297 HIS A CA 1
ATOM 2220 C C . HIS A 1 297 ? -10.313 16.689 13.377 1.00 79.81 297 HIS A C 1
ATOM 2222 O O . HIS A 1 297 ? -11.238 16.882 14.161 1.00 79.81 297 HIS A O 1
ATOM 2228 N N . VAL A 1 298 ? -9.034 16.682 13.762 1.00 87.69 298 VAL A N 1
ATOM 2229 C CA . VAL A 1 298 ? -8.554 16.751 15.150 1.00 87.69 298 VAL A CA 1
ATOM 2230 C C . VAL A 1 298 ? -8.206 18.193 15.520 1.00 87.69 298 VAL A C 1
ATOM 2232 O O . VAL A 1 298 ? -7.697 18.945 14.690 1.00 87.69 298 VAL A O 1
ATOM 2235 N N . ASN A 1 299 ? -8.442 18.595 16.774 1.00 89.56 299 ASN A N 1
ATOM 2236 C CA . ASN A 1 299 ? -7.946 19.885 17.252 1.00 89.56 299 ASN A CA 1
ATOM 2237 C C . ASN A 1 299 ? -6.436 19.810 17.547 1.00 89.56 299 ASN A C 1
ATOM 2239 O O . ASN A 1 299 ? -6.034 19.297 18.592 1.00 89.56 299 ASN A O 1
ATOM 2243 N N . LEU A 1 300 ? -5.605 20.326 16.639 1.00 90.75 300 LEU A N 1
ATOM 2244 C CA . LEU A 1 300 ? -4.145 20.365 16.796 1.00 90.75 300 LEU A CA 1
ATOM 2245 C C . LEU A 1 300 ? -3.637 21.531 17.663 1.00 90.75 300 LEU A C 1
ATOM 2247 O O . LEU A 1 300 ? -2.442 21.604 17.917 1.00 90.75 300 LEU A O 1
ATOM 2251 N N . GLU A 1 301 ? -4.510 22.413 18.155 1.00 90.50 301 GLU A N 1
ATOM 2252 C CA . GLU A 1 301 ? -4.133 23.434 19.149 1.00 90.50 301 GLU A CA 1
ATOM 2253 C C . GLU A 1 301 ? -3.980 22.832 20.552 1.00 90.50 301 GLU A C 1
ATOM 2255 O O . GLU A 1 301 ? -3.335 23.407 21.428 1.00 90.50 301 GLU A O 1
ATOM 2260 N N . SER A 1 302 ? -4.564 21.653 20.778 1.00 91.94 302 SER A N 1
ATOM 2261 C CA . SER A 1 302 ? -4.452 20.969 22.056 1.00 91.94 302 SER A CA 1
ATOM 2262 C C . SER A 1 302 ? -3.073 20.340 22.246 1.00 91.94 302 SER A C 1
ATOM 2264 O O . SER A 1 302 ? -2.655 19.458 21.489 1.00 91.94 302 SER A O 1
ATOM 2266 N N . SER A 1 303 ? -2.423 20.708 23.354 1.00 93.50 303 SER A N 1
ATOM 2267 C CA . SER A 1 303 ? -1.179 20.084 23.818 1.00 93.50 303 SER A CA 1
ATOM 2268 C C . SER A 1 303 ? -1.324 18.566 24.011 1.00 93.50 303 SER A C 1
ATOM 2270 O O . SER A 1 303 ? -0.416 17.814 23.661 1.00 93.50 303 SER A O 1
ATOM 2272 N N . ARG A 1 304 ? -2.500 18.086 24.457 1.00 93.25 304 ARG A N 1
ATOM 2273 C CA . ARG A 1 304 ? -2.807 16.647 24.567 1.00 93.25 304 ARG A CA 1
ATOM 2274 C C . ARG A 1 304 ? -2.647 15.954 23.217 1.00 93.25 304 ARG A C 1
ATOM 2276 O O . ARG A 1 304 ? -1.957 14.942 23.119 1.00 93.25 304 ARG A O 1
ATOM 2283 N N . ASN A 1 305 ? -3.297 16.479 22.184 1.00 93.81 305 ASN A N 1
ATOM 2284 C CA . ASN A 1 305 ? -3.322 15.840 20.870 1.00 93.81 305 ASN A CA 1
ATOM 2285 C C . ASN A 1 305 ? -1.956 15.898 20.187 1.00 93.81 305 ASN A C 1
ATOM 2287 O O . ASN A 1 305 ? -1.531 14.903 19.600 1.00 93.81 305 ASN A O 1
ATOM 2291 N N . LEU A 1 306 ? -1.250 17.028 20.310 1.00 94.56 306 LEU A N 1
ATOM 2292 C CA . LEU A 1 306 ? 0.121 17.166 19.819 1.00 94.56 306 LEU A CA 1
ATOM 2293 C C . LEU A 1 306 ? 1.067 16.175 20.505 1.00 94.56 306 LEU A C 1
ATOM 2295 O O . LEU A 1 306 ? 1.870 15.538 19.825 1.00 94.56 306 LEU A O 1
ATOM 2299 N N . MET A 1 307 ? 0.940 15.992 21.823 1.00 95.62 307 MET A N 1
ATOM 2300 C CA . MET A 1 307 ? 1.725 15.010 22.570 1.00 95.62 307 MET A CA 1
ATOM 2301 C C . MET A 1 307 ? 1.434 13.585 22.092 1.00 95.62 307 MET A C 1
ATOM 2303 O O . MET A 1 307 ? 2.369 12.851 21.780 1.00 95.62 307 MET A O 1
ATOM 2307 N N . ILE A 1 308 ? 0.157 13.194 21.999 1.00 95.38 308 ILE A N 1
ATOM 2308 C CA . ILE A 1 308 ? -0.237 11.854 21.537 1.00 95.38 308 ILE A CA 1
ATOM 2309 C C . ILE A 1 308 ? 0.330 11.591 20.142 1.00 95.38 308 ILE A C 1
ATOM 2311 O O . ILE A 1 308 ? 0.985 10.571 19.929 1.00 95.38 308 ILE A O 1
ATOM 2315 N N . LEU A 1 309 ? 0.124 12.518 19.206 1.00 95.75 309 LEU A N 1
ATOM 2316 C CA . LEU A 1 309 ? 0.607 12.405 17.834 1.00 95.75 309 LEU A CA 1
ATOM 2317 C C . LEU A 1 309 ? 2.137 12.291 17.779 1.00 95.75 309 LEU A C 1
ATOM 2319 O O . LEU A 1 309 ? 2.663 11.363 17.164 1.00 95.75 309 LEU A O 1
ATOM 2323 N N . GLY A 1 310 ? 2.844 13.212 18.438 1.00 95.81 310 GLY A N 1
ATOM 2324 C CA . GLY A 1 310 ? 4.304 13.274 18.429 1.00 95.81 310 GLY A CA 1
ATOM 2325 C C . GLY A 1 310 ? 4.948 12.031 19.038 1.00 95.81 310 GLY A C 1
ATOM 2326 O O . GLY A 1 310 ? 5.831 11.434 18.422 1.00 95.81 310 GLY A O 1
ATOM 2327 N N . VAL A 1 311 ? 4.465 11.589 20.205 1.00 97.06 311 VAL A N 1
ATOM 2328 C CA . VAL A 1 311 ? 4.963 10.376 20.872 1.00 97.06 311 VAL A CA 1
ATOM 2329 C C . VAL A 1 311 ? 4.693 9.141 20.015 1.00 97.06 311 VAL A C 1
ATOM 2331 O O . VAL A 1 311 ? 5.595 8.330 19.821 1.00 97.06 311 VAL A O 1
ATOM 2334 N N . SER A 1 312 ? 3.493 9.015 19.446 1.00 96.62 312 SER A N 1
ATOM 2335 C CA . SER A 1 312 ? 3.120 7.855 18.626 1.00 96.62 312 SER A CA 1
ATOM 2336 C C . SER A 1 312 ? 3.975 7.731 17.367 1.00 96.62 312 SER A C 1
ATOM 2338 O O . SER A 1 312 ? 4.454 6.642 17.056 1.00 96.62 312 SER A O 1
ATOM 2340 N N . LEU A 1 313 ? 4.218 8.843 16.663 1.00 96.38 313 LEU A N 1
ATOM 2341 C CA . LEU A 1 313 ? 5.078 8.862 15.478 1.00 96.38 313 LEU A CA 1
ATOM 2342 C C . LEU A 1 313 ? 6.538 8.564 15.831 1.00 96.38 313 LEU A C 1
ATOM 2344 O O . LEU A 1 313 ? 7.172 7.727 15.190 1.00 96.38 313 LEU A O 1
ATOM 2348 N N . PHE A 1 314 ? 7.078 9.224 16.858 1.00 96.62 314 PHE A N 1
ATOM 2349 C CA . PHE A 1 314 ? 8.497 9.108 17.183 1.00 96.62 314 PHE A CA 1
ATOM 2350 C C . PHE A 1 314 ? 8.848 7.738 17.775 1.00 96.62 314 PHE A C 1
ATOM 2352 O O . PHE A 1 314 ? 9.823 7.114 17.352 1.00 96.62 314 PHE A O 1
ATOM 2359 N N . VAL A 1 315 ? 8.031 7.223 18.702 1.00 96.56 315 VAL A N 1
ATOM 2360 C CA . VAL A 1 315 ? 8.189 5.862 19.244 1.00 96.56 315 VAL A CA 1
ATOM 2361 C C . VAL A 1 315 ? 7.953 4.823 18.150 1.00 96.56 315 VAL A C 1
ATOM 2363 O O . VAL A 1 315 ? 8.698 3.847 18.069 1.00 96.56 315 VAL A O 1
ATOM 2366 N N . GLY A 1 316 ? 6.977 5.067 17.270 1.00 94.38 316 GLY A N 1
ATOM 2367 C CA . GLY A 1 316 ? 6.663 4.216 16.127 1.00 94.38 316 GLY A CA 1
ATOM 2368 C C . GLY A 1 316 ? 7.795 4.059 15.110 1.00 94.38 316 GLY A C 1
ATOM 2369 O O . GLY A 1 316 ? 7.792 3.068 14.395 1.00 94.38 316 GLY A O 1
ATOM 2370 N N . LEU A 1 317 ? 8.771 4.972 15.065 1.00 94.06 317 LEU A N 1
ATOM 2371 C CA . LEU A 1 317 ? 10.004 4.822 14.274 1.00 94.06 317 LEU A CA 1
ATOM 2372 C C . LEU A 1 317 ? 11.180 4.310 15.117 1.00 94.06 317 LEU A C 1
ATOM 2374 O O . LEU A 1 317 ? 11.965 3.474 14.671 1.00 94.06 317 LEU A O 1
ATOM 2378 N N . SER A 1 318 ? 11.310 4.812 16.346 1.00 94.44 318 SER A N 1
ATOM 2379 C CA . SER A 1 318 ? 12.492 4.582 17.185 1.00 94.44 318 SER A CA 1
ATOM 2380 C C . SER A 1 318 ? 12.548 3.167 17.757 1.00 94.44 318 SER A C 1
ATOM 2382 O O . SER A 1 318 ? 13.599 2.527 17.730 1.00 94.44 318 SER A O 1
ATOM 2384 N N . LEU A 1 319 ? 11.423 2.663 18.278 1.00 94.00 319 LEU A N 1
ATOM 2385 C CA . LEU A 1 319 ? 11.388 1.348 18.917 1.00 94.00 319 LEU A CA 1
ATOM 2386 C C . LEU A 1 319 ? 11.624 0.214 17.905 1.00 94.00 319 LEU A C 1
ATOM 2388 O O . LEU A 1 319 ? 12.492 -0.618 18.171 1.00 94.00 319 LEU A O 1
ATOM 2392 N N . PRO A 1 320 ? 10.961 0.183 16.733 1.00 92.31 320 PRO A N 1
ATOM 2393 C CA . PRO A 1 320 ? 11.258 -0.816 15.710 1.00 92.31 320 PRO A CA 1
ATOM 2394 C C . PRO A 1 320 ? 12.708 -0.820 15.253 1.00 92.31 320 PRO A C 1
ATOM 2396 O O . PRO A 1 320 ? 13.293 -1.894 15.120 1.00 92.31 320 PRO A O 1
ATOM 2399 N N . LEU A 1 321 ? 13.302 0.361 15.060 1.00 91.94 321 LEU A N 1
ATOM 2400 C CA . LEU A 1 321 ? 14.709 0.485 14.689 1.00 91.94 321 LEU A CA 1
ATOM 2401 C C . LEU A 1 321 ? 15.617 -0.164 15.744 1.00 91.94 321 LEU A C 1
ATOM 2403 O O . LEU A 1 321 ? 16.502 -0.951 15.404 1.00 91.94 321 LEU A O 1
ATOM 2407 N N . TRP A 1 322 ? 15.367 0.110 17.028 1.00 93.31 322 TRP A N 1
ATOM 2408 C CA . TRP A 1 322 ? 16.126 -0.494 18.123 1.00 93.31 322 TRP A CA 1
ATOM 2409 C C . TRP A 1 322 ? 15.925 -2.013 18.208 1.00 93.31 322 TRP A C 1
ATOM 2411 O O . TRP A 1 322 ? 16.905 -2.746 18.338 1.00 93.31 322 TRP A O 1
ATOM 2421 N N . ILE A 1 323 ? 14.685 -2.500 18.080 1.00 91.75 323 ILE A N 1
ATOM 2422 C CA . ILE A 1 323 ? 14.358 -3.936 18.120 1.00 91.75 323 ILE A CA 1
ATOM 2423 C C . ILE A 1 323 ? 15.026 -4.688 16.967 1.00 91.75 323 ILE A C 1
ATOM 2425 O O . ILE A 1 323 ? 15.522 -5.797 17.162 1.00 91.75 323 ILE A O 1
ATOM 2429 N N . GLN A 1 324 ? 15.062 -4.099 15.768 1.00 87.00 324 GLN A N 1
ATOM 2430 C CA . GLN A 1 324 ? 15.724 -4.701 14.610 1.00 87.00 324 GLN A CA 1
ATOM 2431 C C . GLN A 1 324 ? 17.239 -4.816 14.811 1.00 87.00 324 GLN A C 1
ATOM 2433 O O . GLN A 1 324 ? 17.814 -5.836 14.433 1.00 87.00 324 GLN A O 1
ATOM 2438 N N . ALA A 1 325 ? 17.869 -3.822 15.442 1.00 89.38 325 ALA A N 1
ATOM 2439 C CA . ALA A 1 325 ? 19.296 -3.854 15.759 1.00 89.38 325 ALA A CA 1
ATOM 2440 C C . ALA A 1 325 ? 19.637 -4.791 16.936 1.00 89.38 325 ALA A C 1
ATOM 2442 O O . ALA A 1 325 ? 20.707 -5.393 16.943 1.00 89.38 325 ALA A O 1
ATOM 2443 N N . ASN A 1 326 ? 18.726 -4.955 17.901 1.00 90.50 326 ASN A N 1
ATOM 2444 C CA . ASN A 1 326 ? 18.979 -5.638 19.177 1.00 90.50 326 ASN A CA 1
ATOM 2445 C C . ASN A 1 326 ? 18.042 -6.834 19.403 1.00 90.50 326 ASN A C 1
ATOM 2447 O O . ASN A 1 326 ? 17.550 -7.072 20.507 1.00 90.50 326 ASN A O 1
ATOM 2451 N N . GLN A 1 327 ? 17.783 -7.631 18.360 1.00 80.75 327 GLN A N 1
ATOM 2452 C CA . GLN A 1 327 ? 16.862 -8.772 18.466 1.00 80.75 327 GLN A CA 1
ATOM 2453 C C . GLN A 1 327 ? 17.257 -9.762 19.571 1.00 80.75 327 GLN A C 1
ATOM 2455 O O . GLN A 1 327 ? 16.387 -10.400 20.158 1.00 80.75 327 GLN A O 1
ATOM 2460 N N . ALA A 1 328 ? 18.553 -9.898 19.857 1.00 80.38 328 ALA A N 1
ATOM 2461 C CA . ALA A 1 328 ? 19.065 -10.809 20.875 1.00 80.38 328 ALA A CA 1
ATOM 2462 C C . ALA A 1 328 ? 18.662 -10.418 22.307 1.00 80.38 328 ALA A C 1
ATOM 2464 O O . ALA A 1 328 ? 18.619 -11.301 23.164 1.00 80.38 328 ALA A O 1
ATOM 2465 N N . ASP A 1 329 ? 18.328 -9.150 22.553 1.00 84.50 329 ASP A N 1
ATOM 2466 C CA . ASP A 1 329 ? 18.073 -8.618 23.896 1.00 84.50 329 ASP A CA 1
ATOM 2467 C C . ASP A 1 329 ? 16.615 -8.784 24.341 1.00 84.50 329 ASP A C 1
ATOM 2469 O O . ASP A 1 329 ? 16.311 -8.733 25.532 1.00 84.50 329 ASP A O 1
ATOM 2473 N N . VAL A 1 330 ? 15.701 -9.073 23.408 1.00 81.75 330 VAL A N 1
ATOM 2474 C CA . VAL A 1 330 ? 14.316 -9.437 23.732 1.00 81.75 330 VAL A CA 1
ATOM 2475 C C . VAL A 1 330 ? 14.294 -10.887 24.221 1.00 81.75 330 VAL A C 1
ATOM 2477 O O . VAL A 1 330 ? 14.224 -11.816 23.404 1.00 81.75 330 VAL A O 1
ATOM 2480 N N . LYS A 1 331 ? 14.410 -11.056 25.546 1.00 84.38 331 LYS A N 1
ATOM 2481 C CA . LYS A 1 331 ? 14.362 -12.340 26.263 1.00 84.38 331 LYS A CA 1
ATOM 2482 C C . LYS A 1 331 ? 13.344 -12.286 27.402 1.00 84.38 331 LYS A C 1
ATOM 2484 O O . LYS A 1 331 ? 13.598 -11.719 28.458 1.00 84.38 331 LYS A O 1
ATOM 2489 N N . THR A 1 332 ? 12.205 -12.927 27.200 1.00 81.38 332 THR A N 1
ATOM 2490 C CA . THR A 1 332 ? 11.118 -13.097 28.176 1.00 81.38 332 THR A CA 1
ATOM 2491 C C . THR A 1 332 ? 11.144 -14.469 28.848 1.00 81.38 332 THR A C 1
ATOM 2493 O O . THR A 1 332 ? 10.341 -14.740 29.735 1.00 81.38 332 THR A O 1
ATOM 2496 N N . GLY A 1 333 ? 12.061 -15.350 28.428 1.00 80.62 333 GLY A N 1
ATOM 2497 C CA . GLY A 1 333 ? 12.170 -16.731 28.907 1.00 80.62 333 GLY A CA 1
ATOM 2498 C C . GLY A 1 333 ? 11.353 -17.741 28.092 1.00 80.62 333 GLY A C 1
ATOM 2499 O O . GLY A 1 333 ? 11.568 -18.942 28.233 1.00 80.62 333 GLY A O 1
ATOM 2500 N N . SER A 1 334 ? 10.477 -17.283 27.189 1.00 84.06 334 SER A N 1
ATOM 2501 C CA . SER A 1 334 ? 9.790 -18.122 26.201 1.00 84.06 334 SER A CA 1
ATOM 2502 C C . SER A 1 334 ? 10.215 -17.733 24.789 1.00 84.06 334 SER A C 1
ATOM 2504 O O . SER A 1 334 ? 9.964 -16.617 24.339 1.00 84.06 334 SER A O 1
ATOM 2506 N N . ALA A 1 335 ? 10.787 -18.688 24.049 1.00 81.50 335 ALA A N 1
ATOM 2507 C CA . ALA A 1 335 ? 11.215 -18.469 22.667 1.00 81.50 335 ALA A CA 1
ATOM 2508 C C . ALA A 1 335 ? 10.053 -18.044 21.747 1.00 81.50 335 ALA A C 1
ATOM 2510 O O . ALA A 1 335 ? 10.245 -17.266 20.812 1.00 81.50 335 ALA A O 1
ATOM 2511 N N . GLN A 1 336 ? 8.840 -18.536 22.016 1.00 78.50 336 GLN A N 1
ATOM 2512 C CA . GLN A 1 336 ? 7.638 -18.188 21.263 1.00 78.50 336 GLN A CA 1
ATOM 2513 C C . GLN A 1 336 ? 7.206 -16.749 21.546 1.00 78.50 336 GLN A C 1
ATOM 2515 O O . GLN A 1 336 ? 6.929 -16.004 20.608 1.00 78.50 336 GLN A O 1
ATOM 2520 N N . LEU A 1 337 ? 7.179 -16.345 22.819 1.00 79.00 337 LEU A N 1
ATOM 2521 C CA . LEU A 1 337 ? 6.808 -14.984 23.207 1.00 79.00 337 LEU A CA 1
ATOM 2522 C C . LEU A 1 337 ? 7.837 -13.962 22.710 1.00 79.00 337 LEU A C 1
ATOM 2524 O O . LEU A 1 337 ? 7.456 -12.919 22.183 1.00 79.00 337 LEU A O 1
ATOM 2528 N N . ASP A 1 338 ? 9.126 -14.301 22.772 1.00 83.69 338 ASP A N 1
ATOM 2529 C CA . ASP A 1 338 ? 10.205 -13.480 22.218 1.00 83.69 338 ASP A CA 1
ATOM 2530 C C . ASP A 1 338 ? 10.015 -13.253 20.722 1.00 83.69 338 ASP A C 1
ATOM 2532 O O . ASP A 1 338 ? 10.141 -12.130 20.238 1.00 83.69 338 ASP A O 1
ATOM 2536 N N . GLN A 1 339 ? 9.655 -14.301 19.981 1.00 80.19 339 GLN A N 1
ATOM 2537 C CA . GLN A 1 339 ? 9.371 -14.187 18.556 1.00 80.19 339 GLN A CA 1
ATOM 2538 C C . GLN A 1 339 ? 8.156 -13.290 18.283 1.00 80.19 339 GLN A C 1
ATOM 2540 O O . GLN A 1 339 ? 8.215 -12.461 17.377 1.00 80.19 339 GLN A O 1
ATOM 2545 N N . VAL A 1 340 ? 7.080 -13.419 19.067 1.00 80.94 340 VAL A N 1
ATOM 2546 C CA . VAL A 1 340 ? 5.889 -12.560 18.947 1.00 80.94 340 VAL A CA 1
ATOM 2547 C C . VAL A 1 340 ? 6.267 -11.096 19.162 1.00 80.94 340 VAL A C 1
ATOM 2549 O O . VAL A 1 340 ? 5.969 -10.247 18.323 1.00 80.94 340 VAL A O 1
ATOM 2552 N N . LEU A 1 341 ? 6.961 -10.807 20.264 1.00 84.06 341 LEU A N 1
ATOM 2553 C CA . LEU A 1 341 ? 7.341 -9.451 20.645 1.00 84.06 341 LEU A CA 1
ATOM 2554 C C . LEU A 1 341 ? 8.309 -8.835 19.642 1.00 84.06 341 LEU A C 1
ATOM 2556 O O . LEU A 1 341 ? 8.094 -7.704 19.221 1.00 84.06 341 LEU A O 1
ATOM 2560 N N . ARG A 1 342 ? 9.325 -9.578 19.189 1.00 86.00 342 ARG A N 1
ATOM 2561 C CA . ARG A 1 342 ? 10.263 -9.097 18.161 1.00 86.00 342 ARG A CA 1
ATOM 2562 C C . ARG A 1 342 ? 9.535 -8.674 16.895 1.00 86.00 342 ARG A C 1
ATOM 2564 O O . ARG A 1 342 ? 9.906 -7.681 16.283 1.00 86.00 342 ARG A O 1
ATOM 2571 N N . ILE A 1 343 ? 8.502 -9.405 16.496 1.00 82.31 343 ILE A N 1
ATOM 2572 C CA . ILE A 1 343 ? 7.791 -9.152 15.244 1.00 82.31 343 ILE A CA 1
ATOM 2573 C C . ILE A 1 343 ? 6.797 -8.000 15.380 1.00 82.31 343 ILE A C 1
ATOM 2575 O O . ILE A 1 343 ? 6.788 -7.105 14.541 1.00 82.31 343 ILE A O 1
ATOM 2579 N N . LEU A 1 344 ? 6.006 -7.970 16.454 1.00 83.31 344 LEU A N 1
ATOM 2580 C CA . LEU A 1 344 ? 5.077 -6.865 16.700 1.00 83.31 344 LEU A CA 1
ATOM 2581 C C . LEU A 1 344 ? 5.820 -5.549 16.950 1.00 83.31 344 LEU A C 1
ATOM 2583 O O . LEU A 1 344 ? 5.463 -4.524 16.377 1.00 83.31 344 LEU A O 1
ATOM 2587 N N . LEU A 1 345 ? 6.884 -5.577 17.756 1.00 89.00 345 LEU A N 1
ATOM 2588 C CA . LEU A 1 345 ? 7.648 -4.378 18.102 1.00 89.00 345 LEU A CA 1
ATOM 2589 C C . LEU A 1 345 ? 8.601 -3.920 16.991 1.00 89.00 345 LEU A C 1
ATOM 2591 O O . LEU A 1 345 ? 9.027 -2.772 17.019 1.00 89.00 345 LEU A O 1
ATOM 2595 N N . SER A 1 346 ? 8.916 -4.766 16.001 1.00 88.12 346 SER A N 1
ATOM 2596 C CA . SER A 1 346 ? 9.645 -4.350 14.788 1.00 88.12 346 SER A CA 1
ATOM 2597 C C . SER A 1 346 ? 8.741 -3.777 13.692 1.00 88.12 346 SER A C 1
ATOM 2599 O O . SER A 1 346 ? 9.245 -3.316 12.665 1.00 88.12 346 SER A O 1
ATOM 2601 N N . SER A 1 347 ? 7.422 -3.771 13.902 1.00 87.56 347 SER A N 1
ATOM 2602 C CA . SER A 1 347 ? 6.439 -3.214 12.976 1.00 87.56 347 SER A CA 1
ATOM 2603 C C . SER A 1 347 ? 6.120 -1.760 13.334 1.00 87.56 347 SER A C 1
ATOM 2605 O O . SER A 1 347 ? 5.423 -1.479 14.308 1.00 87.56 347 SER A O 1
ATOM 2607 N N . ASN A 1 348 ? 6.612 -0.820 12.521 1.00 91.38 348 ASN A N 1
ATOM 2608 C CA . ASN A 1 348 ? 6.425 0.623 12.735 1.00 91.38 348 ASN A CA 1
ATOM 2609 C C . ASN A 1 348 ? 4.951 1.029 12.815 1.00 91.38 348 ASN A C 1
ATOM 2611 O O . ASN A 1 348 ? 4.535 1.721 13.744 1.00 91.38 348 ASN A O 1
ATOM 2615 N N . MET A 1 349 ? 4.150 0.539 11.868 1.00 88.75 349 MET A N 1
ATOM 2616 C CA . MET A 1 349 ? 2.708 0.780 11.811 1.00 88.75 349 MET A CA 1
ATOM 2617 C C . MET A 1 349 ? 1.990 0.280 13.073 1.00 88.75 349 MET A C 1
ATOM 2619 O O . MET A 1 349 ? 1.155 0.993 13.625 1.00 88.75 349 MET A O 1
ATOM 2623 N N . PHE A 1 350 ? 2.353 -0.909 13.571 1.00 86.75 350 PHE A N 1
ATOM 2624 C CA . PHE A 1 350 ? 1.737 -1.478 14.766 1.00 86.75 350 PHE A CA 1
ATOM 2625 C C . PHE A 1 350 ? 2.130 -0.697 16.014 1.00 86.75 350 PHE A C 1
ATOM 2627 O O . PHE A 1 350 ? 1.252 -0.315 16.778 1.00 86.75 350 PHE A O 1
ATOM 2634 N N . VAL A 1 351 ? 3.423 -0.422 16.213 1.00 91.62 351 VAL A N 1
ATOM 2635 C CA . VAL A 1 351 ? 3.899 0.298 17.402 1.00 91.62 351 VAL A CA 1
ATOM 2636 C C . VAL A 1 351 ? 3.284 1.690 17.471 1.00 91.62 351 VAL A C 1
ATOM 2638 O O . VAL A 1 351 ? 2.691 2.038 18.489 1.00 91.62 351 VAL A O 1
ATOM 2641 N N . GLY A 1 352 ? 3.372 2.486 16.404 1.00 92.62 352 GLY A N 1
ATOM 2642 C CA . G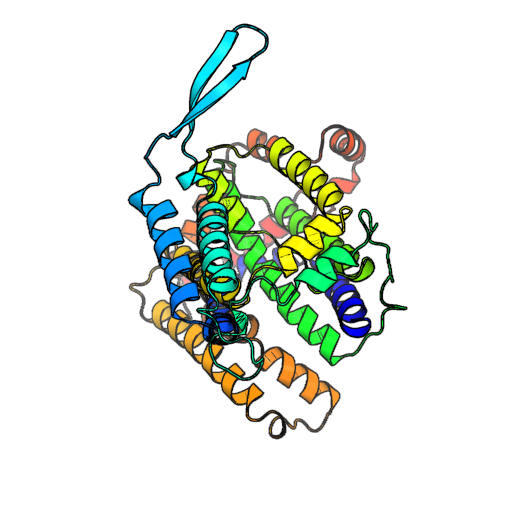LY A 1 352 ? 2.831 3.842 16.449 1.00 92.62 352 GLY A CA 1
ATOM 2643 C C . GLY A 1 352 ? 1.308 3.880 16.535 1.00 92.62 352 GLY A C 1
ATOM 2644 O O . GLY A 1 352 ? 0.765 4.682 17.291 1.00 92.62 352 GLY A O 1
ATOM 2645 N N . GLY A 1 353 ? 0.614 2.977 15.837 1.00 89.69 353 GLY A N 1
ATOM 2646 C CA . GLY A 1 353 ? -0.838 2.852 15.943 1.00 89.69 353 GLY A CA 1
ATOM 2647 C C . GLY A 1 353 ? -1.303 2.410 17.327 1.00 89.69 353 GLY A C 1
ATOM 2648 O O . GLY A 1 353 ? -2.230 2.992 17.884 1.00 89.69 353 GLY A O 1
ATOM 2649 N N . PHE A 1 354 ? -0.625 1.430 17.926 1.00 89.62 354 PHE A N 1
ATOM 2650 C CA . PHE A 1 354 ? -0.933 0.932 19.264 1.00 89.62 354 PHE A CA 1
ATOM 2651 C C . PHE A 1 354 ? -0.669 1.986 20.343 1.00 89.62 354 PHE A C 1
ATOM 2653 O O . PHE A 1 354 ? -1.515 2.194 21.209 1.00 89.62 354 PHE A O 1
ATOM 2660 N N . ILE A 1 355 ? 0.461 2.698 20.279 1.00 94.12 355 ILE A N 1
ATOM 2661 C CA . ILE A 1 355 ? 0.754 3.794 21.213 1.00 94.12 355 ILE A CA 1
ATOM 2662 C C . ILE A 1 355 ? -0.271 4.922 21.053 1.00 94.12 355 ILE A C 1
ATOM 2664 O O . ILE A 1 355 ? -0.818 5.380 22.055 1.00 94.12 355 ILE A O 1
ATOM 2668 N N . GLY A 1 356 ? -0.613 5.302 19.818 1.00 93.06 356 GLY A N 1
ATOM 2669 C CA . GLY A 1 356 ? -1.657 6.296 19.555 1.00 93.06 356 GLY A CA 1
ATOM 2670 C C . GLY A 1 356 ? -3.013 5.878 20.111 1.00 93.06 356 GLY A C 1
ATOM 2671 O O . GLY A 1 356 ? -3.663 6.664 20.796 1.00 93.06 356 GLY A O 1
ATOM 2672 N N . PHE A 1 357 ? -3.393 4.618 19.903 1.00 90.81 357 PHE A N 1
ATOM 2673 C CA . PHE A 1 357 ? -4.619 4.034 20.439 1.00 90.81 357 PHE A CA 1
ATOM 2674 C C . PHE A 1 357 ? -4.659 4.071 21.970 1.00 90.81 357 PHE A C 1
ATOM 2676 O O . PHE A 1 357 ? -5.652 4.508 22.558 1.00 90.81 357 PHE A O 1
ATOM 2683 N N . VAL A 1 358 ? -3.589 3.616 22.628 1.00 92.75 358 VAL A N 1
ATOM 2684 C CA . VAL A 1 358 ? -3.511 3.563 24.092 1.00 92.75 358 VAL A CA 1
ATOM 2685 C C . VAL A 1 358 ? -3.554 4.971 24.673 1.00 92.75 358 VAL A C 1
ATOM 2687 O O . VAL A 1 358 ? -4.356 5.237 25.569 1.00 92.75 358 VAL A O 1
ATOM 2690 N N . LEU A 1 359 ? -2.735 5.891 24.166 1.00 93.81 359 LEU A N 1
ATOM 2691 C CA . LEU A 1 359 ? -2.661 7.249 24.699 1.00 93.81 359 LEU A CA 1
ATOM 2692 C C . LEU A 1 359 ? -3.960 8.027 24.454 1.00 93.81 359 LEU A C 1
ATOM 2694 O O . LEU A 1 359 ? -4.440 8.706 25.359 1.00 93.81 359 LEU A O 1
ATOM 2698 N N . ASP A 1 360 ? -4.582 7.886 23.282 1.00 91.81 360 ASP A N 1
ATOM 2699 C CA . ASP A 1 360 ? -5.834 8.584 22.982 1.00 91.81 360 ASP A CA 1
ATOM 2700 C C . ASP A 1 360 ? -7.009 8.095 23.843 1.00 91.81 360 ASP A C 1
ATOM 2702 O O . ASP A 1 360 ? -7.885 8.881 24.203 1.00 91.81 360 ASP A O 1
ATOM 2706 N N . ASN A 1 361 ? -7.024 6.818 24.233 1.00 89.25 361 ASN A N 1
ATOM 2707 C CA . ASN A 1 361 ? -8.086 6.281 25.086 1.00 89.25 361 ASN A CA 1
ATOM 2708 C C . ASN A 1 361 ? -7.812 6.427 26.594 1.00 89.25 361 ASN A C 1
ATOM 2710 O O . ASN A 1 361 ? -8.761 6.433 27.379 1.00 89.25 361 ASN A O 1
ATOM 2714 N N . THR A 1 362 ? -6.553 6.571 27.014 1.00 90.25 362 THR A N 1
ATOM 2715 C CA . THR A 1 362 ? -6.188 6.713 28.437 1.00 90.25 362 THR A CA 1
ATOM 2716 C C . THR A 1 362 ? -6.084 8.169 28.888 1.00 90.25 362 THR A C 1
ATOM 2718 O O . THR A 1 362 ? -6.505 8.487 30.001 1.00 90.25 362 THR A O 1
ATOM 2721 N N . ILE A 1 363 ? -5.578 9.073 28.042 1.00 90.50 363 ILE A N 1
ATOM 2722 C CA . ILE A 1 363 ? -5.428 10.489 28.394 1.00 90.50 363 ILE A CA 1
ATOM 2723 C C . ILE A 1 363 ? -6.793 11.189 28.293 1.00 90.50 363 ILE A C 1
ATOM 2725 O O . ILE A 1 363 ? -7.420 11.155 27.224 1.00 90.50 363 ILE A O 1
ATOM 2729 N N . PRO A 1 364 ? -7.263 11.862 29.362 1.00 86.69 364 PRO A N 1
ATOM 2730 C CA . PRO A 1 364 ? -8.557 12.536 29.361 1.00 86.69 364 PRO A CA 1
ATOM 2731 C C . PRO A 1 364 ? -8.612 13.609 28.269 1.00 86.69 364 PRO A C 1
ATOM 2733 O O . PRO A 1 364 ? -7.709 14.426 28.154 1.00 86.69 364 PRO A O 1
ATOM 2736 N N . GLY A 1 365 ? -9.674 13.590 27.465 1.00 81.88 365 GLY A N 1
ATOM 2737 C CA . GLY A 1 365 ? -9.936 14.560 26.403 1.00 81.88 365 GLY A CA 1
ATOM 2738 C C . GLY A 1 365 ? -11.400 14.512 25.979 1.00 81.88 365 GLY A C 1
ATOM 2739 O O . GLY A 1 365 ? -12.100 13.526 26.254 1.00 81.88 365 GLY A O 1
ATOM 2740 N N . THR A 1 366 ? -11.871 15.583 25.344 1.00 84.56 366 THR A N 1
ATOM 2741 C CA . THR A 1 366 ? -13.263 15.677 24.874 1.00 84.56 366 THR A CA 1
ATOM 2742 C C . THR A 1 366 ? -13.433 15.021 23.493 1.00 84.56 366 THR A C 1
ATOM 2744 O O . THR A 1 366 ? -12.486 15.003 22.701 1.00 84.56 366 THR A O 1
ATOM 2747 N N . PRO A 1 367 ? -14.606 14.446 23.160 1.00 78.38 367 PRO A N 1
ATOM 2748 C CA . PRO A 1 367 ? -14.842 13.871 21.831 1.00 78.38 367 PRO A CA 1
ATOM 2749 C C . PRO A 1 367 ? -14.696 14.889 20.685 1.00 78.38 367 PRO A C 1
ATOM 2751 O O . PRO A 1 367 ? -14.296 14.523 19.579 1.00 78.38 367 PRO A O 1
ATOM 2754 N N . GLU A 1 368 ? -14.983 16.165 20.944 1.00 78.75 368 GLU A N 1
ATOM 2755 C CA . GLU A 1 368 ? -14.793 17.278 20.012 1.00 78.75 368 GLU A CA 1
ATOM 2756 C C . GLU A 1 368 ? -13.307 17.504 19.719 1.00 78.75 368 GLU A C 1
ATOM 2758 O O . GLU A 1 368 ? -12.899 17.586 18.561 1.00 78.75 368 GLU A O 1
ATOM 2763 N N . GLU A 1 369 ? -12.487 17.551 20.769 1.00 82.62 369 GLU A N 1
ATOM 2764 C CA . GLU A 1 369 ? -11.038 17.732 20.683 1.00 82.62 369 GLU A CA 1
ATOM 2765 C C . GLU A 1 369 ? -10.355 16.561 19.966 1.00 82.62 369 GLU A C 1
ATOM 2767 O O . GLU A 1 369 ? -9.468 16.782 19.141 1.00 82.62 369 GLU A O 1
ATOM 2772 N N . ARG A 1 370 ? -10.810 15.323 20.213 1.00 79.88 370 ARG A N 1
ATOM 2773 C CA . ARG A 1 370 ? -10.355 14.106 19.507 1.00 79.88 370 ARG A CA 1
ATOM 2774 C C . ARG A 1 370 ? -10.758 14.077 18.028 1.00 79.88 370 ARG A C 1
ATOM 2776 O O . ARG A 1 370 ? -10.285 13.222 17.283 1.00 79.88 370 ARG A O 1
ATOM 2783 N N . GLY A 1 371 ? -11.649 14.974 17.604 1.00 77.00 371 GLY A N 1
ATOM 2784 C CA . GLY A 1 371 ? -12.194 15.006 16.251 1.00 77.00 371 GLY A CA 1
ATOM 2785 C C . GLY A 1 371 ? -13.282 13.971 15.979 1.00 77.00 371 GLY A C 1
ATOM 2786 O O . GLY A 1 371 ? -13.757 13.887 14.849 1.00 77.00 371 GLY A O 1
ATOM 2787 N N . ILE A 1 372 ? -13.712 13.221 17.000 1.00 74.12 372 ILE A N 1
ATOM 2788 C CA . ILE A 1 372 ? -14.719 12.159 16.881 1.00 74.12 372 ILE A CA 1
ATOM 2789 C C . ILE A 1 372 ? -16.064 12.756 16.485 1.00 74.12 372 ILE A C 1
ATOM 2791 O O . ILE A 1 372 ? -16.696 12.236 15.588 1.00 74.12 372 ILE A O 1
ATOM 2795 N N . ILE A 1 373 ? -16.477 13.893 17.053 1.00 67.75 373 ILE A N 1
ATOM 2796 C CA . ILE A 1 373 ? -17.770 14.507 16.696 1.00 67.75 373 ILE A CA 1
ATOM 2797 C C . ILE A 1 373 ? -17.761 15.103 15.289 1.00 67.75 373 ILE A C 1
ATOM 2799 O O . ILE A 1 373 ? -18.749 14.993 14.575 1.00 67.75 373 ILE A O 1
ATOM 2803 N N . LYS A 1 374 ? -16.661 15.723 14.846 1.00 66.62 374 LYS A N 1
ATOM 2804 C CA . LYS A 1 374 ? -16.559 16.199 13.455 1.00 66.62 374 LYS A CA 1
ATOM 2805 C C . LYS A 1 374 ? -16.572 15.029 12.476 1.00 66.62 374 LYS A C 1
ATOM 2807 O O . LYS A 1 374 ? -17.181 15.138 11.418 1.00 66.62 374 LYS A O 1
ATOM 2812 N N . TRP A 1 375 ? -15.916 13.933 12.840 1.00 65.00 375 TRP A N 1
ATOM 2813 C CA . TRP A 1 375 ? -15.929 12.691 12.083 1.00 65.00 375 TRP A CA 1
ATOM 2814 C C . TRP A 1 375 ? -17.338 12.084 12.051 1.00 65.00 375 TRP A C 1
ATOM 2816 O O . TRP A 1 375 ? -17.914 11.959 10.977 1.00 65.00 375 TRP A O 1
ATOM 2826 N N . ASP A 1 376 ? -17.949 11.845 13.209 1.00 63.34 376 ASP A N 1
ATOM 2827 C CA . ASP A 1 376 ? -19.287 11.272 13.374 1.00 63.34 376 ASP A CA 1
ATOM 2828 C C . ASP A 1 376 ? -20.388 12.145 12.772 1.00 63.34 376 ASP A C 1
ATOM 2830 O O . ASP A 1 376 ? -21.311 11.613 12.177 1.00 63.34 376 ASP A O 1
ATOM 2834 N N . ASN A 1 377 ? -20.299 13.475 12.832 1.00 59.28 377 ASN A N 1
ATOM 2835 C CA . ASN A 1 377 ? -21.268 14.355 12.173 1.00 59.28 377 ASN A CA 1
ATOM 2836 C C . ASN A 1 377 ? -21.166 14.260 10.651 1.00 59.28 377 ASN A C 1
ATOM 2838 O O . ASN A 1 377 ? -22.186 14.356 9.976 1.00 59.28 377 ASN A O 1
ATOM 2842 N N . ILE A 1 378 ? -19.975 14.042 10.083 1.00 56.94 378 ILE A N 1
ATOM 2843 C CA . ILE A 1 378 ? -19.852 13.705 8.659 1.00 56.94 378 ILE A CA 1
ATOM 2844 C C . ILE A 1 378 ? -20.509 12.345 8.397 1.00 56.94 378 ILE A C 1
ATOM 2846 O O . ILE A 1 378 ? -21.164 12.219 7.365 1.00 56.94 378 ILE A O 1
ATOM 2850 N N . VAL A 1 379 ? -20.375 11.385 9.329 1.00 53.06 379 VAL A N 1
ATOM 2851 C CA . VAL A 1 379 ? -20.999 10.048 9.283 1.00 53.06 379 VAL A CA 1
ATOM 2852 C C . VAL A 1 379 ? -22.537 10.093 9.359 1.00 53.06 379 VAL A C 1
ATOM 2854 O O . VAL A 1 379 ? -23.209 9.430 8.572 1.00 53.06 379 VAL A O 1
ATOM 2857 N N . ASP A 1 380 ? -23.097 10.906 10.255 1.00 46.16 380 ASP A N 1
ATOM 2858 C CA . ASP A 1 380 ? -24.522 10.929 10.596 1.00 46.16 380 ASP A CA 1
ATOM 2859 C C . ASP A 1 380 ? -25.316 11.983 9.776 1.00 46.16 380 ASP A C 1
ATOM 2861 O O . ASP A 1 380 ? -26.423 11.685 9.332 1.00 46.16 380 ASP A O 1
ATOM 2865 N N . SER A 1 381 ? -24.767 13.170 9.453 1.00 41.75 381 SER A N 1
ATOM 2866 C CA . SER A 1 381 ? -25.498 14.236 8.710 1.00 41.75 381 SER A CA 1
ATOM 2867 C C . SER A 1 381 ? -25.803 13.911 7.241 1.00 41.75 381 SER A C 1
ATOM 2869 O O . SER A 1 381 ? -26.672 14.526 6.631 1.00 41.75 381 SER A O 1
ATOM 2871 N N . LYS A 1 382 ? -25.112 12.924 6.659 1.00 43.56 382 LYS A N 1
ATOM 2872 C CA . LYS A 1 382 ? -25.403 12.392 5.315 1.00 43.56 382 LYS A CA 1
ATOM 2873 C C . LYS A 1 382 ? -26.194 11.079 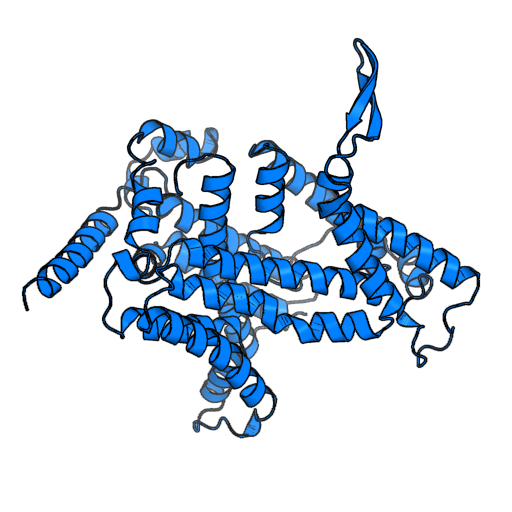5.342 1.00 43.56 382 LYS A C 1
ATOM 2875 O O . LYS A 1 382 ? -26.504 10.542 4.282 1.00 43.56 382 LYS A O 1
ATOM 2880 N N . ALA A 1 383 ? -26.513 10.559 6.529 1.00 40.31 383 ALA A N 1
ATOM 2881 C CA . ALA A 1 383 ? -27.294 9.338 6.718 1.00 40.31 383 ALA A CA 1
ATOM 2882 C C . ALA A 1 383 ? -28.803 9.599 6.904 1.00 40.31 383 ALA A C 1
ATOM 2884 O O . ALA A 1 383 ? -29.580 8.645 6.906 1.00 40.31 383 ALA A O 1
ATOM 2885 N N . GLU A 1 384 ? -29.240 10.863 7.014 1.00 41.84 384 GLU A N 1
ATOM 2886 C CA . GLU A 1 384 ? -30.665 11.219 7.156 1.00 41.84 384 GLU A CA 1
ATOM 2887 C C . GLU A 1 384 ? -31.517 10.848 5.922 1.00 41.84 384 GLU A C 1
ATOM 2889 O O . GLU A 1 384 ? -32.729 10.679 6.045 1.00 41.84 384 GLU A O 1
ATOM 2894 N N . ASN A 1 385 ? -30.895 10.555 4.771 1.00 43.75 385 ASN A N 1
ATOM 2895 C CA . ASN A 1 385 ? -31.533 9.849 3.654 1.00 43.75 385 ASN A CA 1
ATOM 2896 C C . ASN A 1 385 ? -31.276 8.333 3.746 1.00 43.75 385 ASN A C 1
ATOM 2898 O O . ASN A 1 385 ? -30.452 7.767 3.023 1.00 43.75 385 ASN A O 1
ATOM 2902 N N . ILE A 1 386 ? -32.011 7.643 4.625 1.00 48.72 386 ILE A N 1
ATOM 2903 C CA . ILE A 1 386 ? -31.922 6.178 4.812 1.00 48.72 386 ILE A CA 1
ATOM 2904 C C . ILE A 1 386 ? -32.144 5.413 3.485 1.00 48.72 386 ILE A C 1
ATOM 2906 O O . ILE A 1 386 ? -31.568 4.342 3.285 1.00 48.72 386 ILE A O 1
ATOM 2910 N N . SER A 1 387 ? -32.910 5.978 2.542 1.00 46.78 387 SER A N 1
ATOM 2911 C CA . SER A 1 387 ? -33.142 5.405 1.207 1.00 46.78 387 SER A CA 1
ATOM 2912 C C . SER A 1 387 ? -31.905 5.427 0.295 1.00 46.78 387 SER A C 1
ATOM 2914 O O . SER A 1 387 ? -31.660 4.445 -0.404 1.00 46.78 387 SER A O 1
ATOM 2916 N N . GLU A 1 388 ? -31.091 6.489 0.320 1.00 49.19 388 GLU A N 1
ATOM 2917 C CA . GLU A 1 388 ? -29.889 6.614 -0.526 1.00 49.19 388 GLU A CA 1
ATOM 2918 C C . GLU A 1 388 ? -28.737 5.728 -0.029 1.00 49.19 388 GLU A C 1
ATOM 2920 O O . GLU A 1 388 ? -27.994 5.150 -0.830 1.00 49.19 388 GLU A O 1
ATOM 2925 N N . SER A 1 389 ? -28.599 5.569 1.292 1.00 51.16 389 SER A N 1
ATOM 2926 C CA . SER A 1 389 ? -27.579 4.696 1.891 1.00 51.16 389 SER A CA 1
ATOM 2927 C C . SER A 1 389 ? -27.866 3.210 1.644 1.00 51.16 389 SER A C 1
ATOM 2929 O O . SER A 1 389 ? -26.945 2.453 1.316 1.00 51.16 389 SER A O 1
ATOM 2931 N N . TYR A 1 390 ? -29.142 2.799 1.713 1.00 53.19 390 TYR A N 1
ATOM 2932 C CA . TYR A 1 390 ? -29.548 1.416 1.444 1.00 53.19 390 TYR A CA 1
ATOM 2933 C C . TYR A 1 390 ? -29.257 1.011 -0.007 1.00 53.19 390 TYR A C 1
ATOM 2935 O O . TYR A 1 390 ? -28.684 -0.052 -0.242 1.00 53.19 390 TYR A O 1
ATOM 2943 N N . ASP A 1 391 ? -29.568 1.875 -0.980 1.00 65.06 391 ASP A N 1
ATOM 2944 C CA . ASP A 1 391 ? -29.325 1.570 -2.396 1.00 65.06 391 ASP A CA 1
ATOM 2945 C C . ASP A 1 391 ? -27.820 1.586 -2.720 1.00 65.06 391 ASP A C 1
ATOM 2947 O O . ASP A 1 391 ? -27.314 0.710 -3.427 1.00 65.06 391 ASP A O 1
ATOM 2951 N N . THR A 1 392 ? -27.063 2.505 -2.104 1.00 78.94 392 THR A N 1
ATOM 2952 C CA . THR A 1 392 ? -25.610 2.594 -2.289 1.00 78.94 392 THR A CA 1
ATOM 2953 C C . THR A 1 392 ? -24.903 1.355 -1.745 1.00 78.94 392 THR A C 1
ATOM 2955 O O . THR A 1 392 ? -24.161 0.710 -2.478 1.00 78.94 392 THR A O 1
ATOM 2958 N N . TYR A 1 393 ? -25.107 0.957 -0.490 1.00 84.31 393 TYR A N 1
ATOM 2959 C CA . TYR A 1 393 ? -24.338 -0.135 0.130 1.00 84.31 393 TYR A CA 1
ATOM 2960 C C . TYR A 1 393 ? -25.009 -1.517 0.051 1.00 84.31 393 TYR A C 1
ATOM 2962 O O . TYR A 1 393 ? -24.579 -2.452 0.732 1.00 84.31 393 TYR A O 1
ATOM 2970 N N . SER A 1 394 ? -26.005 -1.685 -0.818 1.00 81.56 394 SER A N 1
ATOM 2971 C CA . SER A 1 394 ? -26.639 -2.976 -1.108 1.00 81.56 394 SER A CA 1
ATOM 2972 C C . SER A 1 394 ? -25.713 -3.964 -1.838 1.00 81.56 394 SER A C 1
ATOM 2974 O O . SER A 1 394 ? -24.685 -3.603 -2.430 1.00 81.56 394 SER A O 1
ATOM 2976 N N . PHE A 1 395 ? -26.080 -5.249 -1.802 1.00 83.69 395 PHE A N 1
ATOM 2977 C CA . PHE A 1 395 ? -25.469 -6.264 -2.658 1.00 83.69 395 PHE A CA 1
ATOM 2978 C C . PHE A 1 395 ? -25.848 -6.048 -4.134 1.00 83.69 395 PHE A C 1
ATOM 2980 O O . PHE A 1 395 ? -26.850 -5.398 -4.437 1.00 83.69 395 PHE A O 1
ATOM 2987 N N . PRO A 1 396 ? -25.111 -6.649 -5.092 1.00 81.56 396 PRO A N 1
ATOM 2988 C CA . PRO A 1 396 ? -25.573 -6.723 -6.473 1.00 81.56 396 PRO A CA 1
ATOM 2989 C C . PRO A 1 396 ? -27.016 -7.240 -6.537 1.00 81.56 396 PRO A C 1
ATOM 2991 O O . PRO A 1 396 ? -27.342 -8.238 -5.896 1.00 81.56 396 PRO A O 1
ATOM 2994 N N . ARG A 1 397 ? -27.867 -6.594 -7.346 1.00 78.50 397 ARG A N 1
ATOM 2995 C CA . ARG A 1 397 ? -29.314 -6.874 -7.459 1.00 78.50 397 ARG A CA 1
ATOM 2996 C C . ARG A 1 397 ? -29.726 -8.359 -7.410 1.00 78.50 397 ARG A C 1
ATOM 2998 O O . ARG A 1 397 ? -30.689 -8.647 -6.702 1.00 78.50 397 ARG A O 1
ATOM 3005 N N . PRO A 1 398 ? -29.075 -9.309 -8.116 1.00 80.94 398 PRO A N 1
ATOM 3006 C CA . PRO A 1 398 ? -29.462 -10.721 -8.021 1.00 80.94 398 PRO A CA 1
ATOM 3007 C C . PRO A 1 398 ? -29.237 -11.320 -6.624 1.00 80.94 398 PRO A C 1
ATOM 3009 O O . PRO A 1 398 ? -30.066 -12.092 -6.153 1.00 80.94 398 PRO A O 1
ATOM 3012 N N . ILE A 1 399 ? -28.153 -10.936 -5.949 1.00 82.44 399 ILE A N 1
ATOM 3013 C CA . ILE A 1 399 ? -27.826 -11.390 -4.592 1.00 82.44 399 ILE A CA 1
ATOM 3014 C C . ILE A 1 399 ? -28.754 -10.711 -3.587 1.00 82.44 399 ILE A C 1
ATOM 3016 O O . ILE A 1 399 ? -29.305 -11.384 -2.723 1.00 82.44 399 ILE A O 1
ATOM 3020 N N . GLN A 1 400 ? -28.990 -9.405 -3.736 1.00 80.81 400 GLN A N 1
ATOM 3021 C CA . GLN A 1 400 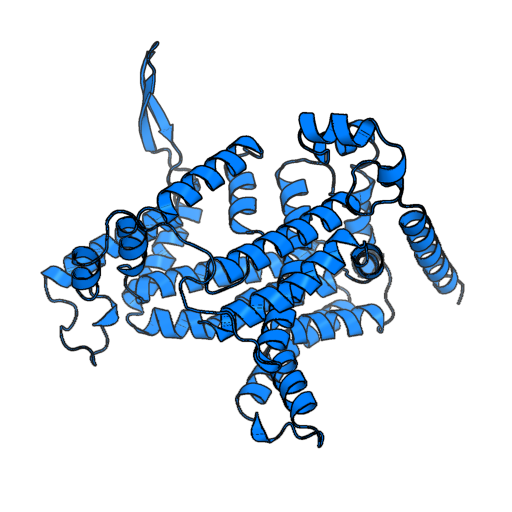? -29.876 -8.659 -2.842 1.00 80.81 400 GLN A CA 1
ATOM 3022 C C . GLN A 1 400 ? -31.293 -9.252 -2.834 1.00 80.81 400 GLN A C 1
ATOM 3024 O O . GLN A 1 400 ? -31.815 -9.560 -1.771 1.00 80.81 400 GLN A O 1
ATOM 3029 N N . LYS A 1 401 ? -31.860 -9.557 -4.012 1.00 80.38 401 LYS A N 1
ATOM 3030 C CA . LYS A 1 401 ? -33.173 -10.222 -4.124 1.00 80.38 401 LYS A CA 1
ATOM 3031 C C . LYS A 1 401 ? -33.240 -11.577 -3.414 1.00 80.38 401 LYS A C 1
ATOM 3033 O O . LYS A 1 401 ? -34.301 -11.962 -2.932 1.00 80.38 401 LYS A O 1
ATOM 3038 N N . LEU A 1 402 ? -32.137 -12.327 -3.393 1.00 81.69 402 LEU A N 1
ATOM 3039 C CA . LEU A 1 402 ? -32.068 -13.611 -2.697 1.00 81.69 402 LEU A CA 1
ATOM 3040 C C . LEU A 1 402 ? -32.017 -13.416 -1.177 1.00 81.69 402 LEU A C 1
ATOM 3042 O O . LEU A 1 402 ? -32.686 -14.144 -0.449 1.00 81.69 402 LEU A O 1
ATOM 3046 N N . VAL A 1 403 ? -31.242 -12.432 -0.721 1.00 80.56 403 VAL A N 1
ATOM 3047 C CA . VAL A 1 403 ? -31.084 -12.082 0.696 1.00 80.56 403 VAL A CA 1
ATOM 3048 C C . VAL A 1 403 ? -32.397 -11.546 1.268 1.00 80.56 403 VAL A C 1
ATOM 3050 O O . VAL A 1 403 ? -32.842 -12.033 2.301 1.00 80.56 403 VAL A O 1
ATOM 3053 N N . ASP A 1 404 ? -33.074 -10.640 0.559 1.00 77.56 404 ASP A N 1
ATOM 3054 C CA . ASP A 1 404 ? -34.341 -10.029 0.995 1.00 77.56 404 ASP A CA 1
ATOM 3055 C C . ASP A 1 404 ? -35.495 -11.035 1.113 1.00 77.56 404 ASP A C 1
ATOM 3057 O O . ASP A 1 404 ? -36.503 -10.768 1.762 1.00 77.56 404 ASP A O 1
ATOM 3061 N N . ARG A 1 405 ? -35.357 -12.218 0.504 1.00 81.50 405 ARG A N 1
ATOM 3062 C CA . ARG A 1 405 ? -36.351 -13.292 0.597 1.00 81.50 405 ARG A CA 1
ATOM 3063 C C . ARG A 1 405 ? -36.341 -13.992 1.967 1.00 81.50 405 ARG A C 1
ATOM 3065 O O . ARG A 1 405 ? -37.255 -14.763 2.250 1.00 81.50 405 ARG A O 1
ATOM 3072 N N . TRP A 1 406 ? -35.312 -13.785 2.792 1.00 79.12 406 TRP A N 1
ATOM 3073 C CA . TRP A 1 406 ? -35.112 -14.504 4.053 1.00 79.12 406 TRP A CA 1
ATOM 3074 C C . TRP A 1 406 ? -35.054 -13.524 5.238 1.00 79.12 406 TRP A C 1
ATOM 3076 O O . TRP A 1 406 ? -34.614 -12.390 5.093 1.00 79.12 406 TRP A O 1
ATOM 3086 N N . ASN A 1 407 ? -35.437 -13.979 6.439 1.00 71.12 407 ASN A N 1
ATOM 3087 C CA . ASN A 1 407 ? -35.540 -13.120 7.637 1.00 71.12 407 ASN A CA 1
ATOM 3088 C C . ASN A 1 407 ? -34.273 -13.085 8.520 1.00 71.12 407 ASN A C 1
ATOM 3090 O O . ASN A 1 407 ? -34.133 -12.208 9.368 1.00 71.12 407 ASN A O 1
ATOM 3094 N N . TRP A 1 408 ? -33.334 -14.021 8.342 1.00 76.94 408 TRP A N 1
ATOM 3095 C CA . TRP A 1 408 ? -32.076 -14.080 9.106 1.00 76.94 408 TRP A CA 1
ATOM 3096 C C . TRP A 1 408 ? -31.027 -12.980 8.801 1.00 76.94 408 TRP A C 1
ATOM 3098 O O . TRP A 1 408 ? -30.245 -12.694 9.709 1.00 76.94 408 TRP A O 1
ATOM 3108 N N . PRO A 1 409 ? -30.979 -12.314 7.621 1.00 76.88 409 PRO A N 1
ATOM 3109 C CA . PRO A 1 409 ? -29.968 -11.290 7.312 1.00 76.88 409 PRO A CA 1
ATOM 3110 C C . PRO A 1 409 ? -29.953 -10.089 8.265 1.00 76.88 409 PRO A C 1
ATOM 3112 O O . PRO A 1 409 ? -28.961 -9.369 8.328 1.00 76.88 409 PRO A O 1
ATOM 3115 N N . VAL A 1 410 ? -31.026 -9.879 9.032 1.00 68.94 410 VAL A N 1
ATOM 3116 C CA . VAL A 1 410 ? -31.122 -8.826 10.055 1.00 68.94 410 VAL A CA 1
ATOM 3117 C C . VAL A 1 410 ? -30.125 -9.036 11.202 1.00 68.94 410 VAL A C 1
ATOM 3119 O O . VAL A 1 410 ? -29.714 -8.066 11.833 1.00 68.94 410 VAL A O 1
ATOM 3122 N N . TYR A 1 411 ? -29.700 -10.278 11.449 1.00 69.81 411 TYR A N 1
ATOM 3123 C CA . TYR A 1 411 ? -28.763 -10.639 12.522 1.00 69.81 411 TYR A CA 1
ATOM 3124 C C . TYR A 1 411 ? -27.307 -10.730 12.057 1.00 69.81 411 TYR A C 1
ATOM 3126 O O . TYR A 1 411 ? -26.418 -11.002 12.860 1.00 69.81 411 TYR A O 1
ATOM 3134 N N . VAL A 1 412 ? -27.057 -10.523 10.764 1.00 80.06 412 VAL A N 1
ATOM 3135 C CA . VAL A 1 412 ? -25.761 -10.778 10.138 1.00 80.06 412 VAL A CA 1
ATOM 3136 C C . VAL A 1 412 ? -24.991 -9.471 9.992 1.00 80.06 412 VAL A C 1
ATOM 3138 O O . VAL A 1 412 ? -25.405 -8.631 9.193 1.00 80.06 412 VAL A O 1
ATOM 3141 N N . PRO A 1 413 ? -23.845 -9.298 10.672 1.00 77.12 413 PRO A N 1
ATOM 3142 C CA . PRO A 1 413 ? -23.163 -8.006 10.764 1.00 77.12 413 PRO A CA 1
ATOM 3143 C C . PRO A 1 413 ? -22.661 -7.421 9.442 1.00 77.12 413 PRO A C 1
ATOM 3145 O O . PRO A 1 413 ? -22.275 -6.262 9.409 1.00 77.12 413 PRO A O 1
ATOM 3148 N N . PHE A 1 414 ? -22.627 -8.194 8.354 1.00 80.88 414 PHE A N 1
ATOM 3149 C CA . PHE A 1 414 ? -22.167 -7.752 7.031 1.00 80.88 414 PHE A CA 1
ATOM 3150 C C . PHE A 1 414 ? -23.306 -7.545 6.008 1.00 80.88 414 PHE A C 1
ATOM 3152 O O . PHE A 1 414 ? -23.061 -7.163 4.853 1.00 80.88 414 PHE A O 1
ATOM 3159 N N . CYS A 1 415 ? -24.558 -7.808 6.398 1.00 79.94 415 CYS A N 1
ATOM 3160 C CA . CYS A 1 415 ? -25.728 -7.677 5.530 1.00 79.94 415 CYS A CA 1
ATOM 3161 C C . CYS A 1 415 ? -26.306 -6.245 5.552 1.00 79.94 415 CYS A C 1
ATOM 3163 O O . CYS A 1 415 ? -26.356 -5.628 6.610 1.00 79.94 415 CYS A O 1
ATOM 3165 N N . PRO A 1 416 ? -26.812 -5.712 4.421 1.00 75.25 416 PRO A N 1
ATOM 3166 C CA . PRO A 1 416 ? -27.431 -4.379 4.364 1.00 75.25 416 PRO A CA 1
ATOM 3167 C C . PRO A 1 416 ? -28.645 -4.200 5.279 1.00 75.25 416 PRO A C 1
ATOM 3169 O O . PRO A 1 416 ? -28.851 -3.127 5.835 1.00 75.25 416 PRO A O 1
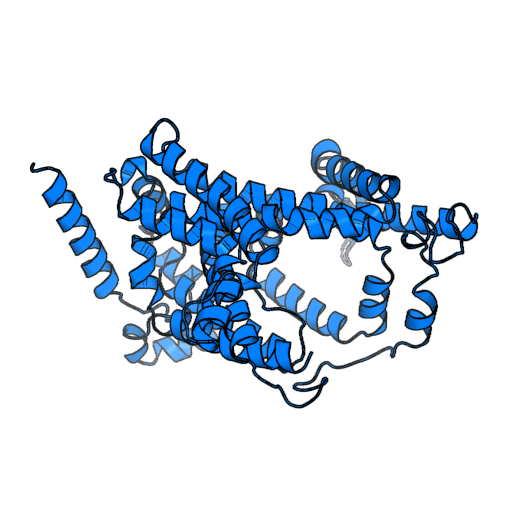ATOM 3172 N N . SER A 1 417 ? -29.424 -5.266 5.469 1.00 67.06 417 SER A N 1
ATOM 3173 C CA . SER A 1 417 ? -30.594 -5.292 6.357 1.00 67.06 417 SER A CA 1
ATOM 3174 C C . SER A 1 417 ? -30.228 -5.441 7.839 1.00 67.06 417 SER A C 1
ATOM 3176 O O . SER A 1 417 ? -31.125 -5.565 8.674 1.00 67.06 417 SER A O 1
ATOM 3178 N N . TYR A 1 418 ? -28.930 -5.454 8.174 1.00 67.62 418 TYR A N 1
ATOM 3179 C CA . TYR A 1 418 ? -28.450 -5.561 9.545 1.00 67.62 418 TYR A CA 1
ATOM 3180 C C . TYR A 1 418 ? -28.925 -4.367 10.367 1.00 67.62 418 TYR A C 1
ATOM 3182 O O . TYR A 1 418 ? -28.521 -3.222 10.151 1.00 67.62 418 TYR A O 1
ATOM 3190 N N . ASN A 1 419 ? -29.791 -4.649 11.335 1.00 57.72 419 ASN A N 1
ATOM 3191 C CA . ASN A 1 419 ? -30.260 -3.659 12.281 1.00 57.72 419 ASN A CA 1
ATOM 3192 C C . ASN A 1 419 ? -29.394 -3.755 13.536 1.00 57.72 419 ASN A C 1
ATOM 3194 O O . ASN A 1 419 ? -29.667 -4.549 14.436 1.00 57.72 419 ASN A O 1
ATOM 3198 N N . SER A 1 420 ? -28.330 -2.957 13.592 1.00 52.81 420 SER A N 1
ATOM 3199 C CA . SER A 1 420 ? -27.373 -2.962 14.696 1.00 52.81 420 SER A CA 1
ATOM 3200 C C . SER A 1 420 ? -28.001 -2.379 15.975 1.00 52.81 420 SER A C 1
ATOM 3202 O O . SER A 1 420 ? -27.776 -1.222 16.344 1.00 52.81 420 SER A O 1
ATOM 3204 N N . TYR A 1 421 ? -28.803 -3.175 16.687 1.00 45.19 421 TYR A N 1
ATOM 3205 C CA . TYR A 1 421 ? -29.282 -2.839 18.033 1.00 45.19 421 TYR A CA 1
ATOM 3206 C C . TYR A 1 421 ? -28.091 -2.572 18.975 1.00 45.19 421 TYR A C 1
ATOM 3208 O O . TYR A 1 421 ? -28.143 -1.669 19.807 1.00 45.19 421 TYR A O 1
ATOM 3216 N N . ILE A 1 422 ? -26.977 -3.286 18.762 1.00 45.16 422 ILE A N 1
ATOM 3217 C CA . ILE A 1 422 ? -25.708 -3.129 19.483 1.00 45.16 422 ILE A CA 1
ATOM 3218 C C . ILE A 1 422 ? -25.033 -1.788 19.174 1.00 45.16 422 ILE A C 1
ATOM 3220 O O . ILE A 1 422 ? -24.636 -1.120 20.121 1.00 45.16 422 ILE A O 1
ATOM 3224 N N . SER A 1 423 ? -24.967 -1.316 17.920 1.00 48.22 423 SER A N 1
ATOM 3225 C CA . SER A 1 423 ? -24.365 0.004 17.640 1.00 48.22 423 SER A CA 1
ATOM 3226 C C . SER A 1 423 ? -25.148 1.144 18.302 1.00 48.22 423 SER A C 1
ATOM 3228 O O . SER A 1 423 ? -24.550 2.084 18.821 1.00 48.22 423 SER A O 1
ATOM 3230 N N . ARG A 1 424 ? -26.483 1.028 18.390 1.00 50.06 424 ARG A N 1
ATOM 3231 C CA . ARG A 1 424 ? -27.317 1.978 19.147 1.00 50.06 424 ARG A CA 1
ATOM 3232 C C . ARG A 1 424 ? -27.058 1.890 20.649 1.00 50.06 424 ARG A C 1
ATOM 3234 O O . ARG A 1 424 ? -27.064 2.916 21.324 1.00 50.06 424 ARG A O 1
ATOM 3241 N N . LEU A 1 425 ? -26.830 0.687 21.177 1.00 40.53 425 LEU A N 1
ATOM 3242 C CA . LEU A 1 425 ? -26.521 0.462 22.590 1.00 40.53 425 LEU A CA 1
ATOM 3243 C C . LEU A 1 425 ? -25.120 0.978 22.959 1.00 40.53 425 LEU A C 1
ATOM 3245 O O . LEU A 1 425 ? -24.965 1.612 23.996 1.00 40.53 425 LEU A O 1
ATOM 3249 N N . VAL A 1 426 ? -24.127 0.778 22.089 1.00 47.78 426 VAL A N 1
ATOM 3250 C CA . VAL A 1 426 ? -22.750 1.269 22.247 1.00 47.78 426 VAL A CA 1
ATOM 3251 C C . VAL A 1 426 ? -22.691 2.788 22.077 1.00 47.78 426 VAL A C 1
ATOM 3253 O O . VAL A 1 426 ? -22.099 3.446 22.927 1.00 47.78 426 VAL A O 1
ATOM 3256 N N . LYS A 1 427 ? -23.388 3.378 21.088 1.00 49.44 427 LYS A N 1
ATOM 3257 C CA . LYS A 1 427 ? -23.575 4.843 21.003 1.00 49.44 427 LYS A CA 1
ATOM 3258 C C . LYS A 1 427 ? -24.230 5.388 22.285 1.00 49.44 427 LYS A C 1
ATOM 3260 O O . LYS A 1 427 ? -23.792 6.410 22.805 1.00 49.44 427 LYS A O 1
ATOM 3265 N N . ARG A 1 428 ? -25.219 4.684 22.859 1.00 45.81 428 ARG A N 1
ATOM 3266 C CA . ARG A 1 428 ? -25.837 5.048 24.152 1.00 45.81 428 ARG A CA 1
ATOM 3267 C C . ARG A 1 428 ? -24.881 4.910 25.340 1.00 45.81 428 ARG A C 1
ATOM 3269 O O . ARG A 1 428 ? -24.875 5.788 26.194 1.00 45.81 428 ARG A O 1
ATOM 3276 N N . MET A 1 429 ? -24.059 3.864 25.403 1.00 42.72 429 MET A N 1
ATOM 3277 C CA . MET A 1 429 ? -23.060 3.680 26.465 1.00 42.72 429 MET A CA 1
ATOM 3278 C C . MET A 1 429 ? -21.926 4.711 26.374 1.00 42.72 429 MET A C 1
ATOM 3280 O O . MET A 1 429 ? -21.540 5.280 27.395 1.00 42.72 429 MET A O 1
ATOM 3284 N N . ALA A 1 430 ? -21.449 5.023 25.166 1.00 48.31 430 ALA A N 1
ATOM 3285 C CA . ALA A 1 430 ? -20.473 6.083 24.917 1.00 48.31 430 ALA A CA 1
ATOM 3286 C C . ALA A 1 430 ? -21.032 7.468 25.298 1.00 48.31 430 ALA A C 1
ATOM 3288 O O . ALA A 1 430 ? -20.352 8.247 25.970 1.00 48.31 430 ALA A O 1
ATOM 3289 N N . ALA A 1 431 ? -22.301 7.743 24.975 1.00 48.59 431 ALA A N 1
ATOM 3290 C CA . ALA A 1 431 ? -23.004 8.945 25.425 1.00 48.59 431 ALA A CA 1
ATOM 3291 C C . ALA A 1 431 ? -23.173 8.989 26.959 1.00 48.59 431 ALA A C 1
ATOM 3293 O O . ALA A 1 431 ? -22.978 10.038 27.572 1.00 48.59 431 ALA A O 1
ATOM 3294 N N . CYS A 1 432 ? -23.447 7.851 27.607 1.00 40.69 432 CYS A N 1
ATOM 3295 C CA . CYS A 1 432 ? -23.540 7.749 29.069 1.00 40.69 432 CYS A CA 1
ATOM 3296 C C . CYS A 1 432 ? -22.195 8.020 29.769 1.00 40.69 432 CYS A C 1
ATOM 3298 O O . CYS A 1 432 ? -22.159 8.715 30.785 1.00 40.69 432 CYS A O 1
ATOM 3300 N N . CYS A 1 433 ? -21.081 7.533 29.212 1.00 43.53 433 CYS A N 1
ATOM 3301 C CA . CYS A 1 433 ? -19.733 7.855 29.693 1.00 43.53 433 CYS A CA 1
ATOM 3302 C C . CYS A 1 433 ? -19.375 9.340 29.498 1.00 43.53 433 CYS A C 1
ATOM 3304 O O . CYS A 1 433 ? -18.660 9.906 30.324 1.00 43.53 433 CYS A O 1
ATOM 3306 N N . SER A 1 434 ? -19.902 9.986 28.452 1.00 41.44 434 SER A N 1
ATOM 3307 C CA . SER A 1 434 ? -19.747 11.428 28.206 1.00 41.44 434 SER A CA 1
ATOM 3308 C C . SER A 1 434 ? -20.544 12.285 29.205 1.00 41.44 434 SER A C 1
ATOM 3310 O O . SER A 1 434 ? -20.009 13.239 29.770 1.00 41.44 434 SER A O 1
ATOM 3312 N N . CYS A 1 435 ? -21.784 11.901 29.537 1.00 36.28 435 CYS A N 1
ATOM 3313 C CA . CYS A 1 435 ? -22.583 12.582 30.568 1.00 36.28 435 CYS A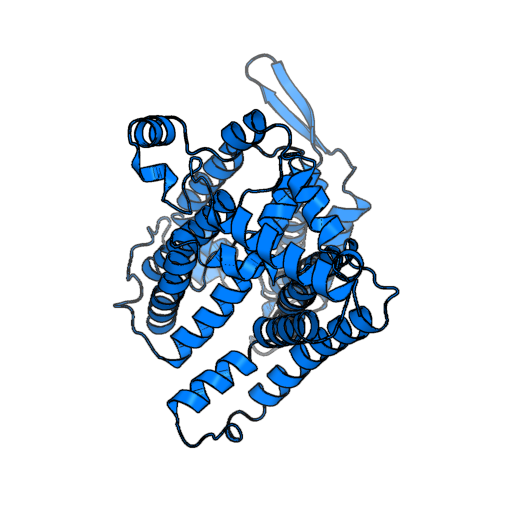 CA 1
ATOM 3314 C C . CYS A 1 435 ? -21.969 12.483 31.973 1.00 36.28 435 CYS A C 1
ATOM 3316 O O . CYS A 1 435 ? -22.045 13.440 32.745 1.00 36.28 435 CYS A O 1
ATOM 3318 N N . ARG A 1 436 ? -21.304 11.367 32.296 1.00 36.28 436 ARG A N 1
ATOM 3319 C CA . ARG A 1 436 ? -20.627 11.188 33.592 1.00 36.28 436 ARG A CA 1
ATOM 3320 C C . ARG A 1 436 ? -19.358 12.038 33.742 1.00 36.28 436 ARG A C 1
ATOM 3322 O O . ARG A 1 436 ? -18.915 12.257 34.860 1.00 36.28 436 ARG A O 1
ATOM 3329 N N . LYS A 1 437 ? -18.788 12.538 32.637 1.00 42.19 437 LYS A N 1
ATOM 3330 C CA . LYS A 1 437 ? -17.640 13.465 32.638 1.00 42.19 437 LYS A CA 1
ATOM 3331 C C . LYS A 1 437 ? -18.032 14.948 32.646 1.00 42.19 437 LYS A C 1
ATOM 3333 O O . LYS A 1 437 ? -17.163 15.781 32.848 1.00 42.19 437 LYS A O 1
ATOM 3338 N N . LYS A 1 438 ? -19.313 15.289 32.451 1.00 39.66 438 LYS A N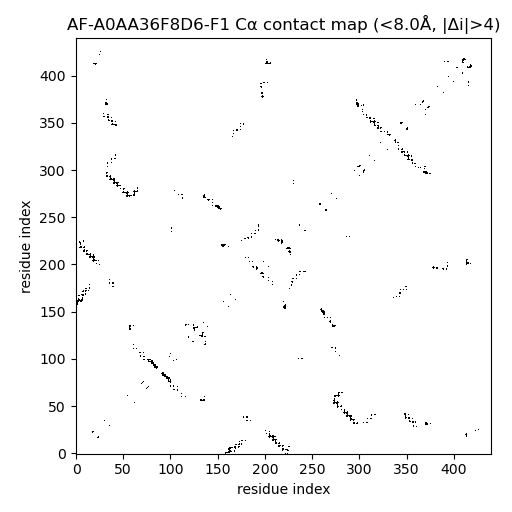 1
ATOM 3339 C CA . LYS A 1 438 ? -19.830 16.668 32.595 1.00 39.66 438 LYS A CA 1
ATOM 3340 C C . LYS A 1 438 ? -20.309 17.002 34.014 1.00 39.66 438 LYS A C 1
ATOM 3342 O O . LYS A 1 438 ? -20.756 18.118 34.245 1.00 39.66 438 LYS A O 1
ATOM 3347 N N . THR A 1 439 ? -20.272 16.040 34.936 1.00 36.12 439 THR A N 1
ATOM 3348 C CA . THR A 1 439 ? -20.844 16.162 36.290 1.00 36.12 439 THR A CA 1
ATOM 3349 C C . THR A 1 439 ? -19.820 16.112 37.426 1.00 36.12 439 THR A C 1
ATOM 3351 O O . THR A 1 439 ? -20.240 16.096 38.577 1.00 36.12 439 THR A O 1
ATOM 3354 N N . ASN A 1 440 ? -18.516 16.155 37.128 1.00 35.81 440 ASN A N 1
ATOM 3355 C CA . ASN A 1 440 ? -17.456 16.333 38.127 1.00 35.81 440 ASN A CA 1
ATOM 3356 C C . ASN A 1 440 ? -16.532 17.482 37.749 1.00 35.81 440 ASN A C 1
ATOM 3358 O O . ASN A 1 440 ? -16.106 17.502 36.570 1.00 35.81 440 ASN A O 1
#

Nearest PDB structures (foldseek):
  8jez-assembly1_A-2  TM=9.399E-01  e=2.644E-29  Homo sapiens
  8jew-assembly1_A-2  TM=9.393E-01  e=2.759E-29  Homo sapiens
  7ytw-assembly1_A  TM=9.467E-01  e=3.117E-28  Mus musculus
  8jf1-assembly1_A-2  TM=8.749E-01  e=7.900E-27  Homo sapiens
  8jf0-assembly1_A-2  TM=9.227E-01  e=1.808E-22  Homo sapiens

Sequence (440 aa):
MRQLQGSLMVASLLQIVVGFSGLLEFFLPLIGPLTIAPTITLIGLSLFQVATNTASGQWYIAMTVVALMVIFSQYMQNIPIPCGKYSKDKGCTRINFHIFKMFPVVLAVCVVWFLCFIFTITDVFPATSGHWGHKARTDNTYKYLQQAAWFRFPYPGQWGVPTVSLGGVLGMISGVLASMIESIGDYYACARISGAPPPPAHAINRGIGVEGIGCLLAGAIGGSGGVTSYSENIGTIGITKIASRIVIFTSGIIMMVLGCFGKFGILLVTMPDPIVGGMFLVMFGMVAAVGISNLQHVNLESSRNLMILGVSLFVGLSLPLWIQANQADVKTGSAQLDQVLRILLSSNMFVGGFIGFVLDNTIPGTPEERGIIKWDNIVDSKAENISESYDTYSFPRPIQKLVDRWNWPVYVPFCPSYNSYISRLVKRMAACCSCRKKTN

Mean predicted aligned error: 8.9 Å

Organism: Octopus vulgaris (NCBI:txid6645)

Foldseek 3Di:
DLALLLLLLLLLVVLLCCLFVLVVLVCVLLCFLLLLLLLLLLQLVVCLVVLCVLQQLDVVLLVQLLVQLCCLQPVQQPPFDFDWDADPVPGTDTDGDRCSNQPSNVVSLVVSLVVLAVCQVVVVAPCDPPDRRNLSHLCPLVVVLVVWDQFDAQAFQPVHNHDYDLLSNLLSNLVLVSLLSVQLLLQQLLCVLLVHARADSLLSSQQSSVQSVQSNVCSRSPHNHGDHDDVVVSVSCNRVVDSDPVVVVVVVVVVNVCVRGGSSVSVVVSRRSSSVSSVSVVRSVVSSVSSVVSCVLAQPVDPLSVVLNVCLNVQLNPQLVVLVVPLVPQCPPDPSVSSSCSSQRNHSSNSSSVSSSVSVVPPDDDCSNSSVCVVVCSNVVSCPPVVRNLVVSADDPVVNVVVVVDDCLCCTSNHSNPDPPVSVVVVVVVVVVNVVVVPD

Solvent-accessible surface area (backbone atoms only — not comparable to full-atom values): 22306 Å² total; per-residue (Å²): 106,29,42,58,16,26,5,32,29,57,26,16,50,55,38,27,50,39,11,49,68,32,55,51,70,74,47,52,86,68,59,37,44,62,20,48,18,34,19,35,22,28,55,16,57,66,44,49,61,59,20,47,62,34,13,63,34,29,54,71,56,7,51,48,32,40,50,37,28,48,43,23,49,69,72,38,29,83,50,62,42,81,38,79,43,79,40,99,90,72,46,77,40,80,40,78,40,44,54,30,58,76,39,19,60,62,51,21,51,52,54,49,50,52,51,31,42,52,35,41,78,68,59,70,39,49,88,51,85,86,45,87,28,24,51,41,34,46,67,82,42,45,67,58,52,70,71,45,50,66,67,42,78,80,43,70,44,74,71,42,79,65,32,73,43,73,56,47,23,52,42,34,34,50,52,50,55,48,41,53,56,46,37,54,55,43,49,47,51,38,20,59,60,60,69,47,47,48,72,52,68,26,50,51,18,36,48,42,19,53,34,14,50,45,13,28,50,29,12,39,41,54,42,94,57,74,58,70,74,58,66,67,60,43,53,45,24,60,73,70,72,57,74,55,66,65,58,55,52,50,47,51,52,50,50,54,57,48,64,26,25,31,45,59,56,41,54,62,66,36,55,27,45,7,50,56,11,13,48,38,53,53,51,29,50,50,43,20,49,54,14,55,56,43,43,78,48,35,44,74,85,38,66,67,50,46,48,39,46,52,50,11,44,51,48,14,54,49,48,15,54,50,41,67,75,43,58,85,71,60,73,80,88,40,76,67,58,28,42,51,48,56,41,50,45,42,30,28,29,49,41,5,20,49,45,13,36,51,44,64,72,68,51,90,76,53,55,62,51,46,10,42,48,60,50,46,47,58,43,49,73,48,47,80,48,59,70,60,48,51,67,68,61,43,61,64,69,76,58,34,60,58,51,73,74,50,80,68,44,39,77,33,40,40,32,74,66,35,64,60,64,60,58,55,49,49,55,49,50,54,49,50,58,52,58,64,61,74,74,112

Radius of gyration: 24.24 Å; Cα contacts (8 Å, |Δi|>4): 647; chains: 1; bounding box: 66×50×76 Å

InterPro domains:
  IPR006043 Nucleobase cation symporter 2 family [PF00860] (1-323)